Protein AF-A0A933CAM2-F1 (afdb_monomer)

Nearest PDB structures (foldseek):
  2p9j-assembly1_G  TM=7.505E-01  e=1.872E-01  Aquifex aeolicus VF5
  3nvu-assembly1_B  TM=5.743E-01  e=7.293E-01  Caldanaerobacter subterraneus subsp. tengcongensis
  7d9t-assembly1_B  TM=3.657E-01  e=1.398E+00  Homo sapiens
  3krm-assembly2_B  TM=2.314E-01  e=3.393E+00  Homo sapiens

Foldseek 3Di:
DYDDDDDDDDDDDDDDDDDDDDDDDDDPPPDPDDPDDDDDDDDDDDDDDDDDDDDDDDDDDDDPPPPPDDPPDPPDPPPVPVVVVVLVVVLPDDDDPPQDDQDADPVLVVQLVVQQVCVVVVHDGFRDAGPPVSLVSNLVSCLVPPFQEEEEEDDQWQHPCLVVFLAARDPLSLVLLVLCVVLNHAYEYQYLFDCDDPRTHCCRRYLVPHDQVSLAQHWYHYNQLQFIAGAHRRSHGDPGGPDGQFDDPVNLVVLVVLLQVLCVVVVADAFDDDPDDPTGQWDWDDPRFKIKIWGQQLPQCQVVSQVSSVVSCVVVVNPWDKDWDRQNVPPSRSNGTTMIMTGSDHVLNVLVVVQVVCVVVVHHRDLCSYEYIEAPQQDPRHSVSVLVSRLNYAYEHQHPGHDSNRPRYHDHNHHGSVSVVVSSSSSSPSPSPDPPDD

Radius of gyration: 27.5 Å; Cα contacts (8 Å, |Δi|>4): 667; chains: 1; bounding box: 58×116×78 Å

Solvent-accessible surface area (backbone atoms only — not comparable to full-atom values): 25645 Å² total; per-residue (Å²): 139,82,82,88,82,87,83,90,83,90,83,90,83,85,85,83,87,85,82,83,83,91,80,80,90,77,80,85,89,75,83,90,81,82,88,78,78,88,85,85,84,81,94,76,90,84,84,90,78,84,83,89,78,83,88,81,80,78,88,84,80,88,79,88,74,80,80,84,69,82,82,77,83,77,76,75,68,93,71,53,69,62,61,51,48,63,53,51,68,65,65,79,71,71,74,78,79,87,72,70,76,73,79,62,53,70,66,59,54,51,51,36,50,50,23,28,51,38,40,74,72,71,40,96,50,44,36,57,60,41,51,70,72,42,44,53,40,44,51,51,50,38,43,75,51,67,44,51,35,36,41,26,30,41,69,37,19,67,32,80,47,86,79,73,60,66,67,58,66,47,74,66,58,51,50,47,53,52,38,26,45,74,71,62,28,44,66,33,39,48,20,68,41,39,55,70,51,93,72,60,6,42,39,74,31,43,55,76,72,49,56,45,81,71,25,35,62,29,41,39,19,19,48,25,23,18,28,32,36,54,23,36,89,74,26,46,80,56,96,60,61,77,41,77,38,62,45,50,72,68,54,52,54,49,49,53,53,46,41,53,58,41,31,45,76,73,75,46,55,78,31,75,92,64,100,65,96,82,59,57,55,37,48,79,48,68,82,52,34,40,44,34,38,38,34,38,53,56,51,72,55,58,60,63,39,45,56,52,29,52,55,51,37,48,77,70,69,48,90,56,45,71,50,73,50,64,25,47,84,36,84,93,42,23,84,42,60,19,32,40,41,36,24,64,33,30,32,28,52,23,51,51,53,53,51,53,52,35,40,76,72,73,45,72,78,55,49,70,32,28,38,36,40,21,25,46,31,57,40,87,65,40,42,34,24,36,46,67,66,40,64,61,18,44,25,44,26,21,35,96,45,23,42,29,78,44,87,33,56,42,29,44,73,49,64,30,19,68,43,44,50,52,54,52,47,56,47,36,66,33,75,82,86,76,76,78,72,134

pLDDT: mean 75.04, std 26.39, range [20.61, 98.56]

Sequence (438 aa):
EPAAGLPEALSAAAPSFSLGTLRGSVAPLERLGRAEPEFASGLAAAPFDGLSREPAAPAFAGAAARVSGPALGLEPPEGGRESARASRESVAGRAPSLRGPPVFSLRYRLQRGAARLAAKLGLAASAPRLPASDYEALVRHYRGELPRLIILDYDDTFMDNRDGKGMQVSAEKVRLLERLHAVGIRVAFATNRPMHGKGFGINELLMDRLPAPLRRGFLLSAGGGSELYRFGPEGETPAAPARVHALSPTQVALLKRLFRREAARFGITRGQEGPGDEAWEFRENSNGYDYTVLFRPGDGRARAVFERFRAAARRAGLELNMAVKDFAADPSRSHLEPLIRVSSADKALAVRDILELLAAEGASPAQEDILLGGDDFARPGFDSAMARALPGATAFAVGLGADPSLKNVILLPREGPEQTFDLLGRLADAPAQHLETP

Structure (mmCIF, N/CA/C/O backbone):
data_AF-A0A933CAM2-F1
#
_entry.id   AF-A0A933CAM2-F1
#
loop_
_atom_site.group_PDB
_atom_site.id
_atom_site.type_symbol
_atom_site.label_atom_id
_atom_site.label_alt_id
_atom_site.label_comp_id
_atom_site.label_asym_id
_atom_site.label_entity_id
_atom_site.label_seq_id
_atom_site.pdbx_PDB_ins_code
_atom_site.Cartn_x
_atom_site.Cartn_y
_atom_site.Cartn_z
_atom_site.occupancy
_atom_site.B_iso_or_equiv
_atom_site.auth_seq_id
_atom_site.auth_comp_id
_atom_site.auth_asym_id
_atom_site.auth_atom_id
_atom_site.pdbx_PDB_model_num
ATOM 1 N N . GLU A 1 1 ? -3.592 75.648 6.602 1.00 28.97 1 GLU A N 1
ATOM 2 C CA . GLU A 1 1 ? -4.632 74.814 7.245 1.00 28.97 1 GLU A CA 1
ATOM 3 C C . GLU A 1 1 ? -5.603 74.320 6.170 1.00 28.97 1 GLU A C 1
ATOM 5 O O . GLU A 1 1 ? -5.791 75.067 5.218 1.00 28.97 1 GLU A O 1
ATOM 10 N N . PRO A 1 2 ? -6.232 73.138 6.284 1.00 52.97 2 PRO A N 1
ATOM 11 C CA . PRO A 1 2 ? -5.599 71.814 6.358 1.00 52.97 2 PRO A CA 1
ATOM 12 C C . PRO A 1 2 ? -6.275 70.767 5.424 1.00 52.97 2 PRO A C 1
ATOM 14 O O . PRO A 1 2 ? -7.232 71.079 4.728 1.00 52.97 2 PRO A O 1
ATOM 17 N N . ALA A 1 3 ? -5.794 69.515 5.529 1.00 32.31 3 ALA A N 1
ATOM 18 C CA . ALA A 1 3 ? -6.510 68.232 5.354 1.00 32.31 3 ALA A CA 1
ATOM 19 C C . ALA A 1 3 ? -6.868 67.776 3.915 1.00 32.31 3 ALA A C 1
ATOM 21 O O . ALA A 1 3 ? -7.411 68.531 3.126 1.00 32.31 3 ALA A O 1
ATOM 22 N N . ALA A 1 4 ? -6.479 66.583 3.440 1.00 41.22 4 ALA A N 1
ATOM 23 C CA . ALA A 1 4 ? -6.724 65.215 3.939 1.00 41.22 4 ALA A CA 1
ATOM 24 C C . ALA A 1 4 ? -8.207 64.797 3.890 1.00 41.22 4 ALA A C 1
ATOM 26 O O . ALA A 1 4 ? -9.054 65.481 4.453 1.00 41.22 4 ALA A O 1
ATOM 27 N N . GLY A 1 5 ? -8.497 63.631 3.294 1.00 28.98 5 GLY A N 1
ATOM 28 C CA . GLY A 1 5 ? -9.777 62.939 3.491 1.00 28.98 5 GLY A CA 1
ATOM 29 C C . GLY A 1 5 ? -10.192 61.984 2.369 1.00 28.98 5 GLY A C 1
ATOM 30 O O . GLY A 1 5 ? -10.753 62.412 1.368 1.00 28.98 5 GLY A O 1
ATOM 31 N N . LEU A 1 6 ? -9.968 60.683 2.581 1.00 36.66 6 LEU A N 1
ATOM 32 C CA . LEU A 1 6 ? -10.827 59.609 2.057 1.00 36.66 6 LEU A CA 1
ATOM 33 C C . LEU A 1 6 ? -12.227 59.700 2.697 1.00 36.66 6 LEU A C 1
ATOM 35 O O . LEU A 1 6 ? -12.361 60.280 3.779 1.00 36.66 6 LEU A O 1
ATOM 39 N N . PRO A 1 7 ? -13.241 59.047 2.101 1.00 41.56 7 PRO A N 1
ATOM 40 C CA . PRO A 1 7 ? -13.868 57.967 2.870 1.00 41.56 7 PRO A CA 1
ATOM 41 C C . PRO A 1 7 ? -14.257 56.723 2.049 1.00 41.56 7 PRO A C 1
ATOM 43 O O . PRO A 1 7 ? -14.642 56.797 0.883 1.00 41.56 7 PRO A O 1
ATOM 46 N N . GLU A 1 8 ? -14.197 55.572 2.722 1.00 36.72 8 GLU A N 1
ATOM 47 C CA . GLU A 1 8 ? -14.923 54.341 2.391 1.00 36.72 8 GLU A CA 1
ATOM 48 C C . GLU A 1 8 ? -16.431 54.500 2.653 1.00 36.72 8 GLU A C 1
ATOM 50 O O . GLU A 1 8 ? -16.808 55.140 3.633 1.00 36.72 8 GLU A O 1
ATOM 55 N N . ALA A 1 9 ? -17.278 53.837 1.851 1.00 30.11 9 ALA A N 1
ATOM 56 C CA . ALA A 1 9 ? -18.283 52.875 2.339 1.00 30.11 9 ALA A CA 1
ATOM 57 C C . ALA A 1 9 ? -19.175 52.313 1.204 1.00 30.11 9 ALA A C 1
ATOM 59 O O . ALA A 1 9 ? -19.899 53.048 0.544 1.00 30.11 9 ALA A O 1
ATOM 60 N N . LEU A 1 10 ? -19.133 50.980 1.071 1.00 28.06 10 LEU A N 1
ATOM 61 C CA . LEU A 1 10 ? -20.252 50.025 0.938 1.00 28.06 10 LEU A CA 1
ATOM 62 C C . LEU A 1 10 ? -21.383 50.265 -0.090 1.00 28.06 10 LEU A C 1
ATOM 64 O O . LEU A 1 10 ? -22.210 51.152 0.073 1.00 28.06 10 LEU A O 1
ATOM 68 N N . SER A 1 11 ? -21.577 49.277 -0.979 1.00 25.58 11 SER A N 1
ATOM 69 C CA . SER A 1 11 ? -22.759 48.378 -0.982 1.00 25.58 11 SER A CA 1
ATOM 70 C C . SER A 1 11 ? -23.274 48.009 -2.387 1.00 25.58 11 SER A C 1
ATOM 72 O O . SER A 1 11 ? -23.697 48.866 -3.152 1.00 25.58 11 SER A O 1
ATOM 74 N N . ALA A 1 12 ? -23.350 46.691 -2.605 1.00 24.08 12 ALA A N 1
ATOM 75 C CA . ALA A 1 12 ? -24.384 45.951 -3.339 1.00 24.08 12 ALA A CA 1
ATOM 76 C C . ALA A 1 12 ? -24.489 45.982 -4.882 1.00 24.08 12 ALA A C 1
ATOM 78 O O . ALA A 1 12 ? -24.280 46.978 -5.558 1.00 24.08 12 ALA A O 1
ATOM 79 N N . ALA A 1 13 ? -24.984 44.827 -5.355 1.00 25.86 13 ALA A N 1
ATOM 80 C CA . ALA A 1 13 ? -25.585 44.491 -6.649 1.00 25.86 13 ALA A CA 1
ATOM 81 C C . ALA A 1 13 ? -24.681 43.833 -7.717 1.00 25.86 13 ALA A C 1
ATOM 83 O O . ALA A 1 13 ? -23.976 44.468 -8.492 1.00 25.86 13 ALA A O 1
ATOM 84 N N . ALA A 1 14 ? -24.806 42.499 -7.739 1.00 25.39 14 ALA A N 1
ATOM 85 C CA . ALA A 1 14 ? -24.537 41.525 -8.804 1.00 25.39 14 ALA A CA 1
ATOM 86 C C . ALA A 1 14 ? -25.259 41.864 -10.141 1.00 25.39 14 ALA A C 1
ATOM 88 O O . ALA A 1 14 ? -25.929 42.894 -10.196 1.00 25.39 14 ALA A O 1
ATOM 89 N N . PRO A 1 15 ? -25.309 40.998 -11.183 1.00 27.12 15 PRO A N 1
ATOM 90 C CA . PRO A 1 15 ? -24.593 39.743 -11.462 1.00 27.12 15 PRO A CA 1
ATOM 91 C C . PRO A 1 15 ? -23.967 39.711 -12.881 1.00 27.12 15 PRO A C 1
ATOM 93 O O . PRO A 1 15 ? -24.422 40.394 -13.795 1.00 27.12 15 PRO A O 1
ATOM 96 N N . SER A 1 16 ? -23.013 38.815 -13.141 1.00 24.08 16 SER A N 1
ATOM 97 C CA . SER A 1 16 ? -22.892 38.242 -14.487 1.00 24.08 16 SER A CA 1
ATOM 98 C C . SER A 1 16 ? -23.035 36.730 -14.397 1.00 24.08 16 SER A C 1
ATOM 100 O O . SER A 1 16 ? -22.305 36.014 -13.715 1.00 24.08 16 SER A O 1
ATOM 102 N N . PHE A 1 17 ? -24.116 36.287 -15.021 1.00 22.09 17 PHE A N 1
ATOM 103 C CA . PHE A 1 17 ? -24.570 34.921 -15.118 1.00 22.09 17 PHE A CA 1
ATOM 104 C C . PHE A 1 17 ? -23.558 34.078 -15.902 1.00 22.09 17 PHE A C 1
ATOM 106 O O . PHE A 1 17 ? -23.214 34.413 -17.031 1.00 22.09 17 PHE A O 1
ATOM 113 N N . SER A 1 18 ? -23.168 32.937 -15.336 1.00 24.89 18 SER A N 1
ATOM 114 C CA . SER A 1 18 ? -22.710 31.777 -16.102 1.00 24.89 18 SER A CA 1
ATOM 115 C C . SER A 1 18 ? -23.646 30.611 -15.786 1.00 24.89 18 SER A C 1
ATOM 117 O O . SER A 1 18 ? -23.453 29.849 -14.842 1.00 24.89 18 SER A O 1
ATOM 119 N N . LEU A 1 19 ? -24.733 30.549 -16.553 1.00 21.88 19 LEU A N 1
ATOM 120 C CA . LEU A 1 19 ? -25.491 29.338 -16.864 1.00 21.88 19 LEU A CA 1
ATOM 121 C C . LEU A 1 19 ? -25.129 29.048 -18.327 1.00 21.88 19 LEU A C 1
ATOM 123 O O . LEU A 1 19 ? -25.281 29.928 -19.162 1.00 21.88 19 LEU A O 1
ATOM 127 N N . GLY A 1 20 ? -24.617 27.902 -18.747 1.00 21.72 20 GLY A N 1
ATOM 128 C CA . GLY A 1 20 ? -24.642 26.572 -18.173 1.00 21.72 20 GLY A CA 1
ATOM 129 C C . GLY A 1 20 ? -25.049 25.630 -19.302 1.00 21.72 20 GLY A C 1
ATOM 130 O O . GLY A 1 20 ? -26.090 25.834 -19.911 1.00 21.72 20 GLY A O 1
ATOM 131 N N . THR A 1 21 ? -24.267 24.585 -19.558 1.00 22.95 21 THR A N 1
ATOM 132 C CA . THR A 1 21 ? -24.776 23.365 -20.199 1.00 22.95 21 THR A CA 1
ATOM 133 C C . THR A 1 21 ? -24.091 22.154 -19.583 1.00 22.95 21 THR A C 1
ATOM 135 O O . THR A 1 21 ? -22.972 21.789 -19.927 1.00 22.95 21 THR A O 1
ATOM 138 N N . LEU A 1 22 ? -24.814 21.547 -18.645 1.00 26.44 22 LEU A N 1
ATOM 139 C CA . LEU A 1 22 ? -24.734 20.142 -18.265 1.00 26.44 22 LEU A CA 1
ATOM 140 C C . LEU A 1 22 ? -25.338 19.278 -19.386 1.00 26.44 22 LEU A C 1
ATOM 142 O O . LEU A 1 22 ? -26.477 19.516 -19.781 1.00 26.44 22 LEU A O 1
ATOM 146 N N . ARG A 1 23 ? -24.590 18.269 -19.846 1.00 23.48 23 ARG A N 1
ATOM 147 C CA . ARG A 1 23 ? -24.991 16.982 -20.476 1.00 23.48 23 ARG A CA 1
ATOM 148 C C . ARG A 1 23 ? -23.680 16.389 -21.008 1.00 23.48 23 ARG A C 1
ATOM 150 O O . ARG A 1 23 ? -23.031 17.025 -21.818 1.00 23.48 23 ARG A O 1
ATOM 157 N N . GLY A 1 24 ? -23.130 15.285 -20.516 1.00 20.61 24 GLY A N 1
ATOM 158 C CA . GLY A 1 24 ? -23.740 13.992 -20.237 1.00 20.61 24 GLY A CA 1
ATOM 159 C C . GLY A 1 24 ? -23.163 13.002 -21.255 1.00 20.61 24 GLY A C 1
ATOM 160 O O . GLY A 1 24 ? -23.420 13.182 -22.437 1.00 20.61 24 GLY A O 1
ATOM 161 N N . SER A 1 25 ? -22.437 11.973 -20.781 1.00 22.58 25 SER A N 1
ATOM 162 C CA . SER A 1 25 ? -21.958 10.770 -21.511 1.00 22.58 25 SER A CA 1
ATOM 163 C C . SER A 1 25 ? -21.004 11.026 -22.699 1.00 22.58 25 SER A C 1
ATOM 165 O O . SER A 1 25 ? -21.193 11.943 -23.475 1.00 22.58 25 SER A O 1
ATOM 167 N N . VAL A 1 26 ? -19.915 10.284 -22.906 1.00 23.20 26 VAL A N 1
ATOM 168 C CA . VAL A 1 26 ? -19.832 8.827 -23.076 1.00 23.20 26 VAL A CA 1
ATOM 169 C C . VAL A 1 26 ? -18.448 8.356 -22.606 1.00 23.20 26 VAL A C 1
ATOM 171 O O . VAL A 1 26 ? -17.425 8.873 -23.047 1.00 23.20 26 VAL A O 1
ATOM 174 N N . ALA A 1 27 ? -18.406 7.368 -21.711 1.00 25.34 27 ALA A N 1
ATOM 175 C CA . ALA A 1 27 ? -17.197 6.580 -21.493 1.00 25.34 27 ALA A CA 1
ATOM 176 C C . ALA A 1 27 ? -16.858 5.835 -22.795 1.00 25.34 27 ALA A C 1
ATOM 178 O O . ALA A 1 27 ? -17.782 5.251 -23.368 1.00 25.34 27 ALA A O 1
ATOM 179 N N . PRO A 1 28 ? -15.597 5.760 -23.258 1.00 26.31 28 PRO A N 1
ATOM 180 C CA . PRO A 1 28 ? -15.257 4.796 -24.286 1.00 26.31 28 PRO A CA 1
ATOM 181 C C . PRO A 1 28 ? -15.297 3.405 -23.650 1.00 26.31 28 PRO A C 1
ATOM 183 O O . PRO A 1 28 ? -14.322 2.889 -23.109 1.00 26.31 28 PRO A O 1
ATOM 186 N N . LEU A 1 29 ? -16.481 2.805 -23.720 1.00 27.34 29 LEU A N 1
ATOM 187 C CA . LEU A 1 29 ? -16.761 1.391 -23.523 1.00 27.34 29 LEU A CA 1
ATOM 188 C C . LEU A 1 29 ? -16.330 0.643 -24.799 1.00 27.34 29 LEU A C 1
ATOM 190 O O . LEU A 1 29 ? -17.101 -0.080 -25.405 1.00 27.34 29 LEU A O 1
ATOM 194 N N . GLU A 1 30 ? -15.089 0.863 -25.234 1.00 26.91 30 GLU A N 1
ATOM 195 C CA . GLU A 1 30 ? -14.470 0.208 -26.387 1.00 26.91 30 GLU A CA 1
ATOM 196 C C . GLU A 1 30 ? -12.985 -0.002 -26.087 1.00 26.91 30 GLU A C 1
ATOM 198 O O . GLU A 1 30 ? -12.142 0.821 -26.432 1.00 26.91 30 GLU A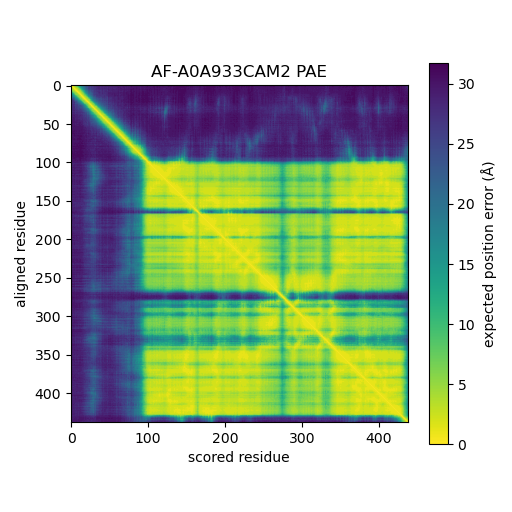 O 1
ATOM 203 N N . ARG A 1 31 ? -12.685 -1.096 -25.371 1.00 30.62 31 ARG A N 1
ATOM 204 C CA . ARG A 1 31 ? -11.445 -1.909 -25.478 1.00 30.62 31 ARG A CA 1
ATOM 205 C C . ARG A 1 31 ? -11.378 -3.080 -24.486 1.00 30.62 31 ARG A C 1
ATOM 207 O O . ARG A 1 31 ? -10.306 -3.611 -24.213 1.00 30.62 31 ARG A O 1
ATOM 214 N N . LEU A 1 32 ? -12.524 -3.562 -24.008 1.00 31.34 32 LEU A N 1
ATOM 215 C CA . LEU A 1 32 ? -12.660 -4.932 -23.512 1.00 31.34 32 LEU A CA 1
ATOM 216 C C . LEU A 1 32 ? -13.390 -5.735 -24.587 1.00 31.34 32 LEU A C 1
ATOM 218 O O . LEU A 1 32 ? -14.613 -5.798 -24.594 1.00 31.34 32 LEU A O 1
ATOM 222 N N . GLY A 1 33 ? -12.638 -6.287 -25.538 1.00 26.64 33 GLY A N 1
ATOM 223 C CA . GLY A 1 33 ? -13.217 -7.140 -26.573 1.00 26.64 33 GLY A CA 1
ATOM 224 C C . GLY A 1 33 ? -12.373 -7.253 -27.832 1.00 26.64 33 GLY A C 1
ATOM 225 O O . GLY A 1 33 ? -12.701 -6.628 -28.829 1.00 26.64 33 GLY A O 1
ATOM 226 N N . ARG A 1 34 ? -11.319 -8.073 -27.779 1.00 25.20 34 ARG A N 1
ATOM 227 C CA . ARG A 1 34 ? -10.986 -9.058 -28.825 1.00 25.20 34 ARG A CA 1
ATOM 228 C C . ARG A 1 34 ? -10.253 -10.218 -28.157 1.00 25.20 34 ARG A C 1
ATOM 230 O O . ARG A 1 34 ? -9.030 -10.244 -28.083 1.00 25.20 34 ARG A O 1
ATOM 237 N N . ALA A 1 35 ? -11.035 -11.143 -27.610 1.00 32.00 35 ALA A N 1
ATOM 238 C CA . ALA A 1 35 ? -10.653 -12.542 -27.659 1.00 32.00 35 ALA A CA 1
ATOM 239 C C . ALA A 1 35 ? -10.999 -12.999 -29.079 1.00 32.00 35 ALA A C 1
ATOM 241 O O . ALA A 1 35 ? -12.149 -12.882 -29.491 1.00 32.00 35 ALA A O 1
ATOM 242 N N . GLU A 1 36 ? -9.998 -13.432 -29.831 1.00 26.34 36 GLU A N 1
ATOM 243 C CA . GLU A 1 36 ? -10.172 -14.077 -31.130 1.00 26.34 36 GLU A CA 1
ATOM 244 C C . GLU A 1 36 ? -9.494 -15.453 -31.075 1.00 26.34 36 GLU A C 1
ATOM 246 O O . GLU A 1 36 ? -8.600 -15.665 -30.248 1.00 26.34 36 GLU A O 1
ATOM 251 N N . PRO A 1 37 ? -10.004 -16.409 -31.862 1.00 29.39 37 PRO A N 1
ATOM 252 C CA . PRO A 1 37 ? -10.299 -17.748 -31.387 1.00 29.39 37 PRO A CA 1
ATOM 253 C C . PRO A 1 37 ? -9.219 -18.772 -31.738 1.00 29.39 37 PRO A C 1
ATOM 255 O O . PRO A 1 37 ? -8.295 -18.531 -32.512 1.00 29.39 37 PRO A O 1
ATOM 258 N N . GLU A 1 38 ? -9.382 -19.943 -31.128 1.00 28.59 38 GLU A N 1
ATOM 259 C CA . GLU A 1 38 ? -8.694 -21.189 -31.435 1.00 28.59 38 GLU A CA 1
ATOM 260 C C . GLU A 1 38 ? -8.571 -21.429 -32.948 1.00 28.59 38 GLU A C 1
ATOM 262 O O . GLU A 1 38 ? -9.566 -21.489 -33.668 1.00 28.59 38 GLU A O 1
ATOM 267 N N . PHE A 1 39 ? -7.341 -21.651 -33.416 1.00 26.34 39 PHE A N 1
ATOM 268 C CA . PHE A 1 39 ? -7.100 -22.357 -34.669 1.00 26.34 39 PHE A CA 1
ATOM 269 C C . PHE A 1 39 ? -6.850 -23.830 -34.351 1.00 26.34 39 PHE A C 1
ATOM 271 O O . PHE A 1 39 ? -5.755 -24.230 -33.955 1.00 26.34 39 PHE A O 1
ATOM 278 N N . ALA A 1 40 ? -7.888 -24.636 -34.553 1.00 26.31 40 ALA A N 1
ATOM 279 C CA . ALA A 1 40 ? -7.771 -26.059 -34.809 1.00 26.31 40 ALA A CA 1
ATOM 280 C C . ALA A 1 40 ? -7.817 -26.279 -36.327 1.00 26.31 40 ALA A C 1
ATOM 282 O O . ALA A 1 40 ? -8.864 -26.082 -36.930 1.00 26.31 40 ALA A O 1
ATOM 283 N N . SER A 1 41 ? -6.694 -26.690 -36.925 1.00 27.14 41 SER A N 1
ATOM 284 C CA . SER A 1 41 ? -6.619 -27.616 -38.073 1.00 27.14 41 SER A CA 1
ATOM 285 C C . SER A 1 41 ? -5.195 -27.635 -38.631 1.00 27.14 41 SER A C 1
ATOM 287 O O . SER A 1 41 ? -4.684 -26.592 -39.034 1.00 27.14 41 SER A O 1
ATOM 289 N N . GLY A 1 42 ? -4.569 -28.812 -38.703 1.00 25.00 42 GLY A N 1
ATOM 290 C CA . GLY A 1 42 ? -3.303 -28.958 -39.424 1.00 25.00 42 GLY A CA 1
ATOM 291 C C . GLY A 1 42 ? -2.501 -30.212 -39.104 1.00 25.00 42 GLY A C 1
ATOM 292 O O . GLY A 1 42 ? -1.316 -30.117 -38.812 1.00 25.00 42 GLY A O 1
ATOM 293 N N . LEU A 1 43 ? -3.140 -31.384 -39.152 1.00 28.33 43 LEU A N 1
ATOM 294 C CA . LEU A 1 43 ? -2.450 -32.659 -39.349 1.00 28.33 43 LEU A CA 1
ATOM 295 C C . LEU A 1 43 ? -1.664 -32.593 -40.668 1.00 28.33 43 LEU A C 1
ATOM 297 O O . LEU A 1 43 ? -2.263 -32.560 -41.740 1.00 28.33 43 LEU A O 1
ATOM 301 N N . ALA A 1 44 ? -0.338 -32.606 -40.586 1.00 27.59 44 ALA A N 1
ATOM 302 C CA . ALA A 1 44 ? 0.533 -33.038 -41.671 1.00 27.59 44 ALA A CA 1
ATOM 303 C C . ALA A 1 44 ? 1.762 -33.715 -41.058 1.00 27.59 44 ALA A C 1
ATOM 305 O O . ALA A 1 44 ? 2.533 -33.116 -40.312 1.00 27.59 44 ALA A O 1
ATOM 306 N N . ALA A 1 45 ? 1.864 -35.009 -41.333 1.00 27.14 45 ALA A N 1
ATOM 307 C CA . ALA A 1 45 ? 2.942 -35.886 -40.930 1.00 27.14 45 ALA A CA 1
ATOM 308 C C . ALA A 1 45 ? 4.224 -35.630 -41.740 1.00 27.14 45 ALA A C 1
ATOM 310 O O . ALA A 1 45 ? 4.139 -35.307 -42.924 1.00 27.14 45 ALA A O 1
ATOM 311 N N . ALA A 1 46 ? 5.371 -35.869 -41.090 1.00 27.83 46 ALA A N 1
ATOM 312 C CA . ALA A 1 46 ? 6.578 -36.591 -41.550 1.00 27.83 46 ALA A CA 1
ATOM 313 C C . ALA A 1 46 ? 7.876 -35.936 -40.998 1.00 27.83 46 ALA A C 1
ATOM 315 O O . ALA A 1 46 ? 7.833 -34.810 -40.508 1.00 27.83 46 ALA A O 1
ATOM 316 N N . PRO A 1 47 ? 9.018 -36.647 -40.961 1.00 32.28 47 PRO A N 1
ATOM 317 C CA . PRO A 1 47 ? 9.441 -37.446 -39.816 1.00 32.28 47 PRO A CA 1
ATOM 318 C C . PRO A 1 47 ? 10.721 -36.891 -39.165 1.00 32.28 47 PRO A C 1
ATOM 320 O O . PRO A 1 47 ? 11.573 -36.306 -39.829 1.00 32.28 47 PRO A O 1
ATOM 323 N N . PHE A 1 48 ? 10.882 -37.120 -37.861 1.00 28.02 48 PHE A N 1
ATOM 324 C CA . PHE A 1 48 ? 12.170 -36.956 -37.186 1.00 28.02 48 PHE A CA 1
ATOM 325 C C . PHE A 1 48 ? 12.842 -38.321 -37.081 1.00 28.02 48 PHE A C 1
ATOM 327 O O . PHE A 1 48 ? 12.419 -39.171 -36.298 1.00 28.02 48 PHE A O 1
ATOM 334 N N . ASP A 1 49 ? 13.884 -38.496 -37.886 1.00 27.34 49 ASP A N 1
ATOM 335 C CA . ASP A 1 49 ? 14.867 -39.556 -37.732 1.00 27.34 49 ASP A CA 1
ATOM 336 C C . ASP A 1 49 ? 15.938 -39.129 -36.723 1.00 27.34 49 ASP A C 1
ATOM 338 O O . ASP A 1 49 ? 16.414 -37.995 -36.739 1.00 27.34 49 ASP A O 1
ATOM 342 N N . GLY A 1 50 ? 16.277 -40.085 -35.857 1.00 25.67 50 GLY A N 1
ATOM 343 C CA . GLY A 1 50 ? 17.553 -40.286 -35.174 1.00 25.67 50 GLY A CA 1
ATOM 344 C C . GLY A 1 50 ? 18.351 -39.072 -34.699 1.00 25.67 50 GLY A C 1
ATOM 345 O O . GLY A 1 50 ? 18.983 -38.383 -35.487 1.00 25.67 50 GLY A O 1
ATOM 346 N N . LEU A 1 51 ? 18.510 -38.961 -33.379 1.00 27.22 51 LEU A N 1
ATOM 347 C CA . LEU A 1 51 ? 19.828 -39.151 -32.759 1.00 27.22 51 LEU A CA 1
ATOM 348 C C . LEU A 1 51 ? 19.679 -39.288 -31.240 1.00 27.22 51 LEU A C 1
ATOM 350 O O . LEU A 1 51 ? 19.474 -38.332 -30.495 1.00 27.22 51 LEU A O 1
ATOM 354 N N . SER A 1 52 ? 19.807 -40.535 -30.808 1.00 26.36 52 SER A N 1
ATOM 355 C CA . SER A 1 52 ? 20.037 -40.969 -29.441 1.00 26.36 52 SER A CA 1
ATOM 356 C C . SER A 1 52 ? 21.328 -40.358 -28.891 1.00 26.36 52 SER A C 1
ATOM 358 O O . SER A 1 52 ? 22.369 -40.446 -29.540 1.00 26.36 52 SER A O 1
ATOM 360 N N . ARG A 1 53 ? 21.286 -39.828 -27.665 1.00 28.75 53 ARG A N 1
ATOM 361 C CA . ARG A 1 53 ? 22.390 -39.896 -26.695 1.00 28.75 53 ARG A CA 1
ATOM 362 C C . ARG A 1 53 ? 21.832 -39.738 -25.278 1.00 28.75 53 ARG A C 1
ATOM 364 O O . ARG A 1 53 ? 20.993 -38.884 -25.018 1.00 28.75 53 ARG A O 1
ATOM 371 N N . GLU A 1 54 ? 22.269 -40.659 -24.432 1.00 29.06 54 GLU A N 1
ATOM 372 C CA . GLU A 1 54 ? 21.838 -40.961 -23.066 1.00 29.06 54 GLU A CA 1
ATOM 373 C C . GLU A 1 54 ? 21.930 -39.800 -22.056 1.00 29.06 54 GLU A C 1
ATOM 375 O O . GLU A 1 54 ? 22.660 -38.830 -22.281 1.00 29.06 54 GLU A O 1
ATOM 380 N N . PRO A 1 55 ? 21.218 -39.907 -20.913 1.00 29.19 55 PRO A N 1
ATOM 381 C CA . PRO A 1 55 ? 21.163 -38.865 -19.900 1.00 29.19 55 PRO A CA 1
ATOM 382 C C . PRO A 1 55 ? 22.351 -38.949 -18.933 1.00 29.19 55 PRO A C 1
ATOM 384 O O . PRO A 1 55 ? 22.559 -39.9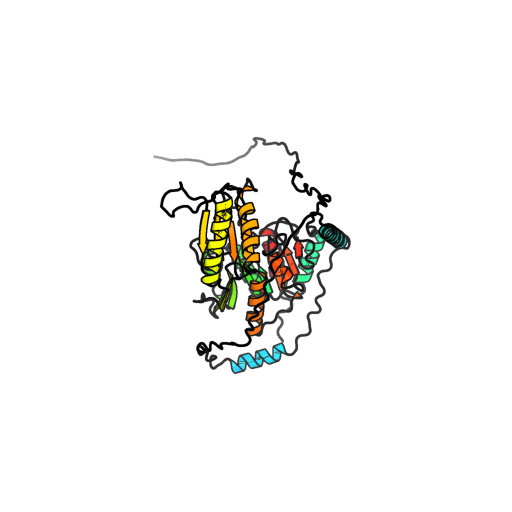55 -18.260 1.00 29.19 55 PRO A O 1
ATOM 387 N N . ALA A 1 56 ? 23.080 -37.844 -18.786 1.00 28.42 56 ALA A N 1
ATOM 388 C CA . ALA A 1 56 ? 23.978 -37.638 -17.657 1.00 28.42 56 ALA A CA 1
ATOM 389 C C . ALA A 1 56 ? 23.233 -36.865 -16.559 1.00 28.42 56 ALA A C 1
ATOM 391 O O . ALA A 1 56 ? 22.980 -35.665 -16.679 1.00 28.42 56 ALA A O 1
ATOM 392 N N . ALA A 1 57 ? 22.881 -37.566 -15.483 1.00 28.55 57 ALA A N 1
ATOM 393 C CA . ALA A 1 57 ? 22.598 -36.942 -14.198 1.00 28.55 57 ALA A CA 1
ATOM 394 C C . ALA A 1 57 ? 23.855 -36.219 -13.682 1.00 28.55 57 ALA A C 1
ATOM 396 O O . ALA A 1 57 ? 24.977 -36.668 -13.928 1.00 28.55 57 ALA A O 1
ATOM 397 N N . PRO A 1 58 ? 23.676 -35.176 -12.861 1.00 31.36 58 PRO A N 1
ATOM 398 C CA . PRO A 1 58 ? 24.413 -35.219 -11.612 1.00 31.36 58 PRO A CA 1
ATOM 399 C C . PRO A 1 58 ? 23.512 -34.974 -10.406 1.00 31.36 58 PRO A C 1
ATOM 401 O O . PRO A 1 58 ? 22.719 -34.036 -10.337 1.00 31.36 58 PRO A O 1
ATOM 404 N N . ALA A 1 59 ? 23.711 -35.851 -9.430 1.00 26.20 59 ALA A N 1
ATOM 405 C CA . ALA A 1 59 ? 23.376 -35.638 -8.042 1.00 26.20 59 ALA A CA 1
ATOM 406 C C . ALA A 1 59 ? 24.102 -34.397 -7.502 1.00 26.20 59 ALA A C 1
ATOM 408 O O . ALA A 1 59 ? 25.308 -34.260 -7.685 1.00 26.20 59 ALA A O 1
ATOM 409 N N . PHE A 1 60 ? 23.387 -33.553 -6.761 1.00 26.73 60 PHE A N 1
ATOM 410 C CA . PHE A 1 60 ? 23.985 -32.729 -5.715 1.00 26.73 60 PHE A CA 1
ATOM 411 C C . PHE A 1 60 ? 23.110 -32.808 -4.467 1.00 26.73 60 PHE A C 1
ATOM 413 O O . PHE A 1 60 ? 22.131 -32.086 -4.295 1.00 26.73 60 PHE A O 1
ATOM 420 N N . ALA A 1 61 ? 23.491 -33.745 -3.605 1.00 25.81 61 ALA A N 1
ATOM 421 C CA . ALA A 1 61 ? 23.220 -33.700 -2.184 1.00 25.81 61 ALA A CA 1
ATOM 422 C C . ALA A 1 61 ? 24.311 -32.850 -1.511 1.00 25.81 61 ALA A C 1
ATOM 424 O O . ALA A 1 61 ? 25.487 -32.991 -1.831 1.00 25.81 61 ALA A O 1
ATOM 425 N N . GLY A 1 62 ? 23.907 -32.021 -0.547 1.00 24.52 62 GLY A N 1
ATOM 426 C CA . GLY A 1 62 ? 24.757 -31.588 0.563 1.00 24.52 62 GLY A CA 1
ATOM 427 C C . GLY A 1 62 ? 25.703 -30.410 0.319 1.00 24.52 62 GLY A C 1
ATOM 428 O O . GLY A 1 62 ? 26.851 -30.601 -0.052 1.00 24.52 62 GLY A O 1
ATOM 429 N N . ALA A 1 63 ? 25.261 -29.206 0.695 1.00 25.81 63 ALA A N 1
ATOM 430 C CA . ALA A 1 63 ? 26.098 -28.234 1.408 1.00 25.81 63 ALA A CA 1
ATOM 431 C C . ALA A 1 63 ? 25.213 -27.150 2.046 1.00 25.81 63 ALA A C 1
ATOM 433 O O . ALA A 1 63 ? 25.048 -26.051 1.521 1.00 25.81 63 ALA A O 1
ATOM 434 N N . ALA A 1 64 ? 24.639 -27.460 3.210 1.00 28.45 64 ALA A N 1
ATOM 435 C CA . ALA A 1 64 ? 24.211 -26.435 4.153 1.00 28.45 64 ALA A CA 1
ATOM 436 C C . ALA A 1 64 ? 25.469 -25.768 4.730 1.00 28.45 64 ALA A C 1
ATOM 438 O O . ALA A 1 64 ? 26.012 -26.203 5.745 1.00 28.45 64 ALA A O 1
ATOM 439 N N . ALA A 1 65 ? 25.963 -24.728 4.061 1.00 27.47 65 ALA A N 1
ATOM 440 C CA . ALA A 1 65 ? 26.962 -23.845 4.638 1.00 27.47 65 ALA A CA 1
ATOM 441 C C . ALA A 1 65 ? 26.263 -22.938 5.661 1.00 27.47 65 ALA A C 1
ATOM 443 O O . ALA A 1 65 ? 25.616 -21.952 5.313 1.00 27.47 65 ALA A O 1
ATOM 444 N N . ARG A 1 66 ? 26.382 -23.302 6.943 1.00 28.39 66 ARG A N 1
ATOM 445 C CA . ARG A 1 66 ? 26.170 -22.384 8.064 1.00 28.39 66 ARG A CA 1
ATOM 446 C C . ARG A 1 66 ? 27.165 -21.234 7.919 1.00 28.39 66 ARG A C 1
ATOM 448 O O . ARG A 1 66 ? 28.344 -21.397 8.219 1.00 28.39 66 ARG A O 1
ATOM 455 N N . VAL A 1 67 ? 26.692 -20.076 7.475 1.00 27.31 67 VAL A N 1
ATOM 456 C CA . VAL A 1 67 ? 27.416 -18.818 7.662 1.00 27.31 67 VAL A CA 1
ATOM 457 C C . VAL A 1 67 ? 27.022 -18.287 9.033 1.00 27.31 67 VAL A C 1
ATOM 459 O O . VAL A 1 67 ? 26.016 -17.604 9.201 1.00 27.31 67 VAL A O 1
ATOM 462 N N . SER A 1 68 ? 27.805 -18.670 10.034 1.00 29.53 68 SER A N 1
ATOM 463 C CA . SER A 1 68 ? 27.825 -18.031 11.347 1.00 29.53 68 SER A CA 1
ATOM 464 C C . SER A 1 68 ? 28.512 -16.669 11.184 1.00 29.53 68 SER A C 1
ATOM 466 O O . SER A 1 68 ? 29.736 -16.582 11.210 1.00 29.53 68 SER A O 1
ATOM 468 N N . GLY A 1 69 ? 27.728 -15.618 10.937 1.00 27.36 69 GLY A N 1
ATOM 469 C CA . GLY A 1 69 ? 28.150 -14.229 11.148 1.00 27.36 69 GLY A CA 1
ATOM 470 C C . GLY A 1 69 ? 27.969 -13.849 12.624 1.00 27.36 69 GLY A C 1
ATOM 471 O O . GLY A 1 69 ? 27.122 -14.448 13.291 1.00 27.36 69 GLY A O 1
ATOM 472 N N . PRO A 1 70 ? 28.769 -12.917 13.168 1.00 28.95 70 PRO A N 1
ATOM 473 C CA . PRO A 1 70 ? 28.863 -12.707 14.606 1.00 28.95 70 PRO A CA 1
ATOM 474 C C . PRO A 1 70 ? 27.544 -12.168 15.159 1.00 28.95 70 PRO A C 1
ATOM 476 O O . PRO A 1 70 ? 26.968 -11.222 14.622 1.00 28.95 70 PRO A O 1
ATOM 479 N N . ALA A 1 71 ? 27.091 -12.769 16.259 1.00 29.48 71 ALA A N 1
ATOM 480 C CA . ALA A 1 71 ? 26.070 -12.192 17.112 1.00 29.48 71 ALA A CA 1
ATOM 481 C C . ALA A 1 71 ? 26.566 -10.815 17.576 1.00 29.48 71 ALA A C 1
ATOM 483 O O . ALA A 1 71 ? 27.470 -10.716 18.404 1.00 29.48 71 ALA A O 1
ATOM 484 N N . LEU A 1 72 ? 26.004 -9.750 17.005 1.00 32.44 72 LEU A N 1
ATOM 485 C CA . LEU A 1 72 ? 26.088 -8.426 17.600 1.00 32.44 72 LEU A CA 1
ATOM 486 C C . LEU A 1 72 ? 25.357 -8.517 18.937 1.00 32.44 72 LEU A C 1
ATOM 488 O O . LEU A 1 72 ? 24.149 -8.753 18.976 1.00 32.44 72 LEU A O 1
ATOM 492 N N . GLY A 1 73 ? 26.131 -8.418 20.016 1.00 29.50 73 GLY A N 1
ATOM 493 C CA . GLY A 1 73 ? 25.647 -8.431 21.385 1.00 29.50 73 GLY A CA 1
ATOM 494 C C . GLY A 1 73 ? 24.626 -7.323 21.598 1.00 29.50 73 GLY A C 1
ATOM 495 O O . GLY A 1 73 ? 24.980 -6.164 21.785 1.00 29.50 73 GLY A O 1
ATOM 496 N N . LEU A 1 74 ? 23.354 -7.701 21.572 1.00 33.66 74 LEU A N 1
ATOM 497 C CA . LEU A 1 74 ? 22.297 -6.978 22.253 1.00 33.66 74 LEU A CA 1
ATOM 498 C C . LEU A 1 74 ? 22.223 -7.574 23.656 1.00 33.66 74 LEU A C 1
ATOM 500 O O . LEU A 1 74 ? 21.468 -8.511 23.908 1.00 33.66 74 LEU A O 1
ATOM 504 N N . GLU A 1 75 ? 23.064 -7.061 24.552 1.00 32.19 75 GLU A N 1
ATOM 505 C CA . GLU A 1 75 ? 22.806 -7.182 25.985 1.00 32.19 75 GLU A CA 1
ATOM 506 C C . GLU A 1 75 ? 21.447 -6.506 26.247 1.00 32.19 75 GLU A C 1
ATOM 508 O O . GLU A 1 75 ? 21.263 -5.338 25.883 1.00 32.19 75 GLU A O 1
ATOM 513 N N . PRO A 1 76 ? 20.448 -7.218 26.796 1.00 34.28 76 PRO A N 1
ATOM 514 C CA . PRO A 1 76 ? 19.196 -6.585 27.175 1.00 34.28 76 PRO A CA 1
ATOM 515 C C . PRO A 1 76 ? 19.484 -5.578 28.300 1.00 34.28 76 PRO A C 1
ATOM 517 O O . PRO A 1 76 ? 20.248 -5.907 29.207 1.00 34.28 76 PRO A O 1
ATOM 520 N N . PRO A 1 77 ? 18.877 -4.378 28.297 1.00 42.62 77 PRO A N 1
ATOM 521 C CA . PRO A 1 77 ? 19.071 -3.430 29.386 1.00 42.62 77 PRO A CA 1
ATOM 522 C C . PRO A 1 77 ? 18.676 -4.078 30.721 1.00 42.62 77 PRO A C 1
ATOM 524 O O . PRO A 1 77 ? 17.570 -4.621 30.870 1.00 42.62 77 PRO A O 1
ATOM 527 N N . GLU A 1 78 ? 19.597 -4.034 31.684 1.00 37.53 78 GLU A N 1
ATOM 528 C CA . GLU A 1 78 ? 19.363 -4.425 33.072 1.00 37.53 78 GLU A CA 1
ATOM 529 C C . GLU A 1 78 ? 18.236 -3.547 33.639 1.00 37.53 78 GLU A C 1
ATOM 531 O O . GLU A 1 78 ? 18.412 -2.375 33.951 1.00 37.53 78 GLU A O 1
ATOM 536 N N . GLY A 1 79 ? 17.028 -4.111 33.657 1.00 37.19 79 GLY A N 1
ATOM 537 C CA . GLY A 1 79 ? 15.775 -3.423 33.991 1.00 37.19 79 GLY A CA 1
ATOM 538 C C . GLY A 1 79 ? 14.545 -4.056 33.324 1.00 37.19 79 GLY A C 1
ATOM 539 O O . GLY A 1 79 ? 13.429 -3.942 33.822 1.00 37.19 79 GLY A O 1
ATOM 540 N N . GLY A 1 80 ? 14.730 -4.821 32.239 1.00 34.53 80 GLY A N 1
ATOM 541 C CA . GLY A 1 80 ? 13.624 -5.418 31.476 1.00 34.53 80 GLY A CA 1
ATOM 542 C C . GLY A 1 80 ? 12.925 -6.632 32.108 1.00 34.53 80 GLY A C 1
ATOM 543 O O . GLY A 1 80 ? 11.884 -7.055 31.607 1.00 34.53 80 GLY A O 1
ATOM 544 N N . ARG A 1 81 ? 13.453 -7.227 33.189 1.00 38.19 81 ARG A N 1
ATOM 545 C CA . ARG A 1 81 ? 12.908 -8.488 33.736 1.00 38.19 81 ARG A CA 1
ATOM 546 C C . ARG A 1 81 ? 11.622 -8.306 34.548 1.00 38.19 81 ARG A C 1
ATOM 548 O O . ARG A 1 81 ? 10.773 -9.192 34.502 1.00 38.19 81 ARG A O 1
ATOM 555 N N . GLU A 1 82 ? 11.432 -7.169 35.215 1.00 35.31 82 GLU A N 1
ATOM 556 C CA . GLU A 1 82 ? 10.186 -6.888 35.950 1.00 35.31 82 GLU A CA 1
ATOM 557 C C . GLU A 1 82 ? 9.064 -6.406 35.022 1.00 35.31 82 GLU A C 1
ATOM 559 O O . GLU A 1 82 ? 7.945 -6.911 35.105 1.00 35.31 82 GLU A O 1
ATOM 564 N N . SER A 1 83 ? 9.376 -5.558 34.033 1.00 41.38 83 SER A N 1
ATOM 565 C CA . SER A 1 83 ? 8.404 -5.150 33.002 1.00 41.38 83 SER A CA 1
ATOM 566 C C . SER A 1 83 ? 7.982 -6.312 32.089 1.00 41.38 83 SER A C 1
ATOM 568 O O . SER A 1 83 ? 6.812 -6.412 31.714 1.00 41.38 83 SER A O 1
ATOM 570 N N . ALA A 1 84 ? 8.887 -7.250 31.778 1.00 38.88 84 ALA A N 1
ATOM 571 C CA . ALA A 1 84 ? 8.556 -8.450 31.005 1.00 38.88 84 ALA A CA 1
ATOM 572 C C . ALA A 1 84 ? 7.721 -9.472 31.795 1.00 38.88 84 ALA A C 1
ATOM 574 O O . ALA A 1 84 ? 6.992 -10.251 31.185 1.00 38.88 84 ALA A O 1
ATOM 575 N N . ARG A 1 85 ? 7.796 -9.486 33.134 1.00 33.22 85 ARG A N 1
ATOM 576 C CA . ARG A 1 85 ? 6.978 -10.377 33.972 1.00 33.22 85 ARG A CA 1
ATOM 577 C C . ARG A 1 85 ? 5.557 -9.835 34.146 1.00 33.22 85 ARG A C 1
ATOM 579 O O . ARG A 1 85 ? 4.616 -10.585 33.908 1.00 33.22 85 ARG A O 1
ATOM 586 N N . ALA A 1 86 ? 5.409 -8.530 34.394 1.00 36.75 86 ALA A N 1
ATOM 587 C CA . ALA A 1 86 ? 4.106 -7.855 34.402 1.00 36.75 86 ALA A CA 1
ATOM 588 C C . ALA A 1 86 ? 3.402 -7.913 33.027 1.00 36.75 86 ALA A C 1
ATOM 590 O O . ALA A 1 86 ? 2.186 -8.068 32.947 1.00 36.75 86 ALA A O 1
ATOM 591 N N . SER A 1 87 ? 4.170 -7.885 31.930 1.00 42.41 87 SER A N 1
ATOM 592 C CA . SER A 1 87 ? 3.630 -8.046 30.570 1.00 42.41 87 SER A CA 1
ATOM 593 C C . SER A 1 87 ? 3.314 -9.505 30.204 1.00 42.41 87 SER A C 1
ATOM 595 O O . SER A 1 87 ? 2.444 -9.752 29.379 1.00 42.41 87 SER A O 1
ATOM 597 N N . ARG A 1 88 ? 3.982 -10.499 30.809 1.00 35.81 88 ARG A N 1
ATOM 598 C CA . ARG A 1 88 ? 3.689 -11.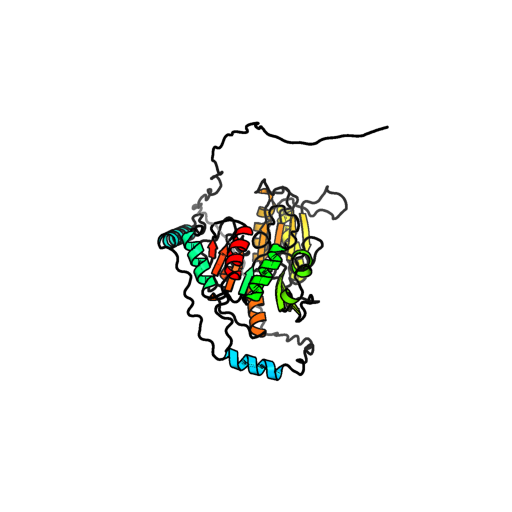928 30.570 1.00 35.81 88 ARG A CA 1
ATOM 599 C C . ARG A 1 88 ? 2.425 -12.400 31.284 1.00 35.81 88 ARG A C 1
ATOM 601 O O . ARG A 1 88 ? 1.724 -13.249 30.743 1.00 35.81 88 ARG A O 1
ATOM 608 N N . GLU A 1 89 ? 2.109 -11.833 32.445 1.00 32.91 89 GLU A N 1
ATOM 609 C CA . GLU A 1 89 ? 0.876 -12.157 33.174 1.00 32.91 89 GLU A CA 1
ATOM 610 C C . GLU A 1 89 ? -0.377 -11.512 32.545 1.00 32.91 89 GLU A C 1
ATOM 612 O O . GLU A 1 89 ? -1.463 -12.067 32.682 1.00 32.91 89 GLU A O 1
ATOM 617 N N . SER A 1 90 ? -0.249 -10.441 31.742 1.00 40.16 90 SER A N 1
ATOM 618 C CA . SER A 1 90 ? -1.387 -9.858 30.997 1.00 40.16 90 SER A CA 1
ATOM 619 C C . SER A 1 90 ? -1.673 -10.523 29.637 1.00 40.16 90 SER A C 1
ATOM 621 O O . SER A 1 90 ? -2.781 -10.407 29.108 1.00 40.16 90 SER A O 1
ATOM 623 N N . VAL A 1 91 ? -0.707 -11.258 29.072 1.00 40.09 91 VAL A N 1
ATOM 624 C CA . VAL A 1 91 ? -0.835 -11.919 27.756 1.00 40.09 91 VAL A CA 1
ATOM 625 C C . VAL A 1 91 ? -1.453 -13.321 27.861 1.00 40.09 91 VAL A C 1
ATOM 627 O O . VAL A 1 91 ? -2.041 -13.806 26.898 1.00 40.09 91 VAL A O 1
ATOM 630 N N . ALA A 1 92 ? -1.407 -13.960 29.034 1.00 33.88 92 ALA A N 1
ATOM 631 C CA . ALA A 1 92 ? -1.865 -15.343 29.218 1.00 33.88 92 ALA A CA 1
ATOM 632 C C . ALA A 1 92 ? -3.398 -15.522 29.344 1.00 33.88 92 ALA A C 1
ATOM 634 O O . ALA A 1 92 ? -3.856 -16.644 29.545 1.00 33.88 92 ALA A O 1
ATOM 635 N N . GLY A 1 93 ? -4.201 -14.455 29.228 1.00 32.62 93 GLY A N 1
ATOM 636 C CA . GLY A 1 93 ? -5.625 -14.500 29.595 1.00 32.62 93 GLY A CA 1
ATOM 637 C C . GLY A 1 93 ? -6.610 -13.735 28.711 1.00 32.62 93 GLY A C 1
ATOM 638 O O . GLY A 1 93 ? -7.733 -13.507 29.155 1.00 32.62 93 GLY A O 1
ATOM 639 N N . ARG A 1 94 ? -6.258 -13.310 27.489 1.00 46.22 94 ARG A N 1
ATOM 640 C CA . ARG A 1 94 ? -7.239 -12.628 26.623 1.00 46.22 94 ARG A CA 1
ATOM 641 C C . ARG A 1 94 ? -7.985 -13.615 25.730 1.00 46.22 94 ARG A C 1
ATOM 643 O O . ARG A 1 94 ? -7.389 -14.267 24.878 1.00 46.22 94 ARG A O 1
ATOM 650 N N . ALA A 1 95 ? -9.297 -13.697 25.951 1.00 41.19 95 ALA A N 1
ATOM 651 C CA . ALA A 1 95 ? -10.228 -14.443 25.118 1.00 41.19 95 ALA A CA 1
ATOM 652 C C . ALA A 1 95 ? -10.088 -14.032 23.636 1.00 41.19 95 ALA A C 1
ATOM 654 O O . ALA A 1 95 ? -9.801 -12.859 23.364 1.00 41.19 95 ALA A O 1
ATOM 655 N N . PRO A 1 96 ? -10.280 -14.966 22.684 1.00 43.31 96 PRO A N 1
ATOM 656 C CA . PRO A 1 96 ? -10.364 -14.628 21.266 1.00 43.31 96 PRO A CA 1
ATOM 657 C C . PRO A 1 96 ? -11.395 -13.516 21.067 1.00 43.31 96 PRO A C 1
ATOM 659 O O . PRO A 1 96 ? -12.415 -13.493 21.763 1.00 43.31 96 PRO A O 1
ATOM 662 N N . SER A 1 97 ? -11.124 -12.592 20.143 1.00 50.59 97 SER A N 1
ATOM 663 C CA . SER A 1 97 ? -12.093 -11.550 19.822 1.00 50.59 97 SER A CA 1
ATOM 664 C C . SER A 1 97 ? -13.417 -12.235 19.449 1.00 50.59 97 SER A C 1
ATOM 666 O O . SER A 1 97 ? -13.451 -13.192 18.671 1.00 50.59 97 SER A O 1
ATOM 668 N N . LEU A 1 98 ? -14.537 -11.785 20.018 1.00 49.16 98 LEU A N 1
ATOM 669 C CA . LEU A 1 98 ? -15.872 -12.258 19.616 1.00 49.16 98 LEU A CA 1
ATOM 670 C C . LEU A 1 98 ? -16.300 -11.611 18.285 1.00 49.16 98 LEU A C 1
ATOM 672 O O . LEU A 1 98 ? -17.485 -11.566 17.941 1.00 49.16 98 LEU A O 1
ATOM 676 N N . ARG A 1 99 ? -15.333 -11.067 17.541 1.00 66.31 99 ARG A N 1
ATOM 677 C CA . ARG A 1 99 ? -15.543 -10.164 16.431 1.00 66.31 99 ARG A CA 1
ATOM 678 C C . ARG A 1 99 ? -15.947 -10.955 15.196 1.00 66.31 99 ARG A C 1
ATOM 680 O O . ARG A 1 99 ? -15.135 -11.438 14.413 1.00 66.31 99 ARG A O 1
ATOM 687 N N . GLY A 1 100 ? -17.255 -11.078 15.008 1.00 66.12 100 GLY A N 1
ATOM 688 C CA . GLY A 1 100 ? -17.803 -11.422 13.702 1.00 66.12 100 GLY A CA 1
ATOM 689 C C . GLY A 1 100 ? -17.473 -10.326 12.675 1.00 66.12 100 GLY A C 1
ATOM 690 O O . GLY A 1 100 ? -17.297 -9.166 13.051 1.00 66.12 100 GLY A O 1
ATOM 691 N N . PRO A 1 101 ? -17.418 -10.648 11.371 1.00 75.25 101 PRO A N 1
ATOM 692 C CA . PRO A 1 101 ? -17.230 -9.636 10.336 1.00 75.25 101 PRO A CA 1
ATOM 693 C C . PRO A 1 101 ? -18.381 -8.611 10.351 1.00 75.25 101 PRO A C 1
ATOM 695 O O . PRO A 1 101 ? -19.499 -8.954 10.755 1.00 75.25 101 PRO A O 1
ATOM 698 N N . PRO A 1 102 ? -18.161 -7.378 9.855 1.00 82.81 102 PRO A N 1
ATOM 699 C CA . PRO A 1 102 ? -19.224 -6.385 9.746 1.00 82.81 102 PRO A CA 1
ATOM 700 C C . PRO A 1 102 ? -20.418 -6.945 8.960 1.00 82.81 102 PRO A C 1
ATOM 702 O O . PRO A 1 102 ? -20.274 -7.546 7.889 1.00 82.81 102 PRO A O 1
ATOM 705 N N . VAL A 1 103 ? -21.619 -6.751 9.508 1.00 87.69 103 VAL A N 1
ATOM 706 C CA . VAL A 1 103 ? -22.863 -7.241 8.908 1.00 87.69 103 VAL A CA 1
ATOM 707 C C . VAL A 1 10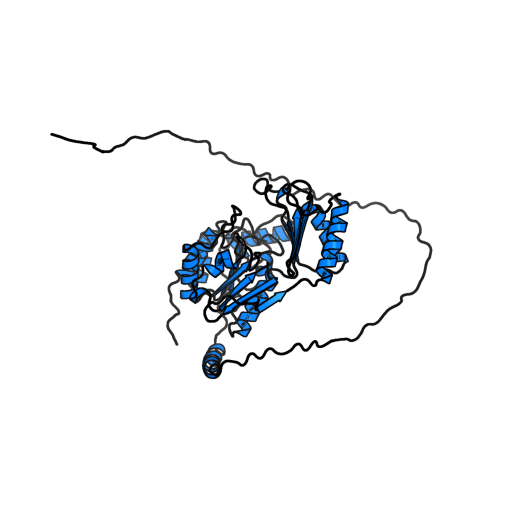3 ? -23.382 -6.203 7.922 1.00 87.69 103 VAL A C 1
ATOM 709 O O . VAL A 1 103 ? -23.830 -5.129 8.312 1.00 87.69 103 VAL A O 1
ATOM 712 N N . PHE A 1 104 ? -23.341 -6.547 6.638 1.00 94.25 104 PHE A N 1
ATOM 713 C CA . PHE A 1 104 ? -23.856 -5.699 5.565 1.00 94.25 104 PHE A CA 1
ATOM 714 C C . PHE A 1 104 ? -25.252 -6.108 5.111 1.00 94.25 104 PHE A C 1
ATOM 716 O O . PHE A 1 104 ? -25.658 -7.270 5.239 1.00 94.25 104 PHE A O 1
ATOM 723 N N . SER A 1 105 ? -25.947 -5.154 4.493 1.00 96.00 105 SER A N 1
ATOM 724 C CA . SER A 1 105 ? -27.252 -5.346 3.878 1.00 96.00 105 SER A CA 1
ATOM 725 C C . SER A 1 105 ? -27.275 -6.545 2.922 1.00 96.00 105 SER A C 1
ATOM 727 O O . SER A 1 105 ? -26.310 -6.839 2.204 1.00 96.00 105 SER A O 1
ATOM 729 N N . LEU A 1 106 ? -28.419 -7.239 2.870 1.00 96.69 106 LEU A N 1
ATOM 730 C CA . LEU A 1 106 ? -28.629 -8.352 1.938 1.00 96.69 106 LEU A CA 1
ATOM 731 C C . LEU A 1 106 ? -28.372 -7.913 0.489 1.00 96.69 106 LEU A C 1
ATOM 733 O O . LEU A 1 106 ? -27.730 -8.636 -0.270 1.00 96.69 106 LEU A O 1
ATOM 737 N N . ARG A 1 107 ? -28.804 -6.697 0.130 1.00 96.62 107 ARG A N 1
ATOM 738 C CA . ARG A 1 107 ? -28.588 -6.110 -1.197 1.00 96.62 107 ARG A CA 1
ATOM 739 C C . ARG A 1 107 ? -27.104 -6.027 -1.546 1.00 96.62 107 ARG A C 1
ATOM 741 O O . ARG A 1 107 ? -26.712 -6.514 -2.605 1.00 96.62 107 ARG A O 1
ATOM 748 N N . TYR A 1 108 ? -26.281 -5.452 -0.670 1.00 96.62 108 TYR A N 1
ATOM 749 C CA . TYR A 1 108 ? -24.844 -5.342 -0.916 1.00 96.62 108 TYR A CA 1
ATOM 750 C C . TYR A 1 108 ? -24.178 -6.720 -1.006 1.00 96.62 108 TYR A C 1
ATOM 752 O O . TYR A 1 108 ? -23.379 -6.976 -1.909 1.00 96.62 108 TYR A O 1
ATOM 760 N N . ARG A 1 109 ? -24.559 -7.657 -0.127 1.00 96.31 109 ARG A N 1
ATOM 761 C CA . ARG A 1 109 ? -24.058 -9.040 -0.168 1.00 96.31 109 ARG A CA 1
ATOM 762 C C . ARG A 1 109 ? -24.383 -9.738 -1.492 1.00 96.31 109 ARG A C 1
ATOM 764 O O . ARG A 1 109 ? -23.509 -10.411 -2.038 1.00 96.31 109 ARG A O 1
ATOM 771 N N . LEU A 1 110 ? -25.594 -9.553 -2.023 1.00 97.31 110 LEU A N 1
ATOM 772 C CA . LEU A 1 110 ? -26.005 -10.090 -3.324 1.00 97.31 110 LEU A CA 1
ATOM 773 C C . LEU A 1 110 ? -25.214 -9.460 -4.476 1.00 97.31 110 LEU A C 1
ATOM 775 O O . LEU A 1 110 ? -24.674 -10.191 -5.302 1.00 97.31 110 LEU A O 1
ATOM 779 N N . GLN A 1 111 ? -25.065 -8.131 -4.499 1.00 97.19 111 GLN A N 1
ATOM 780 C CA . GLN A 1 111 ? -24.252 -7.434 -5.509 1.00 97.19 111 GLN A CA 1
ATOM 781 C C . GLN A 1 111 ? -22.798 -7.916 -5.495 1.00 97.19 111 GLN A C 1
ATOM 783 O O . GLN A 1 111 ? -22.205 -8.175 -6.542 1.00 97.19 111 GLN A O 1
ATOM 788 N N . ARG A 1 112 ? -22.230 -8.106 -4.302 1.00 96.19 112 ARG A N 1
ATOM 789 C CA . ARG A 1 112 ? -20.868 -8.615 -4.137 1.00 96.19 112 ARG A CA 1
ATOM 790 C C . ARG A 1 112 ? -20.740 -10.074 -4.575 1.00 96.19 112 ARG A C 1
ATOM 792 O O . ARG A 1 112 ? -19.735 -10.444 -5.177 1.00 96.19 112 ARG A O 1
ATOM 799 N N . GLY A 1 113 ? -21.750 -10.899 -4.299 1.00 96.81 113 GLY A N 1
ATOM 800 C CA . GLY A 1 113 ? -21.844 -12.271 -4.801 1.00 96.81 113 GLY A CA 1
ATOM 801 C C . GLY A 1 113 ? -21.901 -12.331 -6.329 1.00 96.81 113 GLY A C 1
ATOM 802 O O . GLY A 1 113 ? -21.155 -13.098 -6.934 1.00 96.81 113 GLY A O 1
ATOM 803 N N . ALA A 1 114 ? -22.711 -11.471 -6.950 1.00 97.62 114 ALA A N 1
ATOM 804 C CA . ALA A 1 114 ? -22.824 -11.366 -8.402 1.00 97.62 114 ALA A CA 1
ATOM 805 C C . ALA A 1 114 ? -21.509 -10.911 -9.055 1.00 97.62 114 ALA A C 1
ATOM 807 O O . ALA A 1 114 ? -21.042 -11.557 -9.989 1.00 97.62 114 ALA A O 1
ATOM 808 N N . ALA A 1 115 ? -20.854 -9.873 -8.520 1.00 96.88 115 ALA A N 1
ATOM 809 C CA . ALA A 1 115 ? -19.559 -9.403 -9.023 1.00 96.88 115 ALA A CA 1
ATOM 810 C C . ALA A 1 115 ? -18.471 -10.489 -8.940 1.00 96.88 115 ALA A C 1
ATOM 812 O O . ALA A 1 115 ? -17.673 -10.654 -9.861 1.00 96.88 115 ALA A O 1
ATOM 813 N N . ARG A 1 116 ? -18.465 -11.282 -7.860 1.00 96.31 116 ARG A N 1
ATOM 814 C CA . ARG A 1 116 ? -17.569 -12.442 -7.716 1.00 96.31 116 ARG A CA 1
ATOM 815 C C . ARG A 1 116 ? -17.833 -13.517 -8.753 1.00 96.31 116 ARG A C 1
ATOM 817 O O . ARG A 1 116 ? -16.884 -14.081 -9.287 1.00 96.31 116 ARG A O 1
ATOM 824 N N . LEU A 1 117 ? -19.102 -13.839 -8.987 1.00 96.56 117 LEU A N 1
ATOM 825 C CA . LEU A 1 117 ? -19.476 -14.831 -9.985 1.00 96.56 117 LEU A CA 1
ATOM 826 C C . LEU A 1 117 ? -19.054 -14.366 -11.381 1.00 96.56 117 LEU A C 1
ATOM 828 O O . LEU A 1 117 ? -18.408 -15.125 -12.090 1.00 96.56 117 LEU A O 1
ATOM 832 N N . ALA A 1 118 ? -19.323 -13.105 -11.724 1.00 95.94 118 ALA A N 1
ATOM 833 C CA . ALA A 1 118 ? -18.895 -12.509 -12.985 1.00 95.94 118 ALA A CA 1
ATOM 834 C C . ALA A 1 118 ? -17.370 -12.605 -13.174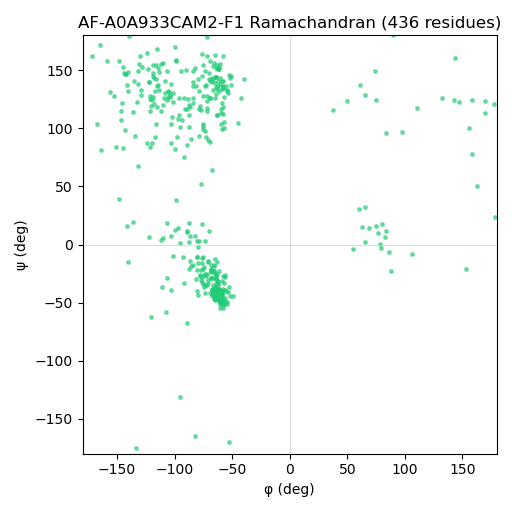 1.00 95.94 118 ALA A C 1
ATOM 836 O O . ALA A 1 118 ? -16.917 -13.119 -14.193 1.00 95.94 118 ALA A O 1
ATOM 837 N N . ALA A 1 119 ? -16.581 -12.225 -12.161 1.00 92.38 119 ALA A N 1
ATOM 838 C CA . ALA A 1 119 ? -15.123 -12.343 -12.217 1.00 92.38 119 ALA A CA 1
ATOM 839 C C . ALA A 1 119 ? -14.644 -13.795 -12.392 1.00 92.38 119 ALA A C 1
ATOM 841 O O . ALA A 1 119 ? -13.722 -14.054 -13.162 1.00 92.38 119 ALA A O 1
ATOM 842 N N . LYS A 1 120 ? -15.286 -14.764 -11.723 1.00 92.81 120 LYS A N 1
ATOM 843 C CA . LYS A 1 120 ? -14.982 -16.197 -11.900 1.00 92.81 120 LYS A CA 1
ATOM 844 C C . LYS A 1 120 ? -15.283 -16.706 -13.310 1.00 92.81 120 LYS A C 1
ATOM 846 O O . LYS A 1 120 ? -14.615 -17.628 -13.761 1.00 92.81 120 LYS A O 1
ATOM 851 N N . LEU A 1 121 ? -16.266 -16.116 -13.985 1.00 94.75 121 LEU A N 1
ATOM 852 C CA . LEU A 1 121 ? -16.614 -16.416 -15.375 1.00 94.75 121 LEU A CA 1
ATOM 853 C C . LEU A 1 121 ? -15.721 -15.673 -16.386 1.00 94.75 121 LEU A C 1
ATOM 855 O O . LEU A 1 121 ? -15.994 -15.711 -17.580 1.00 94.75 121 LEU A O 1
ATOM 859 N N . GLY A 1 122 ? -14.672 -14.981 -15.928 1.00 91.25 122 GLY A N 1
ATOM 860 C CA . GLY A 1 122 ? -13.768 -14.218 -16.789 1.00 91.25 122 GLY A CA 1
ATOM 861 C C . GLY A 1 122 ? -14.339 -12.880 -17.268 1.00 91.25 122 GLY A C 1
ATOM 862 O O . GLY A 1 122 ? -13.740 -12.239 -18.128 1.00 91.25 122 GLY A O 1
ATOM 863 N N . LEU A 1 123 ? -15.476 -12.436 -16.721 1.00 92.69 123 LEU A N 1
ATOM 864 C CA . LEU A 1 123 ? -16.050 -11.133 -17.043 1.00 92.69 123 LEU A CA 1
ATOM 865 C C . LEU A 1 123 ? -15.333 -10.030 -16.263 1.00 92.69 123 LEU A C 1
ATOM 867 O O . LEU A 1 123 ? -15.008 -10.187 -15.083 1.00 92.69 123 LEU A O 1
ATOM 871 N N . ALA A 1 124 ? -15.144 -8.881 -16.909 1.00 88.94 124 ALA A N 1
ATOM 872 C CA . ALA A 1 124 ? -14.640 -7.688 -16.245 1.00 88.94 124 ALA A CA 1
ATOM 873 C C . ALA A 1 124 ? -15.635 -7.240 -15.161 1.00 88.94 124 ALA A C 1
ATOM 875 O O . ALA A 1 124 ? -16.746 -6.803 -15.458 1.00 88.94 124 ALA A O 1
ATOM 876 N N . ALA A 1 125 ? -15.237 -7.368 -13.897 1.00 92.69 125 ALA A N 1
ATOM 877 C CA . ALA A 1 125 ? -16.056 -7.016 -12.746 1.00 92.69 125 ALA A CA 1
ATOM 878 C C . ALA A 1 125 ? -15.198 -6.377 -11.648 1.00 92.69 125 ALA A C 1
ATOM 880 O O . ALA A 1 125 ? -14.045 -6.752 -11.444 1.00 92.69 125 ALA A O 1
ATOM 881 N N . SER A 1 126 ? -15.793 -5.437 -10.915 1.00 94.75 126 SER A N 1
ATOM 882 C CA . SER A 1 126 ? -15.212 -4.799 -9.729 1.00 94.75 126 SER A CA 1
ATOM 883 C C . SER A 1 126 ? -16.098 -5.078 -8.519 1.00 94.75 126 SER A C 1
ATOM 885 O O . SER A 1 126 ? -17.304 -5.305 -8.663 1.00 94.75 126 SER A O 1
ATOM 887 N N . ALA A 1 127 ? -15.524 -5.052 -7.317 1.00 95.88 127 ALA A N 1
ATOM 888 C CA . ALA A 1 127 ? -16.319 -5.036 -6.099 1.00 95.88 127 ALA A CA 1
ATOM 889 C C . ALA A 1 127 ? -17.298 -3.841 -6.129 1.00 95.88 127 ALA A C 1
ATOM 891 O O . ALA A 1 127 ? -16.901 -2.739 -6.523 1.00 95.88 127 ALA A O 1
ATOM 892 N N . PRO A 1 128 ? -18.570 -4.026 -5.732 1.00 97.00 128 PRO A N 1
ATOM 893 C CA . PRO A 1 128 ? -19.500 -2.908 -5.634 1.00 97.00 128 PRO A CA 1
ATOM 894 C C . PRO A 1 128 ? -19.027 -1.927 -4.557 1.00 97.00 128 PRO A C 1
ATOM 896 O O . PRO A 1 128 ? -18.514 -2.348 -3.518 1.00 97.00 128 PRO A O 1
ATOM 899 N N . ARG A 1 129 ? -19.237 -0.624 -4.786 1.00 97.25 129 ARG A N 1
ATOM 900 C CA . ARG A 1 129 ? -19.041 0.391 -3.743 1.00 97.25 129 ARG A CA 1
ATOM 901 C C . ARG A 1 129 ? -20.004 0.138 -2.590 1.00 97.25 129 ARG A C 1
ATOM 903 O O . ARG A 1 129 ? -21.163 -0.223 -2.805 1.00 97.25 129 ARG A O 1
ATOM 910 N N . LEU A 1 130 ? -19.516 0.341 -1.376 1.00 97.31 130 LEU A N 1
ATOM 911 C CA . LEU A 1 130 ? -20.299 0.202 -0.163 1.00 97.31 130 LEU A CA 1
ATOM 912 C C . LEU A 1 130 ? -21.406 1.274 -0.138 1.00 97.31 130 LEU A C 1
ATOM 914 O O . LEU A 1 130 ? -21.102 2.460 -0.279 1.00 97.31 130 LEU A O 1
ATOM 918 N N . PRO A 1 131 ? -22.685 0.903 0.031 1.00 96.81 131 PRO A N 1
ATOM 919 C CA . PRO A 1 131 ? -23.752 1.875 0.244 1.00 96.81 131 PRO A CA 1
ATOM 920 C C . PRO A 1 131 ? -23.528 2.680 1.529 1.00 96.81 131 PRO A C 1
ATOM 922 O O . PRO A 1 131 ? -22.982 2.155 2.497 1.00 96.81 131 PRO A O 1
ATOM 925 N N . ALA A 1 132 ? -24.017 3.923 1.588 1.00 95.06 132 ALA A N 1
ATOM 926 C CA . ALA A 1 132 ? -23.852 4.788 2.763 1.00 95.06 132 ALA A CA 1
ATOM 927 C C . ALA A 1 132 ? -24.337 4.130 4.072 1.00 95.06 132 ALA A C 1
ATOM 929 O O . ALA A 1 132 ? -23.656 4.201 5.088 1.00 95.06 132 ALA A O 1
ATOM 930 N N . SER A 1 133 ? -25.465 3.411 4.042 1.00 94.62 133 SER A N 1
ATOM 931 C CA . SER A 1 133 ? -25.976 2.679 5.211 1.00 94.62 133 SER A CA 1
ATOM 932 C C . SER A 1 133 ? -25.027 1.579 5.699 1.00 94.62 133 SER A C 1
ATOM 934 O O . SER A 1 133 ? -24.875 1.377 6.901 1.00 94.62 133 SER A O 1
ATOM 936 N N . ASP A 1 134 ? -24.384 0.871 4.769 1.00 96.94 134 ASP A N 1
ATOM 937 C CA . ASP A 1 134 ? -23.433 -0.200 5.073 1.00 96.94 134 ASP A CA 1
ATOM 938 C C . ASP A 1 134 ? -22.068 0.368 5.496 1.00 96.94 134 ASP A C 1
ATOM 940 O O . ASP A 1 134 ? -21.360 -0.250 6.289 1.00 96.94 134 ASP A O 1
ATOM 944 N N . TYR A 1 135 ? -21.722 1.571 5.028 1.00 97.00 135 TYR A N 1
ATOM 945 C CA . TYR A 1 135 ? -20.582 2.336 5.526 1.00 97.00 135 TYR A CA 1
ATOM 946 C C . TYR A 1 135 ? -20.773 2.754 6.985 1.00 97.00 135 TYR A C 1
ATOM 948 O O . TYR A 1 135 ? -19.887 2.525 7.804 1.00 97.00 135 TYR A O 1
ATOM 956 N N . GLU A 1 136 ? -21.948 3.265 7.354 1.00 95.12 136 GLU A N 1
ATOM 957 C CA . GLU A 1 136 ? -22.249 3.562 8.759 1.00 95.12 136 GLU A CA 1
ATOM 958 C C . GLU A 1 136 ? -22.236 2.298 9.634 1.00 95.12 136 GLU A C 1
ATOM 960 O O . GLU A 1 136 ? -21.787 2.338 10.779 1.00 95.12 136 GLU A O 1
ATOM 965 N N . ALA A 1 137 ? -22.674 1.151 9.100 1.00 93.19 137 ALA A N 1
ATOM 966 C CA . ALA A 1 137 ? -22.568 -0.132 9.795 1.00 93.19 137 ALA A CA 1
ATOM 967 C C . ALA A 1 137 ? -21.103 -0.560 10.005 1.00 93.19 137 ALA A C 1
ATOM 969 O O . ALA A 1 137 ? -20.755 -1.015 11.095 1.00 93.19 137 ALA A O 1
ATOM 970 N N . LEU A 1 138 ? -20.241 -0.366 8.999 1.00 94.75 138 LEU A N 1
ATOM 971 C CA . LEU A 1 138 ? -18.799 -0.603 9.098 1.00 94.75 138 LEU A CA 1
ATOM 972 C C . LEU A 1 138 ? -18.160 0.287 10.172 1.00 94.75 138 LEU A C 1
ATOM 974 O O . LEU A 1 138 ? -17.458 -0.215 11.047 1.00 94.75 138 LEU A O 1
ATOM 978 N N . VAL A 1 139 ? -18.431 1.595 10.136 1.00 95.19 139 VAL A N 1
ATOM 979 C CA . VAL A 1 139 ? -17.912 2.551 11.124 1.00 95.19 139 VAL A CA 1
ATOM 980 C C . VAL A 1 139 ? -18.383 2.170 12.525 1.00 95.19 139 VAL A C 1
ATOM 982 O O . VAL A 1 139 ? -17.569 2.091 13.439 1.00 95.19 139 VAL A O 1
ATOM 985 N N . ARG A 1 140 ? -19.676 1.879 12.710 1.00 91.88 140 ARG A N 1
ATOM 986 C CA . ARG A 1 140 ? -20.223 1.461 14.010 1.00 91.88 140 ARG A CA 1
ATOM 987 C C . ARG A 1 140 ? -19.555 0.191 14.529 1.00 91.88 140 ARG A C 1
ATOM 989 O O . ARG A 1 140 ? -19.232 0.127 15.710 1.00 91.88 140 ARG A O 1
ATOM 996 N N . HIS A 1 141 ? -19.324 -0.788 13.656 1.00 90.81 141 HIS A N 1
ATOM 997 C CA . HIS A 1 141 ? -18.624 -2.020 14.008 1.00 90.81 141 HIS A CA 1
ATOM 998 C C . HIS A 1 141 ? -17.209 -1.743 14.544 1.00 90.81 141 HIS A C 1
ATOM 1000 O O . HIS A 1 141 ? -16.824 -2.304 15.565 1.00 90.81 141 HIS A O 1
ATOM 1006 N N . TYR A 1 142 ? -16.452 -0.850 13.899 1.00 91.62 142 TYR A N 1
ATOM 1007 C CA . TYR A 1 142 ? -15.096 -0.503 14.339 1.00 91.62 142 TYR A CA 1
ATOM 1008 C C . TYR A 1 142 ? -15.037 0.505 15.489 1.00 91.62 142 TYR A C 1
ATOM 1010 O O . TYR A 1 142 ? -14.049 0.525 16.210 1.00 91.62 142 TYR A O 1
ATOM 1018 N N . ARG A 1 143 ? -16.083 1.304 15.718 1.00 90.06 143 ARG A N 1
ATOM 1019 C CA . ARG A 1 143 ? -16.186 2.151 16.919 1.00 90.06 143 ARG A CA 1
ATOM 1020 C C . ARG A 1 143 ? -16.567 1.363 18.171 1.00 90.06 143 ARG A C 1
ATOM 1022 O O . ARG A 1 143 ? -16.212 1.794 19.259 1.00 90.06 143 ARG A O 1
ATOM 1029 N N . GLY A 1 144 ? -17.295 0.252 18.024 1.00 86.50 144 GLY A N 1
ATOM 1030 C CA . GLY A 1 144 ? -17.649 -0.624 19.147 1.00 86.50 144 GLY A CA 1
ATOM 1031 C C . GLY A 1 144 ? -16.458 -1.411 19.699 1.00 86.50 144 GLY A C 1
ATOM 1032 O O . GLY A 1 144 ? -16.408 -1.686 20.888 1.00 86.50 144 GLY A O 1
ATOM 1033 N N . GLU A 1 145 ? -15.484 -1.731 18.848 1.00 87.88 145 GLU A N 1
ATOM 1034 C CA . GLU A 1 145 ? -14.232 -2.380 19.235 1.00 87.88 145 GLU A CA 1
ATOM 1035 C C . GLU A 1 145 ? -13.124 -1.860 18.314 1.00 87.88 145 GLU A C 1
ATOM 1037 O O . GLU A 1 145 ? -13.102 -2.171 17.125 1.00 87.88 145 GLU A O 1
ATOM 1042 N N . LEU A 1 146 ? -12.227 -1.008 18.805 1.00 92.81 146 LEU A N 1
ATOM 1043 C CA . LEU A 1 146 ? -11.243 -0.367 17.927 1.00 92.81 146 LEU A CA 1
ATOM 1044 C C . LEU A 1 146 ? -10.274 -1.393 17.315 1.00 92.81 146 LEU A C 1
ATOM 1046 O O . LEU A 1 146 ? -9.928 -2.380 17.969 1.00 92.81 146 LEU A O 1
ATOM 1050 N N . PRO A 1 147 ? -9.833 -1.204 16.057 1.00 94.38 147 PRO A N 1
ATOM 1051 C CA . PRO A 1 147 ? -8.774 -2.037 15.498 1.00 94.38 147 PRO A CA 1
ATOM 1052 C C . PRO A 1 147 ? -7.478 -1.815 16.285 1.00 94.38 147 PRO A C 1
ATOM 1054 O O . PRO A 1 147 ? -7.175 -0.699 16.693 1.00 94.38 147 PRO A O 1
ATOM 1057 N N . ARG A 1 148 ? -6.666 -2.854 16.473 1.00 93.75 148 ARG A N 1
ATOM 1058 C CA . ARG A 1 148 ? -5.379 -2.718 17.181 1.00 93.75 148 ARG A CA 1
ATOM 1059 C C . ARG A 1 148 ? -4.276 -2.178 16.282 1.00 93.75 148 ARG A C 1
ATOM 1061 O O . ARG A 1 148 ? -3.343 -1.533 16.758 1.00 93.75 148 ARG A O 1
ATOM 1068 N N . LEU A 1 149 ? -4.373 -2.467 14.988 1.00 97.31 149 LEU A N 1
ATOM 1069 C CA . LEU A 1 149 ? -3.386 -2.087 13.991 1.00 97.31 149 LEU A CA 1
ATOM 1070 C C . LEU A 1 149 ? -4.079 -1.666 12.698 1.00 97.31 149 LEU A C 1
ATOM 1072 O O . LEU A 1 149 ? -4.988 -2.339 12.214 1.00 97.31 149 LEU A O 1
ATOM 1076 N N . ILE A 1 150 ? -3.594 -0.581 12.109 1.00 98.38 150 ILE A N 1
ATOM 1077 C CA . ILE A 1 150 ? -3.950 -0.160 10.759 1.00 98.38 150 ILE A CA 1
ATOM 1078 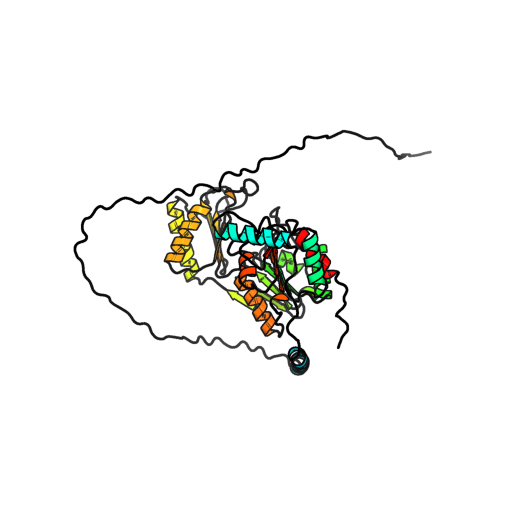C C . ILE A 1 150 ? -2.674 -0.126 9.921 1.00 98.38 150 ILE A C 1
ATOM 1080 O O . ILE A 1 150 ? -1.717 0.552 10.291 1.00 98.38 150 ILE A O 1
ATOM 1084 N N . ILE A 1 151 ? -2.656 -0.847 8.800 1.00 98.56 151 ILE A N 1
ATOM 1085 C CA . ILE A 1 151 ? -1.559 -0.821 7.823 1.00 98.56 151 ILE A CA 1
ATOM 1086 C C . ILE A 1 151 ? -2.058 -0.119 6.561 1.00 98.56 151 ILE A C 1
ATOM 1088 O O . ILE A 1 151 ? -3.024 -0.568 5.945 1.00 98.56 151 ILE A O 1
ATOM 1092 N N . LEU A 1 152 ? -1.417 0.981 6.177 1.00 98.25 152 LEU A N 1
ATOM 1093 C CA . LEU A 1 152 ? -1.858 1.827 5.067 1.00 98.25 152 LEU A CA 1
ATOM 1094 C C . LEU A 1 152 ? -0.822 1.877 3.945 1.00 98.25 152 LEU A C 1
ATOM 1096 O O . LEU A 1 152 ? 0.379 1.970 4.210 1.00 98.25 152 LEU A O 1
ATOM 1100 N N . ASP A 1 153 ? -1.276 1.923 2.692 1.00 97.00 153 ASP A N 1
ATOM 1101 C CA . ASP A 1 153 ? -0.483 2.596 1.665 1.00 97.00 153 ASP A CA 1
ATOM 1102 C C . ASP A 1 153 ? -0.400 4.104 1.944 1.00 97.00 153 ASP A C 1
ATOM 1104 O O . ASP A 1 153 ? -1.241 4.697 2.625 1.00 97.00 153 ASP A O 1
ATOM 1108 N N . TYR A 1 154 ? 0.642 4.730 1.409 1.00 95.06 154 TYR A N 1
ATOM 1109 C CA . TYR A 1 154 ? 0.847 6.160 1.497 1.00 95.06 154 TYR A CA 1
ATOM 1110 C C . TYR A 1 154 ? 0.183 6.903 0.338 1.00 95.06 154 TYR A C 1
ATOM 1112 O O . TYR A 1 154 ? -0.772 7.633 0.573 1.00 95.06 154 TYR A O 1
ATOM 1120 N N . ASP A 1 155 ? 0.656 6.739 -0.898 1.00 91.12 155 ASP A N 1
ATOM 1121 C CA . ASP A 1 155 ? 0.188 7.526 -2.049 1.00 91.12 155 ASP A CA 1
ATOM 1122 C C . ASP A 1 155 ? -1.248 7.164 -2.436 1.00 91.12 155 ASP A C 1
ATOM 1124 O O . ASP A 1 155 ? -1.619 6.004 -2.339 1.00 91.12 155 ASP A O 1
ATOM 1128 N N . ASP A 1 156 ? -2.058 8.162 -2.809 1.00 91.56 156 ASP A N 1
ATOM 1129 C CA . ASP A 1 156 ? -3.485 8.062 -3.195 1.00 91.56 156 ASP A CA 1
ATOM 1130 C C . ASP A 1 156 ? -4.432 7.393 -2.164 1.00 91.56 156 ASP A C 1
ATOM 1132 O O . ASP A 1 156 ? -5.657 7.412 -2.314 1.00 91.56 156 ASP A O 1
ATOM 1136 N N . THR A 1 157 ? -3.876 6.897 -1.056 1.00 95.06 157 THR A N 1
ATOM 1137 C CA . THR A 1 157 ? -4.569 6.255 0.061 1.00 95.06 157 THR A CA 1
ATOM 1138 C C . THR A 1 157 ? -4.603 7.146 1.294 1.00 95.06 157 THR A C 1
ATOM 1140 O O . THR A 1 157 ? -5.676 7.452 1.808 1.00 95.06 157 THR A O 1
ATOM 1143 N N . PHE A 1 158 ? -3.440 7.559 1.796 1.00 95.62 158 PHE A N 1
ATOM 1144 C CA . PHE A 1 158 ? -3.316 8.513 2.902 1.00 95.62 158 PHE A CA 1
ATOM 1145 C C . PHE A 1 158 ? -2.917 9.896 2.374 1.00 95.62 158 PHE A C 1
ATOM 1147 O O . PHE A 1 158 ? -3.424 10.909 2.836 1.00 95.62 158 PHE A O 1
ATOM 1154 N N . MET A 1 159 ? -2.037 9.894 1.377 1.00 92.50 159 MET A N 1
ATOM 1155 C CA . MET A 1 159 ? -1.598 10.885 0.391 1.00 92.50 159 MET A CA 1
ATOM 1156 C C . MET A 1 159 ? -2.605 11.277 -0.712 1.00 92.50 159 MET A C 1
ATOM 1158 O O . MET A 1 159 ? -3.223 10.354 -1.208 1.00 92.50 159 MET A O 1
ATOM 1162 N N . ASP A 1 160 ? -2.739 12.523 -1.199 1.00 85.69 160 ASP A N 1
ATOM 1163 C CA . ASP A 1 160 ? -3.399 12.818 -2.510 1.00 85.69 160 ASP A CA 1
ATOM 1164 C C . ASP A 1 160 ? -2.412 13.044 -3.678 1.00 85.69 160 ASP A C 1
ATOM 1166 O O . ASP A 1 160 ? -2.071 14.173 -4.024 1.00 85.69 160 ASP A O 1
ATOM 1170 N N . ASN A 1 161 ? -1.903 11.987 -4.306 1.00 79.56 161 ASN A N 1
ATOM 1171 C CA . ASN A 1 161 ? -0.763 12.092 -5.221 1.00 79.56 161 ASN A CA 1
ATOM 1172 C C . ASN A 1 161 ? -1.166 12.407 -6.666 1.00 79.56 161 ASN A C 1
ATOM 1174 O O . ASN A 1 161 ? -0.364 12.224 -7.586 1.00 79.56 161 ASN A O 1
ATOM 1178 N N . ARG A 1 162 ? -2.383 12.924 -6.876 1.00 67.88 162 ARG A N 1
ATOM 1179 C CA . ARG A 1 162 ? -2.930 13.218 -8.206 1.00 67.88 162 ARG A CA 1
ATOM 1180 C C . ARG A 1 162 ? -2.092 14.213 -9.011 1.00 67.88 162 ARG A C 1
ATOM 1182 O O . ARG A 1 162 ? -1.983 14.039 -10.222 1.00 67.88 162 ARG A O 1
ATOM 1189 N N . ASP A 1 163 ? -1.425 15.157 -8.349 1.00 56.16 163 ASP A N 1
ATOM 1190 C CA . ASP A 1 163 ? -0.608 16.186 -9.011 1.00 56.16 163 ASP A CA 1
ATOM 1191 C C . ASP A 1 163 ? 0.889 15.830 -9.108 1.00 56.16 163 ASP A C 1
ATOM 1193 O O . ASP A 1 163 ? 1.696 16.640 -9.569 1.00 56.16 163 ASP A O 1
ATOM 1197 N N . GLY A 1 164 ? 1.301 14.647 -8.630 1.00 55.94 164 GLY A N 1
ATOM 1198 C CA . GLY A 1 164 ? 2.681 14.146 -8.730 1.00 55.94 164 GLY A CA 1
ATOM 1199 C C . GLY A 1 164 ? 3.745 14.936 -7.950 1.00 55.94 164 GLY A C 1
ATOM 1200 O O . GLY A 1 164 ? 4.929 14.597 -8.003 1.00 55.94 164 GLY A O 1
ATOM 1201 N N . LYS A 1 165 ? 3.358 15.978 -7.206 1.00 52.12 165 LYS A N 1
ATOM 1202 C CA . LYS A 1 165 ? 4.253 16.739 -6.326 1.00 52.12 165 LYS A CA 1
ATOM 1203 C C . LYS A 1 165 ? 4.361 16.013 -4.994 1.00 52.12 165 LYS A C 1
ATOM 1205 O O . LYS A 1 165 ? 3.347 15.800 -4.344 1.00 52.12 165 LYS A O 1
ATOM 1210 N N . GLY A 1 166 ? 5.582 15.644 -4.597 1.00 56.88 166 GLY A N 1
ATOM 1211 C CA . GLY A 1 166 ? 5.877 14.955 -3.338 1.00 56.88 166 GLY A CA 1
ATOM 1212 C C . GLY A 1 166 ? 5.131 15.583 -2.166 1.00 56.88 166 GLY A C 1
ATOM 1213 O O . GLY A 1 166 ? 5.472 16.678 -1.717 1.00 56.88 166 GLY A O 1
ATOM 1214 N N . MET A 1 167 ? 4.074 14.915 -1.706 1.00 75.56 167 MET A N 1
ATOM 1215 C CA . MET A 1 167 ? 3.223 15.512 -0.694 1.00 75.56 167 MET A CA 1
ATOM 1216 C C . MET A 1 167 ? 3.732 15.172 0.675 1.00 75.56 167 MET A C 1
ATOM 1218 O O . MET A 1 167 ? 3.742 14.031 1.130 1.00 75.56 167 MET A O 1
ATOM 1222 N N . GLN A 1 168 ? 4.099 16.239 1.334 1.00 88.56 168 GLN A N 1
ATOM 1223 C CA . GLN A 1 168 ? 4.340 16.272 2.745 1.00 88.56 168 GLN A CA 1
ATOM 1224 C C . GLN A 1 168 ? 3.031 15.978 3.481 1.00 88.56 168 GLN A C 1
ATOM 1226 O O . GLN A 1 168 ? 1.990 16.539 3.132 1.00 88.56 168 GLN A O 1
ATOM 1231 N N . VAL A 1 169 ? 3.076 15.122 4.505 1.00 91.69 169 VAL A N 1
ATOM 1232 C CA . VAL A 1 169 ? 1.923 14.903 5.385 1.00 91.69 169 VAL A CA 1
ATOM 1233 C C . VAL A 1 169 ? 1.437 16.243 5.949 1.00 91.69 169 VAL A C 1
ATOM 1235 O O . VAL A 1 169 ? 2.234 17.052 6.428 1.00 91.69 169 VAL A O 1
ATOM 1238 N N . SER A 1 170 ? 0.131 16.505 5.856 1.00 90.94 170 SER A N 1
ATOM 1239 C CA . SER A 1 170 ? -0.451 17.753 6.356 1.00 90.94 170 SER A CA 1
ATOM 1240 C C . SER A 1 170 ? -0.539 17.741 7.883 1.00 90.94 170 SER A C 1
ATOM 1242 O O . SER A 1 170 ? -0.674 16.684 8.499 1.00 90.94 170 SER A O 1
ATOM 1244 N N . ALA A 1 171 ? -0.544 18.922 8.508 1.00 92.75 171 ALA A N 1
ATOM 1245 C CA . ALA A 1 171 ? -0.724 19.039 9.958 1.00 92.75 171 ALA A CA 1
ATOM 1246 C C . ALA A 1 171 ? -2.035 18.392 10.443 1.00 92.75 171 ALA A C 1
ATOM 1248 O O . ALA A 1 171 ? -2.099 17.840 11.536 1.00 92.75 171 ALA A O 1
ATOM 1249 N N . GLU A 1 172 ? -3.086 18.429 9.623 1.00 93.88 172 GLU A N 1
ATOM 1250 C CA . GLU A 1 172 ? -4.355 17.772 9.927 1.00 93.88 172 GLU A CA 1
ATOM 1251 C C . GLU A 1 172 ? -4.235 16.242 9.947 1.00 93.88 172 GLU A C 1
ATOM 1253 O O . GLU A 1 172 ? -4.769 15.592 10.846 1.00 93.88 172 GLU A O 1
ATOM 1258 N N . LYS A 1 173 ? -3.478 15.664 9.011 1.00 94.62 173 LYS A N 1
ATOM 1259 C CA . LYS A 1 173 ? -3.213 14.222 8.977 1.00 94.62 173 LYS A CA 1
ATOM 1260 C C . LYS A 1 173 ? -2.278 13.782 10.099 1.00 94.62 173 LYS A C 1
ATOM 1262 O O . LYS A 1 173 ? -2.489 12.708 10.651 1.00 94.62 173 LYS A O 1
ATOM 1267 N N . VAL A 1 174 ? -1.322 14.621 10.506 1.00 96.31 174 VAL A N 1
ATOM 1268 C CA . VAL A 1 174 ? -0.541 14.387 11.734 1.00 96.31 174 VAL A CA 1
ATOM 1269 C C . VAL A 1 174 ? -1.467 14.352 12.952 1.00 96.31 174 VAL A C 1
ATOM 1271 O O . VAL A 1 174 ? -1.440 13.370 13.687 1.00 96.31 174 VAL A O 1
ATOM 1274 N N . ARG A 1 175 ? -2.368 15.334 13.109 1.00 96.31 175 ARG A N 1
ATOM 1275 C CA . ARG A 1 175 ? -3.361 15.335 14.202 1.00 96.31 175 ARG A CA 1
ATOM 1276 C C . ARG A 1 175 ? -4.257 14.102 14.196 1.00 96.31 175 ARG A C 1
ATOM 1278 O O . ARG A 1 175 ? -4.584 13.578 15.254 1.00 96.31 175 ARG A O 1
ATOM 1285 N N . LEU A 1 176 ? -4.661 13.611 13.025 1.00 96.94 176 LEU A N 1
ATOM 1286 C CA . LEU A 1 176 ? -5.407 12.356 12.937 1.00 96.94 176 LEU A CA 1
ATOM 1287 C C . LEU A 1 176 ? -4.595 11.175 13.493 1.00 96.94 176 LEU A C 1
ATOM 1289 O O . LEU A 1 176 ? -5.137 10.391 14.267 1.00 96.94 176 LEU A O 1
ATOM 1293 N N . LEU A 1 177 ? -3.312 11.057 13.134 1.00 97.31 177 LEU A N 1
ATOM 1294 C CA . LEU A 1 177 ? -2.437 10.012 13.677 1.00 97.31 177 LEU A CA 1
ATOM 1295 C C . LEU A 1 177 ? -2.279 10.144 15.199 1.00 97.31 177 LEU A C 1
ATOM 1297 O O . LEU A 1 177 ? -2.304 9.130 15.891 1.00 97.31 177 LEU A O 1
ATOM 1301 N N . GLU A 1 178 ? -2.191 11.370 15.729 1.00 96.12 178 GLU A N 1
ATOM 1302 C CA . GLU A 1 178 ? -2.165 11.632 17.178 1.00 96.12 178 GLU A CA 1
ATOM 1303 C C . GLU A 1 178 ? -3.441 11.132 17.857 1.00 96.12 178 GLU A C 1
ATOM 1305 O O . GLU A 1 178 ? -3.363 10.428 18.862 1.00 96.12 178 GLU A O 1
ATOM 1310 N N . ARG A 1 179 ? -4.617 11.433 17.289 1.00 96.31 179 ARG A N 1
ATOM 1311 C CA . ARG A 1 179 ? -5.895 10.970 17.847 1.00 96.31 179 ARG A CA 1
ATOM 1312 C C . ARG A 1 179 ? -6.043 9.450 17.778 1.00 96.31 179 ARG A C 1
ATOM 1314 O O . ARG A 1 179 ? -6.472 8.855 18.758 1.00 96.31 179 ARG A O 1
ATOM 1321 N N . LEU A 1 180 ? -5.658 8.817 16.666 1.00 96.25 180 LEU A N 1
ATOM 1322 C CA . LEU A 1 180 ? -5.653 7.351 16.540 1.00 96.25 180 LEU A CA 1
ATOM 1323 C C . LEU A 1 180 ? -4.747 6.709 17.599 1.00 96.25 180 LEU A C 1
ATOM 1325 O O . LEU A 1 180 ? -5.160 5.770 18.277 1.00 96.25 180 LEU A O 1
ATOM 1329 N N . HIS A 1 181 ? -3.543 7.254 17.780 1.00 94.06 181 HIS A N 1
ATOM 1330 C CA . HIS A 1 181 ? -2.614 6.795 18.806 1.00 94.06 181 HIS A CA 1
ATOM 1331 C C . HIS A 1 181 ? -3.193 6.960 20.219 1.00 94.06 181 HIS A C 1
ATOM 1333 O O . HIS A 1 181 ? -3.106 6.034 21.023 1.00 94.06 181 HIS A O 1
ATOM 1339 N N . ALA A 1 182 ? -3.840 8.094 20.507 1.00 93.56 182 ALA A N 1
ATOM 1340 C CA . ALA A 1 182 ? -4.452 8.373 21.806 1.00 93.56 182 ALA A CA 1
ATOM 1341 C C . ALA A 1 182 ? -5.579 7.390 22.173 1.00 93.56 182 ALA A C 1
ATOM 1343 O O . ALA A 1 182 ? -5.755 7.079 23.348 1.00 93.56 182 ALA A O 1
ATOM 1344 N N . VAL A 1 183 ? -6.308 6.861 21.183 1.00 92.94 183 VAL A N 1
ATOM 1345 C CA . VAL A 1 183 ? -7.326 5.814 21.396 1.00 92.94 183 VAL A CA 1
ATOM 1346 C C . VAL A 1 183 ? -6.762 4.387 21.307 1.00 92.94 183 VAL A C 1
ATOM 1348 O O . VAL A 1 183 ? -7.518 3.419 21.276 1.00 92.94 183 VAL A O 1
ATOM 1351 N N . GLY A 1 184 ? -5.434 4.236 21.280 1.00 91.94 184 GLY A N 1
ATOM 1352 C CA . GLY A 1 184 ? -4.751 2.941 21.323 1.00 91.94 184 GLY A CA 1
ATOM 1353 C C . GLY A 1 184 ? -4.625 2.224 19.977 1.00 91.94 184 GLY A C 1
ATOM 1354 O O . GLY A 1 184 ? -4.246 1.053 19.947 1.00 91.94 184 GLY A O 1
ATOM 1355 N N . ILE A 1 185 ? -4.910 2.897 18.859 1.00 94.56 185 ILE A N 1
ATOM 1356 C CA . ILE A 1 185 ? -4.749 2.332 17.516 1.00 94.56 185 ILE A CA 1
ATOM 1357 C C . ILE A 1 185 ? -3.310 2.566 17.045 1.00 94.56 185 ILE A C 1
ATOM 1359 O O . ILE A 1 185 ? -2.878 3.707 16.861 1.00 94.56 185 ILE A O 1
ATOM 1363 N N . ARG A 1 186 ? -2.559 1.489 16.781 1.00 95.06 186 ARG A N 1
ATOM 1364 C CA . ARG A 1 186 ? -1.234 1.590 16.147 1.00 95.06 186 ARG A CA 1
ATOM 1365 C C . ARG A 1 186 ? -1.396 1.739 14.635 1.00 95.06 186 ARG A C 1
ATOM 1367 O O . ARG A 1 186 ? -2.175 1.018 14.017 1.00 95.06 186 ARG A O 1
ATOM 1374 N N . VAL A 1 187 ? -0.630 2.641 14.027 1.00 97.31 187 VAL A N 1
ATOM 1375 C CA . VAL A 1 187 ? -0.596 2.827 12.569 1.00 97.31 187 VAL A CA 1
ATOM 1376 C C . VAL A 1 187 ? 0.780 2.435 12.040 1.00 97.31 187 VAL A C 1
ATOM 1378 O O . VAL A 1 187 ? 1.799 2.771 12.640 1.00 97.31 187 VAL A O 1
ATOM 1381 N N . ALA A 1 188 ? 0.798 1.723 10.920 1.00 98.06 188 ALA A N 1
ATOM 1382 C CA . ALA A 1 188 ? 1.987 1.401 10.146 1.00 98.06 188 ALA A CA 1
ATOM 1383 C C . ALA A 1 188 ? 1.750 1.733 8.668 1.00 98.06 188 ALA A C 1
ATOM 1385 O O . ALA A 1 188 ? 0.612 1.735 8.194 1.00 98.06 188 ALA A O 1
ATOM 1386 N N . PHE A 1 189 ? 2.828 1.979 7.925 1.00 98.12 189 PHE A N 1
ATOM 1387 C CA . PHE A 1 189 ? 2.752 2.209 6.480 1.00 98.12 189 PHE A CA 1
ATOM 1388 C C . PHE A 1 189 ? 3.490 1.129 5.694 1.00 98.12 189 PHE A C 1
ATOM 1390 O O . PHE A 1 189 ? 4.562 0.684 6.099 1.00 98.12 189 PHE A O 1
ATOM 1397 N N . ALA A 1 190 ? 2.928 0.751 4.548 1.00 97.00 190 ALA A N 1
ATOM 1398 C CA . ALA A 1 190 ? 3.539 -0.112 3.544 1.00 97.00 190 ALA A CA 1
ATOM 1399 C C . ALA A 1 190 ? 3.547 0.612 2.192 1.00 97.00 190 ALA A C 1
ATOM 1401 O O . ALA A 1 190 ? 2.623 0.485 1.384 1.00 97.00 190 ALA A O 1
ATOM 1402 N N . THR A 1 191 ? 4.598 1.399 1.955 1.00 93.00 191 THR A N 1
ATOM 1403 C CA . THR A 1 191 ? 4.705 2.281 0.788 1.00 93.00 191 THR A CA 1
ATOM 1404 C C . THR A 1 191 ? 5.700 1.763 -0.245 1.00 93.00 191 THR A C 1
ATOM 1406 O O . THR A 1 191 ? 6.712 1.141 0.074 1.00 93.00 191 THR A O 1
ATOM 1409 N N . ASN A 1 192 ? 5.435 2.073 -1.514 1.00 87.88 192 ASN A N 1
ATOM 1410 C CA . ASN A 1 192 ? 6.388 1.878 -2.607 1.00 87.88 192 ASN A CA 1
ATOM 1411 C C . ASN A 1 192 ? 7.503 2.934 -2.636 1.00 87.88 192 ASN A C 1
ATOM 1413 O O . ASN A 1 192 ? 8.470 2.769 -3.379 1.00 87.88 192 ASN A O 1
ATOM 1417 N N . ARG A 1 193 ? 7.380 4.014 -1.857 1.00 87.19 193 ARG A N 1
ATOM 1418 C CA . ARG A 1 193 ? 8.415 5.046 -1.764 1.00 87.19 193 ARG A CA 1
ATOM 1419 C C . ARG A 1 193 ? 9.670 4.492 -1.083 1.00 87.19 193 ARG A C 1
ATOM 1421 O O . ARG A 1 193 ? 9.548 3.700 -0.149 1.00 87.19 193 ARG A O 1
ATOM 1428 N N . PRO A 1 194 ? 10.873 4.905 -1.511 1.00 87.44 194 PRO A N 1
ATOM 1429 C CA . PRO A 1 194 ? 12.095 4.593 -0.781 1.00 87.44 194 PRO A CA 1
ATOM 1430 C C . PRO A 1 194 ? 12.130 5.358 0.545 1.00 87.44 194 PRO A C 1
ATOM 1432 O O . PRO A 1 194 ? 11.488 6.403 0.676 1.00 87.44 194 PRO A O 1
ATOM 1435 N N . MET A 1 195 ? 12.914 4.876 1.511 1.00 90.06 195 MET A N 1
ATOM 1436 C CA . MET A 1 195 ? 13.094 5.566 2.793 1.00 90.06 195 MET A CA 1
ATOM 1437 C C . MET A 1 195 ? 13.671 6.975 2.606 1.00 90.06 195 MET A C 1
ATOM 1439 O O . MET A 1 195 ? 13.140 7.955 3.130 1.00 90.06 195 MET A O 1
ATOM 1443 N N . HIS A 1 196 ? 14.719 7.082 1.789 1.00 87.44 196 HIS A N 1
ATOM 1444 C CA . HIS A 1 196 ? 15.444 8.322 1.525 1.00 87.44 196 HIS A CA 1
ATOM 1445 C C . HIS A 1 196 ? 15.327 8.750 0.056 1.00 87.44 196 HIS A C 1
ATOM 1447 O O . HIS A 1 196 ? 15.129 7.925 -0.836 1.00 87.44 196 HIS A O 1
ATOM 1453 N N . GLY A 1 197 ? 15.470 10.053 -0.194 1.00 79.88 197 GLY A N 1
ATOM 1454 C CA . GLY A 1 197 ? 15.415 10.648 -1.530 1.00 79.88 197 GLY A CA 1
ATOM 1455 C C . GLY A 1 197 ? 14.819 12.051 -1.489 1.00 79.88 197 GLY A C 1
ATOM 1456 O O . GLY A 1 197 ? 13.700 12.226 -1.012 1.00 79.88 197 GLY A O 1
ATOM 1457 N N . LYS A 1 198 ? 15.559 13.057 -1.965 1.00 74.88 198 LYS A N 1
ATOM 1458 C CA . LYS A 1 198 ? 15.158 14.468 -1.856 1.00 74.88 198 LYS A CA 1
ATOM 1459 C C . LYS A 1 198 ? 13.822 14.715 -2.565 1.00 74.88 198 LYS A C 1
ATOM 1461 O O . LYS A 1 198 ? 13.741 14.559 -3.780 1.00 74.88 198 LYS A O 1
ATOM 1466 N N . GLY A 1 199 ? 12.793 15.103 -1.815 1.00 73.75 199 GLY A N 1
ATOM 1467 C CA . GLY A 1 199 ? 11.452 15.409 -2.323 1.00 73.75 199 GLY A CA 1
ATOM 1468 C C . GLY A 1 199 ? 10.562 14.201 -2.648 1.00 73.75 199 GLY A C 1
ATOM 1469 O O . GLY A 1 199 ? 9.428 14.394 -3.083 1.00 73.75 199 GLY A O 1
ATOM 1470 N N . PHE A 1 200 ? 11.028 12.961 -2.448 1.00 79.81 200 PHE A N 1
ATOM 1471 C CA . PHE A 1 200 ? 10.232 11.753 -2.735 1.00 79.81 200 PHE A CA 1
ATOM 1472 C C . PHE A 1 200 ? 10.376 10.615 -1.716 1.00 79.81 200 PHE A C 1
ATOM 1474 O O . PHE A 1 200 ? 9.543 9.703 -1.726 1.00 79.81 200 PHE A O 1
ATOM 1481 N N . GLY A 1 201 ? 11.398 10.656 -0.858 1.00 87.25 201 GLY A N 1
ATOM 1482 C CA . GLY A 1 201 ? 11.640 9.677 0.195 1.00 87.25 201 GLY A CA 1
ATOM 1483 C C . GLY A 1 201 ? 10.646 9.824 1.342 1.00 87.25 201 GLY A C 1
ATOM 1484 O O . GLY A 1 201 ? 10.341 10.935 1.779 1.00 87.25 201 GLY A O 1
ATOM 1485 N N . ILE A 1 202 ? 10.139 8.701 1.847 1.00 92.31 202 ILE A N 1
ATOM 1486 C CA . ILE A 1 202 ? 9.081 8.713 2.861 1.00 92.31 202 ILE A CA 1
ATOM 1487 C C . ILE A 1 202 ? 9.550 9.293 4.206 1.00 92.31 202 ILE A C 1
ATOM 1489 O O . ILE A 1 202 ? 8.727 9.828 4.949 1.00 92.31 202 ILE A O 1
ATOM 1493 N N . ASN A 1 203 ? 10.859 9.280 4.500 1.00 92.44 203 ASN A N 1
ATOM 1494 C CA . ASN A 1 203 ? 11.390 9.950 5.686 1.00 92.44 203 ASN A CA 1
ATOM 1495 C C . ASN A 1 203 ? 11.098 11.453 5.651 1.00 92.44 203 ASN A C 1
ATOM 1497 O O . ASN A 1 203 ? 10.500 11.982 6.583 1.00 92.44 203 ASN A O 1
ATOM 1501 N N . GLU A 1 204 ? 11.435 12.105 4.532 1.00 91.12 204 GLU A N 1
ATOM 1502 C CA . GLU A 1 204 ? 11.178 13.531 4.361 1.00 91.12 204 GLU A CA 1
ATOM 1503 C C . GLU A 1 204 ? 9.679 13.793 4.326 1.00 91.12 204 GLU A C 1
ATOM 1505 O O . GLU A 1 204 ? 9.263 14.762 4.934 1.00 91.12 204 GLU A O 1
ATOM 1510 N N . LEU A 1 205 ? 8.869 12.972 3.640 1.00 91.94 205 LEU A N 1
ATOM 1511 C CA . LEU A 1 205 ? 7.435 13.221 3.409 1.00 91.94 205 LEU A CA 1
ATOM 1512 C C . LEU A 1 205 ? 6.542 12.977 4.636 1.00 91.94 205 LEU A C 1
ATOM 1514 O O . LEU A 1 205 ? 5.567 13.709 4.832 1.00 91.94 205 LEU A O 1
ATOM 1518 N N . LEU A 1 206 ? 6.878 11.995 5.471 1.00 94.62 206 LEU A N 1
ATOM 1519 C CA . LEU A 1 206 ? 6.090 11.593 6.635 1.00 94.62 206 LEU A CA 1
ATOM 1520 C C . LEU A 1 206 ? 6.888 11.735 7.930 1.00 94.62 206 LEU A C 1
ATOM 1522 O O . LEU A 1 206 ? 6.499 12.507 8.802 1.00 94.62 206 LEU A O 1
ATOM 1526 N N . MET A 1 207 ? 7.986 10.989 8.059 1.00 94.94 207 MET A N 1
ATOM 1527 C CA . MET A 1 207 ? 8.600 10.730 9.364 1.00 94.94 207 MET A CA 1
ATOM 1528 C C . MET A 1 207 ? 9.191 11.982 10.004 1.00 94.94 207 MET A C 1
ATOM 1530 O O . MET A 1 207 ? 8.928 12.226 11.175 1.00 94.94 207 MET A O 1
ATOM 1534 N N . ASP A 1 208 ? 9.887 12.830 9.249 1.00 92.88 208 ASP A N 1
ATOM 1535 C CA . ASP A 1 208 ? 10.484 14.069 9.770 1.00 92.88 208 ASP A CA 1
ATOM 1536 C C . ASP A 1 208 ? 9.436 15.094 10.247 1.00 92.88 208 ASP A C 1
ATOM 1538 O O . ASP A 1 208 ? 9.773 16.059 10.931 1.00 92.88 208 ASP A O 1
ATOM 1542 N N . ARG A 1 209 ? 8.156 14.888 9.909 1.00 92.94 209 ARG A N 1
ATOM 1543 C CA . ARG A 1 209 ? 7.032 15.735 10.341 1.00 92.94 209 ARG A CA 1
ATOM 1544 C C . ARG A 1 209 ? 6.228 15.148 11.489 1.00 92.94 209 ARG A C 1
ATOM 1546 O O . ARG A 1 209 ? 5.372 15.843 12.033 1.00 92.94 209 ARG A O 1
ATOM 1553 N N . LEU A 1 210 ? 6.464 13.888 11.847 1.00 95.25 210 LEU A N 1
ATOM 1554 C CA . LEU A 1 210 ? 5.802 13.286 12.992 1.00 95.25 210 LEU A CA 1
ATOM 1555 C C . LEU A 1 210 ? 6.487 13.752 14.285 1.00 95.25 210 LEU A C 1
ATOM 1557 O O . LEU A 1 210 ? 7.716 13.680 14.397 1.00 95.25 210 LEU A O 1
ATOM 1561 N N . PRO A 1 211 ? 5.719 14.191 15.297 1.00 93.94 211 PRO A N 1
ATOM 1562 C CA . PRO A 1 211 ? 6.282 14.494 16.603 1.00 93.94 211 PRO A CA 1
ATOM 1563 C C . PRO A 1 211 ? 6.894 13.226 17.214 1.00 93.94 211 PRO A C 1
ATOM 1565 O O . PRO A 1 211 ? 6.451 12.108 16.941 1.00 93.94 211 PRO A O 1
ATOM 1568 N N . ALA A 1 212 ? 7.919 13.391 18.056 1.00 92.50 212 ALA A N 1
ATOM 1569 C CA . ALA A 1 212 ? 8.655 12.269 18.644 1.00 92.50 212 ALA A CA 1
ATOM 1570 C C . ALA A 1 212 ? 7.748 11.190 19.276 1.00 92.50 212 ALA A C 1
ATOM 1572 O O . ALA A 1 212 ? 7.957 10.026 18.941 1.00 92.50 212 ALA A O 1
ATOM 1573 N N . PRO A 1 213 ? 6.691 11.521 20.057 1.00 91.88 213 PRO A N 1
ATOM 1574 C CA . PRO A 1 213 ? 5.785 10.517 20.621 1.00 91.88 213 PRO A CA 1
ATOM 1575 C C . PRO A 1 213 ? 5.131 9.602 19.580 1.00 91.88 213 PRO A C 1
ATOM 1577 O O . PRO A 1 213 ? 5.044 8.402 19.808 1.00 91.88 213 PRO A O 1
ATOM 1580 N N . LEU A 1 214 ? 4.739 10.139 18.418 1.00 94.06 214 LEU A N 1
ATOM 1581 C CA . LEU A 1 214 ? 4.169 9.339 17.331 1.00 94.06 214 LEU A CA 1
ATOM 1582 C C . LEU A 1 214 ? 5.203 8.479 16.612 1.00 94.06 214 LEU A C 1
ATOM 1584 O O . LEU A 1 214 ? 4.854 7.447 16.046 1.00 94.06 214 LEU A O 1
ATOM 1588 N N . ARG A 1 215 ? 6.470 8.897 16.611 1.00 95.38 215 ARG A N 1
ATOM 1589 C CA . AR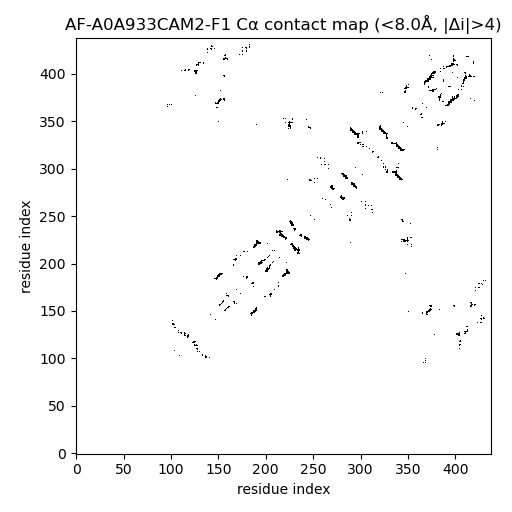G A 1 215 ? 7.551 8.119 16.004 1.00 95.38 215 ARG A CA 1
ATOM 1590 C C . ARG A 1 215 ? 7.982 6.942 16.870 1.00 95.38 215 ARG A C 1
ATOM 1592 O O . ARG A 1 215 ? 8.556 6.006 16.331 1.00 95.38 215 ARG A O 1
ATOM 1599 N N . ARG A 1 216 ? 7.728 6.950 18.180 1.00 93.69 216 ARG A N 1
ATOM 1600 C CA . ARG A 1 216 ? 8.196 5.888 19.087 1.00 93.69 216 ARG A CA 1
ATOM 1601 C C . ARG A 1 216 ? 7.677 4.521 18.656 1.00 93.69 216 ARG A C 1
ATOM 1603 O O . ARG A 1 216 ? 6.471 4.291 18.614 1.00 93.69 216 ARG A O 1
ATOM 1610 N N . GLY A 1 217 ? 8.587 3.606 18.320 1.00 89.44 217 GLY A N 1
ATOM 1611 C CA . GLY A 1 217 ? 8.216 2.270 17.846 1.00 89.44 217 GLY A CA 1
ATOM 1612 C C . GLY A 1 217 ? 7.419 2.261 16.536 1.00 89.44 217 GLY A C 1
ATOM 1613 O O . GLY A 1 217 ? 6.808 1.241 16.207 1.00 89.44 217 GLY A O 1
ATOM 1614 N N . PHE A 1 218 ? 7.383 3.365 15.786 1.00 96.56 218 PHE A N 1
ATOM 1615 C CA . PHE A 1 218 ? 6.654 3.436 14.525 1.00 96.56 218 PHE A CA 1
ATOM 1616 C C . PHE A 1 218 ? 7.215 2.415 13.533 1.00 96.56 218 PHE A C 1
ATOM 1618 O O . PHE A 1 218 ? 8.433 2.231 13.444 1.00 96.56 218 PHE A O 1
ATOM 1625 N N . LEU A 1 219 ? 6.325 1.744 12.802 1.00 97.50 219 LEU A N 1
ATOM 1626 C CA . LEU A 1 219 ? 6.696 0.748 11.802 1.00 97.50 219 LEU A CA 1
ATOM 1627 C C . LEU A 1 219 ? 6.419 1.288 10.407 1.00 97.50 219 LEU A C 1
ATOM 1629 O O . LEU A 1 219 ? 5.304 1.703 10.087 1.00 97.50 219 LEU A O 1
ATOM 1633 N N . LEU A 1 220 ? 7.449 1.257 9.572 1.00 97.88 220 LEU A N 1
ATOM 1634 C CA . LEU A 1 220 ? 7.395 1.768 8.214 1.00 97.88 220 LEU A CA 1
ATOM 1635 C C . LEU A 1 220 ? 8.070 0.777 7.278 1.00 97.88 220 LEU A C 1
ATOM 1637 O O . LEU A 1 220 ? 9.282 0.584 7.341 1.00 97.88 220 LEU A O 1
ATOM 1641 N N . SER A 1 221 ? 7.289 0.175 6.390 1.00 96.69 221 SER A N 1
ATOM 1642 C CA . SER A 1 221 ? 7.827 -0.555 5.256 1.00 96.69 221 SER A CA 1
ATOM 1643 C C . SER A 1 221 ? 7.955 0.368 4.047 1.00 96.69 221 SER A C 1
ATOM 1645 O O . SER A 1 221 ? 6.989 1.018 3.636 1.00 96.69 221 SER A O 1
ATOM 1647 N N . ALA A 1 222 ? 9.164 0.418 3.494 1.00 92.88 222 ALA A N 1
ATOM 1648 C CA . ALA A 1 222 ? 9.536 1.215 2.334 1.00 92.88 222 ALA A CA 1
ATOM 1649 C C . ALA A 1 222 ? 9.937 0.309 1.161 1.00 92.88 222 ALA A C 1
ATOM 1651 O O . ALA A 1 222 ? 10.092 -0.909 1.304 1.00 92.88 222 ALA A O 1
ATOM 1652 N N . GLY A 1 223 ? 10.070 0.899 -0.028 1.00 87.81 223 GLY A N 1
ATOM 1653 C CA . GLY A 1 223 ? 10.481 0.172 -1.228 1.00 87.81 223 GLY A CA 1
ATOM 1654 C C . GLY A 1 223 ? 9.518 -0.960 -1.585 1.00 87.81 223 GLY A C 1
ATOM 1655 O O . GLY A 1 223 ? 9.927 -1.985 -2.113 1.00 87.81 223 GLY A O 1
ATOM 1656 N N . GLY A 1 224 ? 8.227 -0.817 -1.278 1.00 86.06 224 GLY A N 1
ATOM 1657 C CA . GLY A 1 224 ? 7.196 -1.805 -1.597 1.00 86.06 224 GLY A CA 1
ATOM 1658 C C . GLY A 1 224 ? 7.366 -3.135 -0.867 1.00 86.06 224 GLY A C 1
ATOM 1659 O O . GLY A 1 224 ? 7.025 -4.163 -1.440 1.00 86.06 224 GLY A O 1
ATOM 1660 N N . GLY A 1 225 ? 7.907 -3.114 0.354 1.00 90.94 225 GLY A N 1
ATOM 1661 C CA . GLY A 1 225 ? 8.160 -4.313 1.157 1.00 90.94 225 GLY A CA 1
ATOM 1662 C C . GLY A 1 225 ? 9.624 -4.716 1.253 1.00 90.94 225 GLY A C 1
ATOM 1663 O O . GLY A 1 225 ? 9.946 -5.616 2.022 1.00 90.94 225 GLY A O 1
ATOM 1664 N N . SER A 1 226 ? 10.515 -4.073 0.497 1.00 90.88 226 SER A N 1
ATOM 1665 C CA . SER A 1 226 ? 11.927 -4.455 0.478 1.00 90.88 226 SER A CA 1
ATOM 1666 C C . SER A 1 226 ? 12.681 -4.059 1.742 1.00 90.88 226 SER A C 1
ATOM 1668 O O . SER A 1 226 ? 13.680 -4.689 2.077 1.00 90.88 226 SER A O 1
ATOM 1670 N N . GLU A 1 227 ? 12.213 -3.035 2.450 1.00 93.62 227 GLU A N 1
ATOM 1671 C CA . GLU A 1 227 ? 12.815 -2.566 3.694 1.00 93.62 227 GLU A CA 1
ATOM 1672 C C . GLU A 1 227 ? 11.721 -2.401 4.755 1.00 93.62 227 GLU A C 1
ATOM 1674 O O . GLU A 1 227 ? 10.635 -1.890 4.462 1.00 93.62 227 GLU A O 1
ATOM 1679 N N . LEU A 1 228 ? 12.004 -2.815 5.992 1.00 96.94 228 LEU A N 1
ATOM 1680 C CA . LEU A 1 228 ? 11.172 -2.522 7.161 1.00 96.94 228 LEU A CA 1
ATOM 1681 C C . LEU A 1 228 ? 11.997 -1.765 8.193 1.00 96.94 228 LEU A C 1
ATOM 1683 O O . LEU A 1 228 ? 13.027 -2.251 8.654 1.00 96.94 228 LEU A O 1
ATOM 1687 N N . TYR A 1 229 ? 11.502 -0.605 8.601 1.00 97.38 229 TYR A N 1
ATOM 1688 C CA . TYR A 1 229 ? 12.099 0.243 9.619 1.00 97.38 229 TYR A CA 1
ATOM 1689 C C . TYR A 1 229 ? 11.271 0.215 10.896 1.00 97.38 229 TYR A C 1
ATOM 1691 O O . TYR A 1 229 ? 10.038 0.251 10.863 1.00 97.38 229 TYR A O 1
ATOM 1699 N N . ARG A 1 230 ? 11.987 0.204 12.020 1.00 96.50 230 ARG A N 1
ATOM 1700 C CA . ARG A 1 230 ? 11.441 0.407 13.355 1.00 96.50 230 ARG A CA 1
ATOM 1701 C C . ARG A 1 230 ? 12.113 1.616 13.968 1.00 96.50 230 ARG A C 1
ATOM 1703 O O . ARG A 1 230 ? 13.328 1.624 14.139 1.00 96.50 230 ARG A O 1
ATOM 1710 N N . PHE A 1 231 ? 11.313 2.613 14.292 1.00 95.81 231 PHE A N 1
ATOM 1711 C CA . PHE A 1 231 ? 11.788 3.801 14.981 1.00 95.81 231 PHE A CA 1
ATOM 1712 C C . PHE A 1 231 ? 12.019 3.490 16.456 1.00 95.81 231 PHE A C 1
ATOM 1714 O O . PHE A 1 231 ? 11.320 2.655 17.044 1.00 95.81 231 PHE A O 1
ATOM 1721 N N . GLY A 1 232 ? 13.045 4.110 17.030 1.00 93.94 232 GLY A N 1
ATOM 1722 C CA . GLY A 1 232 ? 13.497 3.769 18.372 1.00 93.94 232 GLY A CA 1
ATOM 1723 C C . GLY A 1 232 ? 12.547 4.232 19.485 1.00 93.94 232 GLY A C 1
ATOM 1724 O O . GLY A 1 232 ? 11.486 4.811 19.211 1.00 93.94 232 GLY A O 1
ATOM 1725 N N . PRO A 1 233 ? 12.878 3.928 20.752 1.00 91.94 233 PRO A N 1
ATOM 1726 C CA . PRO A 1 233 ? 12.043 4.249 21.909 1.00 91.94 233 PRO A CA 1
ATOM 1727 C C . PRO A 1 233 ? 11.800 5.749 22.101 1.00 91.94 233 PRO A C 1
ATOM 1729 O O . PRO A 1 233 ? 10.780 6.107 22.680 1.00 91.94 233 PRO A O 1
ATOM 1732 N N . GLU A 1 234 ? 12.664 6.619 21.574 1.00 92.19 234 GLU A N 1
ATOM 1733 C CA . GLU A 1 234 ? 12.501 8.075 21.630 1.00 92.19 234 GLU A CA 1
ATOM 1734 C C . GLU A 1 234 ? 12.026 8.674 20.298 1.00 92.19 234 GLU A C 1
ATOM 1736 O O . GLU A 1 234 ? 11.896 9.891 20.152 1.00 92.19 234 GLU A O 1
ATOM 1741 N N . GLY A 1 235 ? 11.687 7.817 19.330 1.00 92.44 235 GLY A N 1
ATOM 1742 C CA . GLY A 1 235 ? 11.236 8.222 18.004 1.00 92.44 235 GLY A CA 1
ATOM 1743 C C . GLY A 1 235 ? 12.379 8.609 17.067 1.00 92.44 235 GLY A C 1
ATOM 1744 O O . GLY A 1 235 ? 12.150 9.272 16.054 1.00 92.44 235 GLY A O 1
ATOM 1745 N N . GLU A 1 236 ? 13.607 8.215 17.395 1.00 93.62 236 GLU A N 1
ATOM 1746 C CA . GLU A 1 236 ? 14.776 8.401 16.554 1.00 93.62 236 GLU A CA 1
ATOM 1747 C C . GLU A 1 236 ? 14.695 7.560 15.275 1.00 93.62 236 GLU A C 1
ATOM 1749 O O . GLU A 1 236 ? 14.208 6.422 15.265 1.00 93.62 236 GLU A O 1
ATOM 1754 N N . THR A 1 237 ? 15.179 8.142 14.177 1.00 91.75 237 THR A N 1
ATOM 1755 C CA . THR A 1 237 ? 15.267 7.458 12.889 1.00 91.75 237 THR A CA 1
ATOM 1756 C C . THR A 1 237 ? 16.339 6.371 12.973 1.00 91.75 237 THR A C 1
ATOM 1758 O O . THR A 1 237 ? 17.480 6.673 13.332 1.00 91.75 237 THR A O 1
ATOM 1761 N N . PRO A 1 238 ? 16.014 5.114 12.640 1.00 92.44 238 PRO A N 1
ATOM 1762 C CA . PRO A 1 238 ? 16.986 4.033 12.696 1.00 92.44 238 PRO A CA 1
ATOM 1763 C C . PRO A 1 238 ? 18.080 4.225 11.636 1.00 92.44 238 PRO A C 1
ATOM 1765 O O . PRO A 1 238 ? 17.801 4.594 10.497 1.00 92.44 238 PRO A O 1
ATOM 1768 N N . ALA A 1 239 ? 19.331 3.926 11.999 1.00 89.69 239 ALA A N 1
ATOM 1769 C CA . ALA A 1 239 ? 20.475 4.016 11.084 1.00 89.69 239 ALA A CA 1
ATOM 1770 C C . ALA A 1 239 ? 20.436 2.963 9.960 1.00 89.69 239 ALA A C 1
ATOM 1772 O O . ALA A 1 239 ? 21.061 3.143 8.916 1.00 89.69 239 ALA A O 1
ATOM 1773 N N . ALA A 1 240 ? 19.713 1.863 10.181 1.00 92.44 240 ALA A N 1
ATOM 1774 C CA . ALA A 1 240 ? 19.524 0.786 9.224 1.00 92.44 240 ALA A CA 1
ATOM 1775 C C . ALA A 1 240 ? 18.112 0.188 9.356 1.00 92.44 240 ALA A C 1
ATOM 1777 O O . ALA A 1 240 ? 17.519 0.233 10.438 1.00 92.44 240 ALA A O 1
ATOM 1778 N N . PRO A 1 241 ? 17.562 -0.388 8.279 1.00 94.19 241 PRO A N 1
ATOM 1779 C CA . PRO A 1 241 ? 16.322 -1.155 8.344 1.00 94.19 241 PRO A CA 1
ATOM 1780 C C . PRO A 1 241 ? 16.449 -2.366 9.282 1.00 94.19 241 PRO A C 1
ATOM 1782 O O . PRO A 1 241 ? 17.474 -3.042 9.327 1.00 94.19 241 PRO A O 1
ATOM 1785 N N . ALA A 1 242 ? 15.368 -2.670 10.001 1.00 95.25 242 ALA A N 1
ATOM 1786 C CA . ALA A 1 242 ? 15.244 -3.861 10.838 1.00 95.25 242 ALA A CA 1
ATOM 1787 C C . ALA A 1 242 ? 15.184 -5.152 10.003 1.00 95.25 242 ALA A C 1
ATOM 1789 O O . ALA A 1 242 ? 15.595 -6.212 10.473 1.00 95.25 242 ALA A O 1
ATOM 1790 N N . ARG A 1 243 ? 14.668 -5.072 8.769 1.00 95.19 243 ARG A N 1
ATOM 1791 C CA . ARG A 1 243 ? 14.666 -6.168 7.789 1.00 95.19 243 ARG A CA 1
ATOM 1792 C C . ARG A 1 243 ? 14.877 -5.642 6.380 1.00 95.19 243 ARG A C 1
ATOM 1794 O O . ARG A 1 243 ? 14.405 -4.556 6.050 1.00 95.19 243 ARG A O 1
ATOM 1801 N N . VAL A 1 244 ? 15.554 -6.444 5.563 1.00 93.06 244 VAL A N 1
ATOM 1802 C CA . VAL A 1 244 ? 15.920 -6.106 4.188 1.00 93.06 244 VAL A CA 1
ATOM 1803 C C . VAL A 1 244 ? 15.760 -7.313 3.281 1.00 93.06 244 VAL A C 1
ATOM 1805 O O . VAL A 1 244 ? 16.302 -8.381 3.564 1.00 93.06 244 VAL A O 1
ATOM 1808 N N . HIS A 1 245 ? 15.106 -7.103 2.145 1.00 91.56 245 HIS A N 1
ATOM 1809 C CA . HIS A 1 245 ? 14.985 -8.067 1.058 1.00 91.56 245 HIS A CA 1
ATOM 1810 C C . HIS A 1 245 ? 15.657 -7.485 -0.179 1.00 91.56 245 HIS A C 1
ATOM 1812 O O . HIS A 1 245 ? 15.041 -6.751 -0.943 1.00 91.56 245 HIS A O 1
ATOM 1818 N N . ALA A 1 246 ? 16.937 -7.785 -0.381 1.00 88.25 246 ALA A N 1
ATOM 1819 C CA . ALA A 1 246 ? 17.707 -7.273 -1.513 1.00 88.25 246 ALA A CA 1
ATOM 1820 C C . ALA A 1 246 ? 17.722 -8.225 -2.708 1.00 88.25 246 ALA A C 1
ATOM 1822 O O . ALA A 1 246 ? 17.725 -9.448 -2.557 1.00 88.25 246 ALA A O 1
ATOM 1823 N N . LEU A 1 247 ? 17.807 -7.650 -3.908 1.00 87.81 247 LEU A N 1
ATOM 1824 C CA . LEU A 1 247 ? 18.218 -8.389 -5.092 1.00 87.81 247 LEU A CA 1
ATOM 1825 C C . LEU A 1 247 ? 19.730 -8.604 -5.016 1.00 87.81 247 LEU A C 1
ATOM 1827 O O . LEU A 1 247 ? 20.506 -7.660 -4.866 1.00 87.81 247 LEU A O 1
ATOM 1831 N N . SER A 1 248 ? 20.174 -9.849 -5.165 1.00 89.19 248 SER A N 1
ATOM 1832 C CA . SER A 1 248 ? 21.607 -10.135 -5.244 1.00 89.19 248 SER A CA 1
ATOM 1833 C C . SER A 1 248 ? 22.235 -9.452 -6.471 1.00 89.19 248 SER A C 1
ATOM 1835 O O . SER A 1 248 ? 21.577 -9.318 -7.512 1.00 89.19 248 SER A O 1
ATOM 1837 N N . PRO A 1 249 ? 23.532 -9.091 -6.427 1.00 89.94 249 PRO A N 1
ATOM 1838 C CA . PRO A 1 249 ? 24.234 -8.533 -7.586 1.00 89.94 249 PRO A CA 1
ATOM 1839 C C . PRO A 1 249 ? 24.104 -9.404 -8.844 1.00 89.94 249 PRO A C 1
ATOM 1841 O O . PRO A 1 249 ? 23.930 -8.889 -9.949 1.00 89.94 249 PRO A O 1
ATOM 1844 N N . THR A 1 250 ? 24.108 -10.729 -8.671 1.00 91.38 250 THR A N 1
ATOM 1845 C CA . THR A 1 250 ? 23.907 -11.705 -9.750 1.00 91.38 250 THR A CA 1
ATOM 1846 C C . THR A 1 250 ? 22.510 -11.608 -10.359 1.00 91.38 250 THR A C 1
ATOM 1848 O O . THR A 1 250 ? 22.379 -11.602 -11.584 1.00 91.38 250 THR A O 1
ATOM 1851 N N . GLN A 1 251 ? 21.463 -11.483 -9.535 1.00 91.56 251 GLN A N 1
ATOM 1852 C CA . GLN A 1 251 ? 20.096 -11.275 -10.022 1.00 91.56 251 GLN A CA 1
ATOM 1853 C C . GLN A 1 251 ? 19.980 -9.953 -10.782 1.00 91.56 251 GLN A C 1
ATOM 1855 O O . GLN A 1 251 ? 19.445 -9.944 -11.887 1.00 91.56 251 GLN A O 1
ATOM 1860 N N . VAL A 1 252 ? 20.533 -8.856 -10.254 1.00 90.62 252 VAL A N 1
ATOM 1861 C CA . VAL A 1 252 ? 20.511 -7.549 -10.933 1.00 90.62 252 VAL A CA 1
ATOM 1862 C C . VAL A 1 252 ? 21.235 -7.612 -12.282 1.00 90.62 252 VAL A C 1
ATOM 1864 O O . VAL A 1 252 ? 20.714 -7.131 -13.289 1.00 90.62 252 VAL A O 1
ATOM 1867 N N . ALA A 1 253 ? 22.412 -8.241 -12.341 1.00 91.31 253 ALA A N 1
ATOM 1868 C CA . ALA A 1 253 ? 23.155 -8.418 -13.588 1.00 91.31 253 ALA A CA 1
ATOM 1869 C C . ALA A 1 253 ? 22.367 -9.252 -14.615 1.00 91.31 253 ALA A C 1
ATOM 1871 O O . ALA A 1 253 ? 22.313 -8.901 -15.799 1.00 91.31 253 ALA A O 1
ATOM 1872 N N . LEU A 1 254 ? 21.711 -10.327 -14.164 1.00 92.94 254 LEU A N 1
ATOM 1873 C CA . LEU A 1 254 ? 20.851 -11.154 -15.005 1.00 92.94 254 LEU A CA 1
ATOM 1874 C C . LEU A 1 254 ? 19.635 -10.371 -15.519 1.00 92.94 254 LEU A C 1
ATOM 1876 O O . LEU A 1 254 ? 19.355 -10.429 -16.716 1.00 92.94 254 LEU A O 1
ATOM 1880 N N . LEU A 1 255 ? 18.956 -9.612 -14.655 1.00 92.81 255 LEU A N 1
ATOM 1881 C CA . LEU A 1 255 ? 17.806 -8.779 -15.015 1.00 92.81 255 LEU A CA 1
ATOM 1882 C C . LEU A 1 255 ? 18.178 -7.741 -16.072 1.00 92.81 255 LEU A C 1
ATOM 1884 O O . LEU A 1 255 ? 17.519 -7.688 -17.106 1.00 92.81 255 LEU A O 1
ATOM 1888 N N . LYS A 1 256 ? 19.281 -7.005 -15.880 1.00 91.81 256 LYS A N 1
ATOM 1889 C CA . LYS A 1 256 ? 19.801 -6.048 -16.872 1.00 91.81 256 LYS A CA 1
ATOM 1890 C C . LYS A 1 256 ? 20.067 -6.717 -18.218 1.00 91.81 256 LYS A C 1
ATOM 1892 O O . LYS A 1 256 ? 19.659 -6.214 -19.263 1.00 91.81 256 LYS A O 1
ATOM 1897 N N . ARG A 1 257 ? 20.723 -7.882 -18.215 1.00 93.31 257 ARG A N 1
ATOM 1898 C CA . ARG A 1 257 ? 21.012 -8.634 -19.446 1.00 93.31 257 ARG A CA 1
ATOM 1899 C C . ARG A 1 257 ? 19.733 -9.078 -20.157 1.00 93.31 257 ARG A C 1
ATOM 1901 O O . ARG A 1 257 ? 19.635 -8.938 -21.374 1.00 93.31 257 ARG A O 1
ATOM 1908 N N . LEU A 1 258 ? 18.771 -9.627 -19.415 1.00 94.50 258 LEU A N 1
ATOM 1909 C CA . LEU A 1 258 ? 17.496 -10.084 -19.965 1.00 94.50 258 LEU A CA 1
ATOM 1910 C C . LEU A 1 258 ? 16.678 -8.913 -20.508 1.00 94.50 258 LEU A C 1
ATOM 1912 O O . LEU A 1 258 ? 16.212 -8.992 -21.641 1.00 94.50 258 LEU A O 1
ATOM 1916 N N . PHE A 1 259 ? 16.554 -7.832 -19.740 1.00 93.38 259 PHE A N 1
ATOM 1917 C CA . PHE A 1 259 ? 15.823 -6.641 -20.147 1.00 93.38 259 PHE A CA 1
ATOM 1918 C C . PHE A 1 259 ? 16.396 -6.063 -21.440 1.00 93.38 259 PHE A C 1
ATOM 1920 O O . PHE A 1 259 ? 15.675 -5.972 -22.427 1.00 93.38 259 PHE A O 1
ATOM 1927 N N . ARG A 1 260 ? 17.704 -5.772 -21.485 1.00 92.12 260 ARG A N 1
ATOM 1928 C CA . ARG A 1 260 ? 18.364 -5.211 -22.678 1.00 92.12 260 ARG A CA 1
ATOM 1929 C C . ARG A 1 260 ? 18.196 -6.102 -23.907 1.00 92.12 260 ARG A C 1
ATOM 1931 O O . ARG A 1 260 ? 17.945 -5.597 -24.995 1.00 92.12 260 ARG A O 1
ATOM 1938 N N . ARG A 1 261 ? 18.287 -7.427 -23.739 1.00 93.38 261 ARG A N 1
ATOM 1939 C CA . ARG A 1 261 ? 18.057 -8.386 -24.830 1.00 93.38 261 ARG A CA 1
ATOM 1940 C C . ARG A 1 261 ? 16.625 -8.320 -25.358 1.00 93.38 261 ARG A C 1
ATOM 1942 O O . ARG A 1 261 ? 16.429 -8.387 -26.568 1.00 93.38 261 ARG A O 1
ATOM 1949 N N . GLU A 1 262 ? 15.629 -8.247 -24.478 1.00 94.19 262 GLU A N 1
ATOM 1950 C CA . GLU A 1 262 ? 14.231 -8.166 -24.907 1.00 94.19 262 GLU A CA 1
ATOM 1951 C C . GLU A 1 262 ? 13.875 -6.776 -25.455 1.00 94.19 262 GLU A C 1
ATOM 1953 O O . GLU A 1 262 ? 13.165 -6.708 -26.451 1.00 94.19 262 GLU A O 1
ATOM 1958 N N . ALA A 1 263 ? 14.418 -5.692 -24.896 1.00 89.38 263 ALA A N 1
ATOM 1959 C CA . ALA A 1 263 ? 14.248 -4.326 -25.393 1.00 89.38 263 ALA A CA 1
ATOM 1960 C C . ALA A 1 263 ? 14.833 -4.148 -26.807 1.00 89.38 263 ALA A C 1
ATOM 1962 O O . ALA A 1 263 ? 14.154 -3.619 -27.687 1.00 89.38 263 ALA A O 1
ATOM 1963 N N . ALA A 1 264 ? 16.025 -4.696 -27.075 1.00 89.69 264 ALA A N 1
ATOM 1964 C CA . ALA A 1 264 ? 16.661 -4.635 -28.395 1.00 89.69 264 ALA A CA 1
ATOM 1965 C C . ALA A 1 264 ? 15.795 -5.241 -29.517 1.00 89.69 264 ALA A C 1
ATOM 1967 O O . ALA A 1 264 ? 15.877 -4.816 -30.667 1.00 89.69 264 ALA A O 1
ATOM 1968 N N . ARG A 1 265 ? 14.909 -6.196 -29.198 1.00 90.75 265 ARG A N 1
ATOM 1969 C CA . ARG A 1 265 ? 13.962 -6.783 -30.168 1.00 90.75 265 ARG A CA 1
ATOM 1970 C C . ARG A 1 265 ? 12.881 -5.810 -30.632 1.00 90.75 265 ARG A C 1
ATOM 1972 O O . ARG A 1 265 ? 12.251 -6.063 -31.651 1.00 90.75 265 ARG A O 1
ATOM 1979 N N . PHE A 1 266 ? 12.669 -4.724 -29.897 1.00 86.38 266 PHE A N 1
ATOM 1980 C CA . PHE A 1 266 ? 11.767 -3.632 -30.261 1.00 86.38 266 PHE A CA 1
ATOM 1981 C C . PHE A 1 266 ? 12.517 -2.438 -30.866 1.00 86.38 266 PHE A C 1
ATOM 1983 O O . PHE A 1 266 ? 11.952 -1.349 -30.965 1.00 86.38 266 PHE A O 1
ATOM 1990 N N . GLY A 1 267 ? 13.793 -2.623 -31.226 1.00 83.12 267 GLY A N 1
ATOM 1991 C CA . GLY A 1 267 ? 14.669 -1.542 -31.673 1.00 83.12 267 GLY A CA 1
ATOM 1992 C C . GLY A 1 267 ? 15.028 -0.558 -30.560 1.00 83.12 267 GLY A C 1
ATOM 1993 O O . GLY A 1 267 ? 15.522 0.518 -30.865 1.00 83.12 267 GLY A O 1
ATOM 1994 N N . ILE A 1 268 ? 14.771 -0.916 -29.295 1.00 81.69 268 ILE A N 1
ATOM 1995 C CA . ILE A 1 268 ? 15.000 -0.036 -28.153 1.00 81.69 268 ILE A CA 1
ATOM 1996 C C . ILE A 1 268 ? 16.441 -0.203 -27.675 1.00 81.69 268 ILE A C 1
ATOM 1998 O O . ILE A 1 268 ? 16.854 -1.294 -27.267 1.00 81.69 268 ILE A O 1
ATOM 2002 N N . THR A 1 269 ? 17.201 0.883 -27.691 1.00 74.06 269 THR A N 1
ATOM 2003 C CA . THR A 1 269 ? 18.599 0.935 -27.263 1.00 74.06 269 THR A CA 1
ATOM 2004 C C . THR A 1 269 ? 18.758 1.793 -26.011 1.00 74.06 269 THR A C 1
ATOM 2006 O O . THR A 1 269 ? 17.990 2.718 -25.747 1.00 74.06 269 THR A O 1
ATOM 2009 N N . ARG A 1 270 ? 19.737 1.443 -25.167 1.00 71.38 270 ARG A N 1
ATOM 2010 C CA . ARG A 1 270 ? 20.022 2.222 -23.955 1.00 71.38 270 ARG A CA 1
ATOM 2011 C C . ARG A 1 270 ? 20.616 3.563 -24.383 1.00 71.38 270 ARG A C 1
ATOM 2013 O O . ARG A 1 270 ? 21.630 3.566 -25.077 1.00 71.38 270 ARG A O 1
ATOM 2020 N N . GLY A 1 271 ? 20.033 4.668 -23.926 1.00 63.59 271 GLY A N 1
ATOM 2021 C CA . GLY A 1 271 ? 20.642 5.986 -24.109 1.00 63.59 271 GLY A CA 1
ATOM 2022 C C . GLY A 1 271 ? 21.940 6.141 -23.320 1.00 63.59 271 GLY A C 1
ATOM 2023 O O . GLY A 1 271 ? 22.126 5.484 -22.290 1.00 63.59 271 GLY A O 1
ATOM 2024 N N . GLN A 1 272 ? 22.839 7.012 -23.779 1.00 51.94 272 GLN A N 1
ATOM 2025 C CA . GLN A 1 272 ? 23.968 7.447 -22.953 1.00 51.94 272 GLN A CA 1
ATOM 2026 C C . GLN A 1 272 ? 23.474 8.415 -21.868 1.00 51.94 272 GLN A C 1
ATOM 2028 O O . GLN A 1 272 ? 22.670 9.303 -22.137 1.00 51.94 272 GLN A O 1
ATOM 2033 N N . GLU A 1 273 ? 23.949 8.238 -20.634 1.00 48.03 273 GLU A N 1
ATOM 2034 C CA . GLU A 1 273 ? 23.751 9.218 -19.563 1.00 48.03 273 GLU A CA 1
ATOM 2035 C C . GLU A 1 273 ? 24.635 10.441 -19.851 1.00 48.03 273 GLU A C 1
ATOM 2037 O O . GLU A 1 273 ? 25.860 10.335 -19.856 1.00 48.03 273 GLU A O 1
ATOM 2042 N N . GLY A 1 274 ? 24.021 11.596 -20.116 1.00 48.00 274 GLY A N 1
ATOM 2043 C CA . GLY A 1 274 ? 24.705 12.869 -20.340 1.00 48.00 274 GLY A CA 1
ATOM 2044 C C . GLY A 1 274 ? 23.763 14.058 -20.104 1.00 48.00 274 GLY A C 1
ATOM 2045 O O . GLY A 1 274 ? 22.544 13.881 -20.145 1.00 48.00 274 GLY A O 1
ATOM 2046 N N . PRO A 1 275 ? 24.288 15.262 -19.814 1.00 37.53 275 PRO A N 1
ATOM 2047 C CA . PRO A 1 275 ? 23.468 16.457 -19.656 1.00 37.53 275 PRO A CA 1
ATOM 2048 C C . PRO A 1 275 ? 22.978 16.918 -21.038 1.00 37.53 275 PRO A C 1
ATOM 2050 O O . PRO A 1 275 ? 23.711 17.559 -21.784 1.00 37.53 275 PRO A O 1
ATOM 2053 N N . GLY A 1 276 ? 21.749 16.544 -21.394 1.00 49.81 276 GLY A N 1
ATOM 2054 C CA . GLY A 1 276 ? 21.097 16.903 -22.655 1.00 49.81 276 GLY A CA 1
ATOM 2055 C C . GLY A 1 276 ? 19.976 15.919 -22.992 1.00 49.81 276 GLY A C 1
ATOM 2056 O O . GLY A 1 276 ? 20.201 14.714 -23.054 1.00 49.81 276 GLY A O 1
ATOM 2057 N N . ASP A 1 277 ? 18.762 16.424 -23.194 1.00 51.56 277 ASP A N 1
ATOM 2058 C CA . ASP A 1 277 ? 17.506 15.660 -23.281 1.00 51.56 277 ASP A CA 1
ATOM 2059 C C . ASP A 1 277 ? 17.313 14.781 -24.541 1.00 51.56 277 ASP A C 1
ATOM 2061 O O . ASP A 1 277 ? 16.214 14.280 -24.777 1.00 51.56 277 ASP A O 1
ATOM 2065 N N . GLU A 1 278 ? 18.328 14.544 -25.376 1.00 54.88 278 GLU A N 1
ATOM 2066 C CA . GLU A 1 278 ? 18.053 14.164 -26.776 1.00 54.88 278 GLU A CA 1
ATOM 2067 C C . GLU A 1 278 ? 18.396 12.734 -27.227 1.00 54.88 278 GLU A C 1
ATOM 2069 O O . GLU A 1 278 ? 18.147 12.410 -28.385 1.00 54.88 278 GLU A O 1
ATOM 2074 N N . ALA A 1 279 ? 18.856 11.813 -26.371 1.00 57.53 279 ALA A N 1
ATOM 2075 C CA . ALA A 1 279 ? 19.190 10.461 -26.858 1.00 57.53 279 ALA A CA 1
ATOM 2076 C C . ALA A 1 279 ? 18.972 9.301 -25.872 1.00 57.53 279 ALA A C 1
ATOM 2078 O O . ALA A 1 279 ? 19.771 8.363 -25.840 1.00 57.53 279 ALA A O 1
ATOM 2079 N N . TRP A 1 280 ? 17.899 9.312 -25.075 1.00 63.22 280 TRP A N 1
ATOM 2080 C CA . TRP A 1 280 ? 17.530 8.138 -24.276 1.00 63.22 280 TRP A CA 1
ATOM 2081 C C . TRP A 1 280 ? 16.124 7.623 -24.593 1.00 63.22 280 TRP A C 1
ATOM 2083 O O . TRP A 1 280 ? 15.145 8.363 -24.566 1.00 63.22 280 TRP A O 1
ATOM 2093 N N . GLU A 1 281 ? 16.027 6.324 -24.892 1.00 70.50 281 GLU A N 1
ATOM 2094 C CA . GLU A 1 281 ? 14.741 5.619 -24.991 1.00 70.50 281 GLU A CA 1
ATOM 2095 C C . GLU A 1 281 ? 14.350 4.984 -23.650 1.00 70.50 281 GLU A C 1
ATOM 2097 O O . GLU A 1 281 ? 13.172 4.956 -23.296 1.00 70.50 281 GLU A O 1
ATOM 2102 N N . PHE A 1 282 ? 15.341 4.528 -22.870 1.00 78.44 282 PHE A N 1
ATOM 2103 C CA . PHE A 1 282 ? 15.146 4.107 -21.484 1.00 78.44 282 PHE A CA 1
ATOM 2104 C C . PHE A 1 282 ? 16.362 4.359 -20.582 1.00 78.44 282 PHE A C 1
ATOM 2106 O O . PHE A 1 282 ? 17.504 4.421 -21.049 1.00 78.44 282 PHE A O 1
ATOM 2113 N N . ARG A 1 283 ? 16.108 4.434 -19.269 1.00 77.94 283 ARG A N 1
ATOM 2114 C CA . ARG A 1 283 ? 17.102 4.511 -18.186 1.00 77.94 283 ARG A CA 1
ATOM 2115 C C . ARG A 1 283 ? 16.910 3.360 -17.206 1.00 77.94 283 ARG A C 1
ATOM 2117 O O . ARG A 1 283 ? 15.785 3.000 -16.880 1.00 77.94 283 ARG A O 1
ATOM 2124 N N . GLU A 1 284 ? 18.011 2.787 -16.730 1.00 80.62 284 GLU A N 1
ATOM 2125 C CA . GLU A 1 284 ? 18.003 1.732 -15.713 1.00 80.62 284 GLU A CA 1
ATOM 2126 C C . GLU A 1 284 ? 18.456 2.313 -14.378 1.00 80.62 284 GLU A C 1
ATOM 2128 O O . GLU A 1 284 ? 19.548 2.867 -14.288 1.00 80.62 284 GLU A O 1
ATOM 2133 N N . ASN A 1 285 ? 17.663 2.119 -13.332 1.00 74.88 285 ASN A N 1
ATOM 2134 C CA . ASN A 1 285 ? 18.044 2.424 -11.963 1.00 74.88 285 ASN A CA 1
ATOM 2135 C C . ASN A 1 285 ? 18.022 1.138 -11.127 1.00 74.88 285 ASN A C 1
ATOM 2137 O O . ASN A 1 285 ? 17.213 0.239 -11.353 1.00 74.88 285 ASN A O 1
ATOM 2141 N N . SER A 1 286 ? 18.943 1.028 -10.179 1.00 72.44 286 SER A N 1
ATOM 2142 C CA . SER A 1 286 ? 18.981 -0.064 -9.215 1.00 72.44 286 SER A CA 1
ATOM 2143 C C . SER A 1 286 ? 19.493 0.478 -7.896 1.00 72.44 286 SER A C 1
ATOM 2145 O O . SER A 1 286 ? 20.622 0.958 -7.834 1.00 72.44 286 SER A O 1
ATOM 2147 N N . ASN A 1 287 ? 18.701 0.340 -6.840 1.00 66.50 287 ASN A N 1
ATOM 2148 C CA . ASN A 1 287 ? 19.065 0.753 -5.482 1.00 66.50 287 ASN A CA 1
ATOM 2149 C C . ASN A 1 287 ? 19.369 -0.447 -4.564 1.00 66.50 287 ASN A C 1
ATOM 2151 O O . ASN A 1 287 ? 19.329 -0.311 -3.350 1.00 66.50 287 ASN A O 1
ATOM 2155 N N . GLY A 1 288 ? 19.648 -1.625 -5.139 1.00 66.31 288 GLY A N 1
ATOM 2156 C CA . GLY A 1 288 ? 19.937 -2.868 -4.406 1.00 66.31 288 GLY A CA 1
ATOM 2157 C C . GLY A 1 288 ? 18.691 -3.687 -4.052 1.00 66.31 288 GLY A C 1
ATOM 2158 O O . GLY A 1 288 ? 18.776 -4.906 -3.919 1.00 66.31 288 GLY A O 1
ATOM 2159 N N . TYR A 1 289 ? 17.526 -3.048 -3.990 1.00 73.56 289 TYR A N 1
ATOM 2160 C CA . TYR A 1 289 ? 16.254 -3.680 -3.626 1.00 73.56 289 TYR A CA 1
ATOM 2161 C C . TYR A 1 289 ? 15.294 -3.778 -4.809 1.00 73.56 289 TYR A C 1
ATOM 2163 O O . TYR A 1 289 ? 14.616 -4.787 -4.992 1.00 73.56 289 TYR A O 1
ATOM 2171 N N . ASP A 1 290 ? 15.316 -2.751 -5.655 1.00 80.56 290 ASP A N 1
ATOM 2172 C CA . ASP A 1 290 ? 14.554 -2.683 -6.886 1.00 80.56 290 ASP A CA 1
ATOM 2173 C C . ASP A 1 290 ? 15.488 -2.569 -8.089 1.00 80.56 290 ASP A C 1
ATOM 2175 O O . ASP A 1 290 ? 16.540 -1.925 -8.042 1.00 80.56 290 ASP A O 1
ATOM 2179 N N . TYR A 1 291 ? 15.055 -3.149 -9.202 1.00 85.19 291 TYR A N 1
ATOM 2180 C CA . TYR A 1 291 ? 15.535 -2.836 -10.537 1.00 85.19 291 TYR A CA 1
ATOM 2181 C C . TYR A 1 291 ? 14.406 -2.150 -11.303 1.00 85.19 291 TYR A C 1
ATOM 2183 O O . TYR A 1 291 ? 13.366 -2.752 -11.577 1.00 85.19 291 TYR A O 1
ATOM 2191 N N . THR A 1 292 ? 14.618 -0.884 -11.647 1.00 84.56 292 THR A N 1
ATOM 2192 C CA . THR A 1 292 ? 13.638 -0.048 -12.337 1.00 84.56 292 THR A CA 1
ATOM 2193 C C . THR A 1 292 ? 14.152 0.323 -13.716 1.00 84.56 292 THR A C 1
ATOM 2195 O O . THR A 1 292 ? 15.309 0.707 -13.881 1.00 84.56 292 THR A O 1
ATOM 2198 N N . VAL A 1 293 ? 13.275 0.250 -14.707 1.00 85.06 293 VAL A N 1
ATOM 2199 C CA . VAL A 1 293 ? 13.508 0.753 -16.056 1.00 85.06 293 VAL A CA 1
ATOM 2200 C C . VAL A 1 293 ? 12.482 1.839 -16.335 1.00 85.06 293 VAL A C 1
ATOM 2202 O O . VAL A 1 293 ? 11.286 1.571 -16.279 1.00 85.06 293 VAL A O 1
ATOM 2205 N N . LEU A 1 294 ? 12.949 3.045 -16.634 1.00 83.56 294 LEU A N 1
ATOM 2206 C CA . LEU A 1 294 ? 12.132 4.193 -17.019 1.00 83.56 294 LEU A CA 1
ATOM 2207 C C . LEU A 1 294 ? 12.203 4.364 -18.530 1.00 83.56 294 LEU A C 1
ATOM 2209 O O . LEU A 1 294 ? 13.301 4.384 -19.078 1.00 83.56 294 LEU A O 1
ATOM 2213 N N . PHE A 1 295 ? 11.060 4.495 -19.188 1.00 83.56 295 PHE A N 1
ATOM 2214 C CA . PHE A 1 295 ? 10.950 4.801 -20.610 1.00 83.56 295 PHE A CA 1
ATOM 2215 C C . PHE A 1 295 ? 10.687 6.290 -20.803 1.00 83.56 295 PHE A C 1
ATOM 2217 O O . PHE A 1 295 ? 10.198 6.974 -19.900 1.00 83.56 295 PHE A O 1
ATOM 2224 N N . ARG A 1 296 ? 10.996 6.794 -21.997 1.00 81.88 296 ARG A N 1
ATOM 2225 C CA . ARG A 1 296 ? 10.651 8.166 -22.367 1.00 81.88 296 ARG A CA 1
ATOM 2226 C C . ARG A 1 296 ? 9.128 8.381 -22.261 1.00 81.88 296 ARG A C 1
ATOM 2228 O O . ARG A 1 296 ? 8.369 7.485 -22.648 1.00 81.88 296 ARG A O 1
ATOM 2235 N N . PRO A 1 297 ? 8.658 9.548 -21.776 1.00 79.69 297 PRO A N 1
ATOM 2236 C CA . PRO A 1 297 ? 7.236 9.883 -21.801 1.00 79.69 297 PRO A CA 1
ATOM 2237 C C . PRO A 1 297 ? 6.630 9.691 -23.197 1.00 79.69 297 PRO A C 1
ATOM 2239 O O . PRO A 1 297 ? 7.252 10.029 -24.205 1.00 79.69 297 PRO A O 1
ATOM 2242 N N . GLY A 1 298 ? 5.427 9.117 -23.252 1.00 73.81 298 GLY A N 1
ATOM 2243 C CA . GLY A 1 298 ? 4.734 8.788 -24.502 1.00 73.81 298 GLY A CA 1
ATOM 2244 C C . GLY A 1 298 ? 5.199 7.511 -25.221 1.00 73.81 298 GLY A C 1
ATOM 2245 O O . GLY A 1 298 ? 4.580 7.140 -26.218 1.00 73.81 298 GLY A O 1
ATOM 2246 N N . ASP A 1 299 ? 6.229 6.800 -24.743 1.00 76.88 299 ASP A N 1
ATOM 2247 C CA . ASP A 1 299 ? 6.633 5.525 -25.351 1.00 76.88 299 ASP A CA 1
ATOM 2248 C C . ASP A 1 299 ? 5.655 4.390 -24.988 1.00 76.88 299 ASP A C 1
ATOM 2250 O O . ASP A 1 299 ? 5.699 3.807 -23.903 1.00 76.88 299 ASP A O 1
ATOM 2254 N N . GLY A 1 300 ? 4.779 4.041 -25.935 1.00 78.81 300 GLY A N 1
ATOM 2255 C CA . GLY A 1 300 ? 3.796 2.961 -25.790 1.00 78.81 300 GLY A CA 1
ATOM 2256 C C . GLY A 1 300 ? 4.370 1.538 -25.857 1.00 78.81 300 GLY A C 1
ATOM 2257 O O . GLY A 1 300 ? 3.611 0.569 -25.833 1.00 78.81 300 GLY A O 1
ATOM 2258 N N . ARG A 1 301 ? 5.696 1.362 -25.973 1.00 86.94 301 ARG A N 1
ATOM 2259 C CA . ARG A 1 301 ? 6.332 0.034 -26.075 1.00 86.94 301 ARG A CA 1
ATOM 2260 C C . ARG A 1 301 ? 6.628 -0.592 -24.712 1.00 86.94 301 ARG A C 1
ATOM 2262 O O . ARG A 1 301 ? 6.859 -1.802 -24.656 1.00 86.94 301 ARG A O 1
ATOM 2269 N N . ALA A 1 302 ? 6.582 0.174 -23.617 1.00 85.50 302 ALA A N 1
ATOM 2270 C CA . ALA A 1 302 ? 6.932 -0.294 -22.272 1.00 85.50 302 ALA A CA 1
ATOM 2271 C C . ALA A 1 302 ? 6.185 -1.580 -21.875 1.00 85.50 302 ALA A C 1
ATOM 2273 O O . ALA A 1 302 ? 6.798 -2.536 -21.390 1.00 85.50 302 ALA A O 1
ATOM 2274 N N . ARG A 1 303 ? 4.875 -1.659 -22.154 1.00 88.19 303 ARG A N 1
ATOM 2275 C CA . ARG A 1 303 ? 4.070 -2.854 -21.865 1.00 88.19 303 ARG A CA 1
ATOM 2276 C C . ARG A 1 303 ? 4.490 -4.071 -22.687 1.00 88.19 303 ARG A C 1
ATOM 2278 O O . ARG A 1 303 ? 4.600 -5.167 -22.140 1.00 88.19 303 ARG A O 1
ATOM 2285 N N . ALA A 1 304 ? 4.749 -3.897 -23.980 1.00 89.56 304 ALA A N 1
ATOM 2286 C CA . ALA A 1 304 ? 5.159 -4.996 -24.852 1.00 89.56 304 ALA A CA 1
ATOM 2287 C C . ALA A 1 304 ? 6.541 -5.548 -24.457 1.00 89.56 304 ALA A C 1
ATOM 2289 O O . ALA A 1 304 ? 6.737 -6.767 -24.400 1.00 89.56 304 ALA A O 1
ATOM 2290 N N . VAL A 1 305 ? 7.481 -4.658 -24.116 1.00 90.81 305 VAL A N 1
ATOM 2291 C CA . VAL A 1 305 ? 8.799 -5.033 -23.582 1.00 90.81 305 VAL A CA 1
ATOM 2292 C C . VAL A 1 305 ? 8.646 -5.765 -22.252 1.00 90.81 305 VAL A C 1
ATOM 2294 O O . VAL A 1 305 ? 9.254 -6.819 -22.068 1.00 90.81 305 VAL A O 1
ATOM 2297 N N . PHE A 1 306 ? 7.803 -5.250 -21.351 1.00 91.88 306 PHE A N 1
ATOM 2298 C CA . PHE A 1 306 ? 7.530 -5.854 -20.050 1.00 91.88 306 PHE A CA 1
ATOM 2299 C C . PHE A 1 306 ? 7.069 -7.307 -20.159 1.00 91.88 306 PHE A C 1
ATOM 2301 O O . PHE A 1 306 ? 7.634 -8.161 -19.481 1.00 91.88 306 PHE A O 1
ATOM 2308 N N . GLU A 1 307 ? 6.090 -7.619 -21.012 1.00 92.56 307 GLU A N 1
ATOM 2309 C CA . GLU A 1 307 ? 5.566 -8.990 -21.107 1.00 92.56 307 GLU A CA 1
ATOM 2310 C C . GLU A 1 307 ? 6.639 -9.979 -21.595 1.00 92.56 307 GLU A C 1
ATOM 2312 O O . GLU A 1 307 ? 6.789 -11.073 -21.039 1.00 92.56 307 GLU A O 1
ATOM 2317 N N . ARG A 1 308 ? 7.465 -9.583 -22.576 1.00 94.31 308 ARG A N 1
ATOM 2318 C CA . ARG A 1 308 ? 8.590 -10.416 -23.038 1.00 94.31 308 ARG A CA 1
ATOM 2319 C C . ARG A 1 308 ? 9.671 -10.561 -21.977 1.00 94.31 308 ARG A C 1
ATOM 2321 O O . ARG A 1 308 ? 10.170 -11.667 -21.758 1.00 94.31 308 ARG A O 1
ATOM 2328 N N . PHE A 1 309 ? 10.024 -9.462 -21.316 1.00 94.25 309 PHE A N 1
ATOM 2329 C CA . PHE A 1 309 ? 10.999 -9.445 -20.235 1.00 94.25 309 PHE A CA 1
ATOM 2330 C C . PHE A 1 309 ? 10.554 -10.338 -19.074 1.00 94.25 309 PHE A C 1
ATOM 2332 O O . PHE A 1 309 ? 11.323 -11.189 -18.634 1.00 94.25 309 PHE A O 1
ATOM 2339 N N . ARG A 1 310 ? 9.291 -10.240 -18.654 1.00 93.75 310 ARG A N 1
ATOM 2340 C CA . ARG A 1 310 ? 8.682 -11.087 -17.624 1.00 93.75 310 ARG A CA 1
ATOM 2341 C C . ARG A 1 310 ? 8.719 -12.565 -18.006 1.00 93.75 310 ARG A C 1
ATOM 2343 O O . ARG A 1 310 ? 9.114 -13.400 -17.195 1.00 93.75 310 ARG A O 1
ATOM 2350 N N . ALA A 1 311 ? 8.365 -12.907 -19.245 1.00 93.44 311 ALA A N 1
ATOM 2351 C CA . ALA A 1 311 ? 8.451 -14.283 -19.735 1.00 93.44 311 ALA A CA 1
ATOM 2352 C C . ALA A 1 311 ? 9.904 -14.797 -19.794 1.00 93.44 311 ALA A C 1
ATOM 2354 O O . ALA A 1 311 ? 10.170 -15.969 -19.525 1.00 93.44 311 ALA A O 1
ATOM 2355 N N . ALA A 1 312 ? 10.864 -13.937 -20.141 1.00 94.38 312 ALA A N 1
ATOM 2356 C CA . ALA A 1 312 ? 12.284 -14.274 -20.138 1.00 94.38 312 ALA A CA 1
ATOM 2357 C C . ALA A 1 312 ? 12.839 -14.468 -18.717 1.00 94.38 312 ALA A C 1
ATOM 2359 O O . ALA A 1 312 ? 13.579 -15.424 -18.499 1.00 94.38 312 ALA A O 1
ATOM 2360 N N . ALA A 1 313 ? 12.454 -13.614 -17.766 1.00 93.00 313 ALA A N 1
ATOM 2361 C CA . ALA A 1 313 ? 12.814 -13.729 -16.355 1.00 93.00 313 ALA A CA 1
ATOM 2362 C C . ALA A 1 313 ? 12.284 -15.039 -15.751 1.00 93.00 313 ALA A C 1
ATOM 2364 O O . ALA A 1 313 ? 13.060 -15.800 -15.178 1.00 93.00 313 ALA A O 1
ATOM 2365 N N . ARG A 1 314 ? 11.010 -15.374 -16.000 1.00 93.06 314 ARG A N 1
ATOM 2366 C CA . ARG A 1 314 ? 10.411 -16.652 -15.573 1.00 93.06 314 ARG A CA 1
ATOM 2367 C C . ARG A 1 314 ? 11.141 -17.870 -16.132 1.00 93.06 314 ARG A C 1
ATOM 2369 O O . ARG A 1 314 ? 11.453 -18.788 -15.386 1.00 93.06 314 ARG A O 1
ATOM 2376 N N . ARG A 1 315 ? 11.475 -17.872 -17.430 1.00 94.44 315 ARG A N 1
ATOM 2377 C CA . ARG A 1 315 ? 12.265 -18.961 -18.045 1.00 94.44 315 ARG A CA 1
ATOM 2378 C C . ARG A 1 315 ? 13.675 -19.085 -17.469 1.00 94.44 315 ARG A C 1
ATOM 2380 O O . ARG A 1 315 ? 14.258 -20.158 -17.539 1.00 94.44 315 ARG A O 1
ATOM 2387 N N . ALA A 1 316 ? 14.218 -18.002 -16.923 1.00 92.56 316 ALA A N 1
ATOM 2388 C CA . ALA A 1 316 ? 15.497 -17.996 -16.226 1.00 92.56 316 ALA A CA 1
ATOM 2389 C C . ALA A 1 316 ? 15.375 -18.358 -14.731 1.00 92.56 316 ALA A C 1
ATOM 2391 O O . ALA A 1 316 ? 16.359 -18.227 -14.008 1.00 92.56 316 ALA A O 1
ATOM 2392 N N . GLY A 1 317 ? 14.193 -18.780 -14.263 1.00 91.38 317 GLY A N 1
ATOM 2393 C CA . GLY A 1 317 ? 13.948 -19.151 -12.867 1.00 91.38 317 GLY A CA 1
ATOM 2394 C C . GLY A 1 317 ? 13.836 -17.965 -11.905 1.00 91.38 317 GLY A C 1
ATOM 2395 O O . GLY A 1 317 ? 13.950 -18.149 -10.699 1.00 91.38 317 GLY A O 1
ATOM 2396 N N . LEU A 1 318 ? 13.641 -16.741 -12.411 1.00 88.31 318 LEU A N 1
ATOM 2397 C CA . LEU A 1 318 ? 13.430 -15.564 -11.570 1.00 88.31 318 LEU A CA 1
ATOM 2398 C C . LEU A 1 318 ? 11.940 -15.410 -11.248 1.00 88.31 318 LEU A C 1
ATOM 2400 O O . LEU A 1 318 ? 11.163 -14.906 -12.063 1.00 88.31 318 LEU A O 1
ATOM 2404 N N . GLU A 1 319 ? 11.555 -15.814 -10.042 1.00 83.62 319 GLU A N 1
ATOM 2405 C CA . GLU A 1 319 ? 10.236 -15.547 -9.463 1.00 83.62 319 GLU A CA 1
ATOM 2406 C C . GLU A 1 319 ? 10.281 -14.254 -8.643 1.00 83.62 319 GLU A C 1
ATOM 2408 O O . GLU A 1 319 ? 10.367 -14.265 -7.421 1.00 83.62 319 GLU A O 1
ATOM 2413 N N . LEU A 1 320 ? 10.297 -13.120 -9.343 1.00 83.56 320 LEU A N 1
ATOM 2414 C CA . LEU A 1 320 ? 10.348 -11.787 -8.739 1.00 83.56 320 LEU A CA 1
ATOM 2415 C C . LEU A 1 320 ? 9.021 -11.056 -8.927 1.00 83.56 320 LEU A C 1
ATOM 2417 O O . LEU A 1 320 ? 8.275 -11.322 -9.878 1.00 83.56 320 LEU A O 1
ATOM 2421 N N . ASN A 1 321 ? 8.748 -10.096 -8.046 1.00 84.00 321 ASN A N 1
ATOM 2422 C CA . ASN A 1 321 ? 7.624 -9.198 -8.230 1.00 84.00 321 ASN A CA 1
ATOM 2423 C C . ASN A 1 321 ? 7.955 -8.235 -9.374 1.00 84.00 321 ASN A C 1
ATOM 2425 O O . ASN A 1 321 ? 8.992 -7.576 -9.372 1.00 84.00 321 ASN A O 1
ATOM 2429 N N . MET A 1 322 ? 7.101 -8.196 -10.391 1.00 87.25 322 MET A N 1
ATOM 2430 C CA . MET A 1 322 ? 7.321 -7.408 -11.598 1.00 87.25 322 MET A CA 1
ATOM 2431 C C . MET A 1 322 ? 6.048 -6.642 -11.928 1.00 87.25 322 MET A C 1
ATOM 2433 O O . MET A 1 322 ? 4.999 -7.246 -12.158 1.00 87.25 322 MET A O 1
ATOM 2437 N N . ALA A 1 323 ? 6.159 -5.323 -12.007 1.00 84.12 323 ALA A N 1
ATOM 2438 C CA . ALA A 1 323 ? 5.062 -4.430 -12.338 1.00 84.12 323 ALA A CA 1
ATOM 2439 C C . ALA A 1 323 ? 5.456 -3.491 -13.477 1.00 84.12 323 ALA A C 1
ATOM 2441 O O . ALA A 1 323 ? 6.625 -3.155 -13.658 1.00 84.12 323 ALA A O 1
ATOM 2442 N N . VAL A 1 324 ? 4.454 -3.045 -14.225 1.00 85.50 324 VAL A N 1
ATOM 2443 C CA . VAL A 1 324 ? 4.602 -2.016 -15.250 1.00 85.50 324 VAL A CA 1
ATOM 2444 C C . VAL A 1 324 ? 3.552 -0.940 -15.022 1.00 85.50 324 VAL A C 1
ATOM 2446 O O . VAL A 1 324 ? 2.366 -1.250 -14.884 1.00 85.50 324 VAL A O 1
ATOM 2449 N N . LYS A 1 325 ? 3.991 0.316 -14.966 1.00 80.62 325 LYS A N 1
ATOM 2450 C CA . LYS A 1 325 ? 3.119 1.487 -15.041 1.00 80.62 325 LYS A CA 1
ATOM 2451 C C . LYS A 1 325 ? 3.249 2.052 -16.446 1.00 80.62 325 LYS A C 1
ATOM 2453 O O . LYS A 1 325 ? 4.267 2.645 -16.782 1.00 80.62 325 LYS A O 1
ATOM 2458 N N . ASP A 1 326 ? 2.241 1.794 -17.267 1.00 78.81 326 ASP A N 1
ATOM 2459 C CA . ASP A 1 326 ? 2.179 2.293 -18.636 1.00 78.81 326 ASP A CA 1
ATOM 2460 C C . ASP A 1 326 ? 1.307 3.549 -18.674 1.00 78.81 326 ASP A C 1
ATOM 2462 O O . ASP A 1 326 ? 0.081 3.471 -18.751 1.00 78.81 326 ASP A O 1
ATOM 2466 N N . PHE A 1 327 ? 1.949 4.710 -18.546 1.00 73.19 327 PHE A N 1
ATOM 2467 C CA . PHE A 1 327 ? 1.256 5.995 -18.568 1.00 73.19 327 PHE A CA 1
ATOM 2468 C C . PHE A 1 327 ? 0.938 6.479 -19.986 1.00 73.19 327 PHE A C 1
ATOM 2470 O O . PHE A 1 327 ? 0.143 7.400 -20.139 1.00 73.19 327 PHE A O 1
ATOM 2477 N N . ALA A 1 328 ? 1.490 5.848 -21.031 1.00 68.44 328 ALA A N 1
ATOM 2478 C CA . ALA A 1 328 ? 1.186 6.223 -22.412 1.00 68.44 328 ALA A CA 1
ATOM 2479 C C . ALA A 1 328 ? -0.283 5.937 -22.779 1.00 68.44 328 ALA A C 1
ATOM 2481 O O . ALA A 1 328 ? -0.835 6.567 -23.679 1.00 68.44 328 ALA A O 1
ATOM 2482 N N . ALA A 1 329 ? -0.933 5.015 -22.062 1.00 65.19 329 ALA A N 1
ATOM 2483 C CA . ALA A 1 329 ? -2.343 4.684 -22.239 1.00 65.19 329 ALA A CA 1
ATOM 2484 C C . ALA A 1 329 ? -3.317 5.670 -21.555 1.00 65.19 329 ALA A C 1
ATOM 2486 O O . ALA A 1 329 ? -4.518 5.594 -21.815 1.00 65.19 329 ALA A O 1
ATOM 2487 N N . ASP A 1 330 ? -2.831 6.576 -20.699 1.00 67.62 330 ASP A N 1
ATOM 2488 C CA . ASP A 1 330 ? -3.639 7.566 -19.979 1.00 67.62 330 ASP A CA 1
ATOM 2489 C C . ASP A 1 330 ? -3.239 8.987 -20.421 1.00 67.62 330 ASP A C 1
ATOM 2491 O O . ASP A 1 330 ? -2.209 9.498 -19.975 1.00 67.62 330 ASP A O 1
ATOM 2495 N N . PRO A 1 331 ? -4.039 9.662 -21.271 1.00 67.94 331 PRO A N 1
ATOM 2496 C CA . PRO A 1 331 ? -3.728 11.006 -21.761 1.00 67.94 331 PRO A CA 1
ATOM 2497 C C . PRO A 1 331 ? -3.516 12.046 -20.654 1.00 67.94 331 PRO A C 1
ATOM 2499 O O . PRO A 1 331 ? -2.795 13.016 -20.863 1.00 67.94 331 PRO A O 1
ATOM 2502 N N . SER A 1 332 ? -4.113 11.857 -19.471 1.00 64.06 332 SER A N 1
ATOM 2503 C CA . SER A 1 332 ? -3.924 12.773 -18.338 1.00 64.06 332 SER A CA 1
ATOM 2504 C C . SER A 1 332 ? -2.556 12.611 -17.666 1.00 64.06 332 SER A C 1
ATOM 2506 O O . SER A 1 332 ? -2.078 13.520 -16.989 1.00 64.06 332 SER A O 1
ATOM 2508 N N . ARG A 1 333 ? -1.896 11.468 -17.886 1.00 66.00 333 ARG A N 1
ATOM 2509 C CA . ARG A 1 333 ? -0.622 11.076 -17.269 1.00 66.00 333 ARG A CA 1
ATOM 2510 C C . ARG A 1 333 ? 0.473 10.777 -18.292 1.00 66.00 333 ARG A C 1
ATOM 2512 O O . ARG A 1 333 ? 1.566 10.397 -17.895 1.00 66.00 333 ARG A O 1
ATOM 2519 N N . SER A 1 334 ? 0.238 11.006 -19.585 1.00 65.62 334 SER A N 1
ATOM 2520 C CA . SER A 1 334 ? 1.182 10.693 -20.673 1.00 65.62 334 SER A CA 1
ATOM 2521 C C . SER A 1 334 ? 2.506 11.466 -20.610 1.00 65.62 334 SER A C 1
ATOM 2523 O O . SER A 1 334 ? 3.472 11.093 -21.273 1.00 65.62 334 SER A O 1
ATOM 2525 N N . HIS A 1 335 ? 2.551 12.534 -19.809 1.00 66.25 335 HIS A N 1
ATOM 2526 C CA . HIS A 1 335 ? 3.753 13.302 -19.485 1.00 66.25 335 HIS A CA 1
ATOM 2527 C C . HIS A 1 335 ? 4.668 12.599 -18.463 1.00 66.25 335 HIS A C 1
ATOM 2529 O O . HIS A 1 335 ? 5.825 12.989 -18.318 1.00 66.25 335 HIS A O 1
ATOM 2535 N N . LEU A 1 336 ? 4.171 11.580 -17.754 1.00 70.81 336 LEU A N 1
ATOM 2536 C CA . LEU A 1 336 ? 4.943 10.778 -16.809 1.00 70.81 336 LEU A CA 1
ATOM 2537 C C . LEU A 1 336 ? 5.706 9.661 -17.531 1.00 70.81 336 LEU A C 1
ATOM 2539 O O . LEU A 1 336 ? 5.254 9.117 -18.538 1.00 70.81 336 LEU A O 1
ATOM 2543 N N . GLU A 1 337 ? 6.860 9.290 -16.983 1.00 73.44 337 GLU A N 1
ATOM 2544 C CA . GLU A 1 337 ? 7.723 8.233 -17.518 1.00 73.44 337 GLU A CA 1
ATOM 2545 C C . GLU A 1 337 ? 7.098 6.850 -17.286 1.00 73.44 337 GLU A C 1
ATOM 2547 O O . GLU A 1 337 ? 6.923 6.452 -16.125 1.00 73.44 337 GLU A O 1
ATOM 2552 N N . PRO A 1 338 ? 6.763 6.079 -18.343 1.00 77.19 338 PRO A N 1
ATOM 2553 C CA . PRO A 1 338 ? 6.367 4.691 -18.166 1.00 77.19 338 PRO A CA 1
ATOM 2554 C C . PRO A 1 338 ? 7.495 3.923 -17.480 1.00 77.19 338 PRO A C 1
ATOM 2556 O O . PRO A 1 338 ? 8.670 4.138 -17.779 1.00 77.19 338 PRO A O 1
ATOM 2559 N N . LEU A 1 339 ? 7.160 3.013 -16.566 1.00 83.38 339 LEU A N 1
ATOM 2560 C CA . LEU A 1 339 ? 8.174 2.314 -15.780 1.00 83.38 339 LEU A CA 1
ATOM 2561 C C . LEU A 1 339 ? 7.909 0.818 -15.675 1.00 83.38 339 LEU A C 1
ATOM 2563 O O . LEU A 1 339 ? 6.776 0.392 -15.460 1.00 83.38 339 LEU A O 1
ATOM 2567 N N . ILE A 1 340 ? 8.973 0.025 -15.755 1.00 86.00 340 ILE A N 1
ATOM 2568 C CA . ILE A 1 340 ? 9.000 -1.370 -15.315 1.00 86.00 340 ILE A CA 1
ATOM 2569 C C . ILE A 1 340 ? 9.749 -1.419 -13.993 1.00 86.00 340 ILE A C 1
ATOM 2571 O O . ILE A 1 340 ? 10.879 -0.951 -13.909 1.00 86.00 340 ILE A O 1
ATOM 2575 N N . ARG A 1 341 ? 9.136 -2.008 -12.972 1.00 86.19 341 ARG A N 1
ATOM 2576 C CA . ARG A 1 341 ? 9.753 -2.230 -11.667 1.00 86.19 341 ARG A CA 1
ATOM 2577 C C . ARG A 1 341 ? 9.844 -3.718 -11.410 1.00 86.19 341 ARG A C 1
ATOM 2579 O O . ARG A 1 341 ? 8.861 -4.436 -11.581 1.00 86.19 341 ARG A O 1
ATOM 2586 N N . VAL A 1 342 ? 11.019 -4.157 -10.992 1.00 87.81 342 VAL A N 1
ATOM 2587 C CA . VAL A 1 342 ? 11.280 -5.503 -10.502 1.00 87.81 342 VAL A CA 1
ATOM 2588 C C . VAL A 1 342 ? 11.759 -5.391 -9.069 1.00 87.81 342 VAL A C 1
ATOM 2590 O O . VAL A 1 342 ? 12.720 -4.673 -8.812 1.00 87.81 342 VAL A O 1
ATOM 2593 N N . SER A 1 343 ? 11.119 -6.109 -8.160 1.00 85.44 343 SER A N 1
ATOM 2594 C CA . SER A 1 343 ? 11.478 -6.136 -6.748 1.00 85.44 343 SER A CA 1
ATOM 2595 C C . SER A 1 343 ? 11.554 -7.575 -6.236 1.00 85.44 343 SER A C 1
ATOM 2597 O O . SER A 1 343 ? 10.872 -8.483 -6.719 1.00 85.44 343 SER A O 1
ATOM 2599 N N . SER A 1 344 ? 12.424 -7.786 -5.255 1.00 84.19 344 SER A N 1
ATOM 2600 C CA . SER A 1 344 ? 12.503 -8.999 -4.422 1.00 84.19 344 SER A CA 1
ATOM 2601 C C 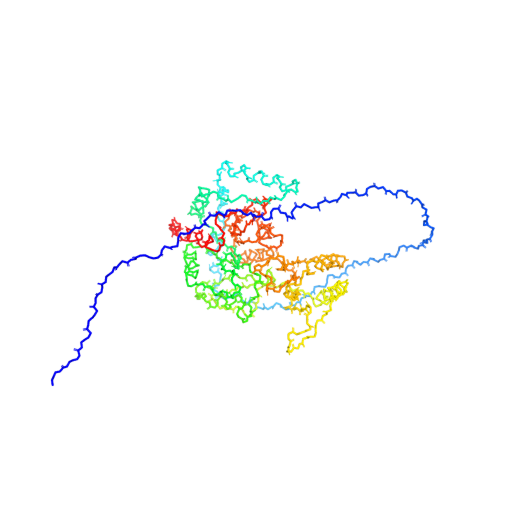. SER A 1 344 ? 11.293 -9.150 -3.495 1.00 84.19 344 SER A C 1
ATOM 2603 O O . SER A 1 344 ? 10.999 -10.258 -3.053 1.00 84.19 344 SER A O 1
ATOM 2605 N N . ALA A 1 345 ? 10.607 -8.043 -3.205 1.00 88.94 345 ALA A N 1
ATOM 2606 C CA . ALA A 1 345 ? 9.525 -7.952 -2.239 1.00 88.94 345 ALA A CA 1
ATOM 2607 C C . ALA A 1 345 ? 8.222 -7.413 -2.843 1.00 88.94 345 ALA A C 1
ATOM 2609 O O . ALA A 1 345 ? 8.192 -6.823 -3.929 1.00 88.94 345 ALA A O 1
ATOM 2610 N N . ASP A 1 346 ? 7.137 -7.600 -2.104 1.00 90.12 346 ASP A N 1
ATOM 2611 C CA . ASP A 1 346 ? 5.837 -6.994 -2.356 1.00 90.12 346 ASP A CA 1
ATOM 2612 C C . ASP A 1 346 ? 5.185 -6.548 -1.034 1.00 90.12 346 ASP A C 1
ATOM 2614 O O . ASP A 1 346 ? 5.721 -6.736 0.064 1.00 90.12 346 ASP A O 1
ATOM 2618 N N . LYS A 1 347 ? 3.986 -5.963 -1.115 1.00 92.81 347 LYS A N 1
ATOM 2619 C CA . LYS A 1 347 ? 3.276 -5.530 0.092 1.00 92.81 347 LYS A CA 1
ATOM 2620 C C . LYS A 1 347 ? 2.743 -6.689 0.946 1.00 92.81 347 LYS A C 1
ATOM 2622 O O . LYS A 1 347 ? 2.418 -6.463 2.109 1.00 92.81 347 LYS A O 1
ATOM 2627 N N . ALA A 1 348 ? 2.670 -7.919 0.426 1.00 94.88 348 ALA A N 1
ATOM 2628 C CA . ALA A 1 348 ? 2.375 -9.082 1.265 1.00 94.88 348 ALA A CA 1
ATOM 2629 C C . ALA A 1 348 ? 3.537 -9.343 2.231 1.00 94.88 348 ALA A C 1
ATOM 2631 O O . ALA A 1 348 ? 3.317 -9.560 3.425 1.00 94.88 348 ALA A O 1
ATOM 2632 N N . LEU A 1 349 ? 4.770 -9.245 1.727 1.00 94.06 349 LEU A N 1
ATOM 2633 C CA . LEU A 1 349 ? 5.980 -9.340 2.533 1.00 94.06 349 LEU A CA 1
ATOM 2634 C C . LEU A 1 349 ? 6.070 -8.216 3.574 1.00 94.06 349 LEU A C 1
ATOM 2636 O O . LEU A 1 349 ? 6.371 -8.496 4.732 1.00 94.06 349 LEU A O 1
ATOM 2640 N N . ALA A 1 350 ? 5.709 -6.982 3.199 1.00 95.56 350 ALA A N 1
ATOM 2641 C CA . ALA A 1 350 ? 5.616 -5.857 4.135 1.00 95.56 350 ALA A CA 1
ATOM 2642 C C . ALA A 1 350 ? 4.693 -6.164 5.328 1.00 95.56 350 ALA A C 1
ATOM 2644 O O . ALA A 1 350 ? 5.089 -6.001 6.480 1.00 95.56 350 ALA A O 1
ATOM 2645 N N . VAL A 1 351 ? 3.469 -6.641 5.057 1.00 97.44 351 VAL A N 1
ATOM 2646 C CA . VAL A 1 351 ? 2.494 -7.002 6.101 1.00 97.44 351 VAL A CA 1
ATOM 2647 C C . VAL A 1 351 ? 3.042 -8.110 6.996 1.00 97.44 351 VAL A C 1
ATOM 2649 O O . VAL A 1 351 ? 2.975 -7.991 8.218 1.00 97.44 351 VAL A O 1
ATOM 2652 N N . ARG A 1 352 ? 3.616 -9.166 6.408 1.00 97.00 352 ARG A N 1
ATOM 2653 C CA . ARG A 1 352 ? 4.203 -10.273 7.171 1.00 97.00 352 ARG A CA 1
ATOM 2654 C C . ARG A 1 352 ? 5.298 -9.782 8.115 1.00 97.00 352 ARG A C 1
ATOM 2656 O O . ARG A 1 352 ? 5.262 -10.086 9.302 1.00 97.00 352 ARG A O 1
ATOM 2663 N N . ASP A 1 353 ? 6.240 -9.004 7.599 1.00 97.31 353 ASP A N 1
ATOM 2664 C CA . ASP A 1 353 ? 7.379 -8.518 8.369 1.00 97.31 353 ASP A CA 1
ATOM 2665 C C . ASP A 1 353 ? 6.959 -7.565 9.495 1.00 97.31 353 ASP A C 1
ATOM 2667 O O . ASP A 1 353 ? 7.502 -7.654 10.597 1.00 97.31 353 ASP A O 1
ATOM 2671 N N . ILE A 1 354 ? 5.962 -6.702 9.250 1.00 97.81 354 ILE A N 1
ATOM 2672 C CA . ILE A 1 354 ? 5.350 -5.858 10.286 1.00 97.81 354 ILE A CA 1
ATOM 2673 C C . ILE A 1 354 ? 4.798 -6.736 11.414 1.00 97.81 354 ILE A C 1
ATOM 2675 O O . ILE A 1 354 ? 5.118 -6.508 12.578 1.00 97.81 354 ILE A O 1
ATOM 2679 N N . LEU A 1 355 ? 3.997 -7.755 11.089 1.00 97.62 355 LEU A N 1
ATOM 2680 C CA . LEU A 1 355 ? 3.365 -8.613 12.094 1.00 97.62 355 LEU A CA 1
ATOM 2681 C C . LEU A 1 355 ? 4.367 -9.480 12.856 1.00 97.62 355 LEU A C 1
ATOM 2683 O O . LEU A 1 355 ? 4.230 -9.643 14.065 1.00 97.62 355 LEU A O 1
ATOM 2687 N N . GLU A 1 356 ? 5.387 -10.013 12.186 1.00 96.69 356 GLU A N 1
ATOM 2688 C CA . GLU A 1 356 ? 6.437 -10.785 12.852 1.00 96.69 356 GLU A CA 1
ATOM 2689 C C . GLU A 1 356 ? 7.270 -9.918 13.802 1.00 96.69 356 GLU A C 1
ATOM 2691 O O . GLU A 1 356 ? 7.626 -10.365 14.893 1.00 96.69 356 GLU A O 1
ATOM 2696 N N . LEU A 1 357 ? 7.567 -8.673 13.417 1.00 95.88 357 LEU A N 1
ATOM 2697 C CA . LEU A 1 357 ? 8.282 -7.739 14.280 1.00 95.88 357 LEU A CA 1
ATOM 2698 C C . LEU A 1 357 ? 7.440 -7.346 15.503 1.00 95.88 357 LEU A C 1
ATOM 2700 O O . LEU A 1 357 ? 7.956 -7.348 16.619 1.00 95.88 357 LEU A O 1
ATOM 2704 N N . LEU A 1 358 ? 6.141 -7.096 15.315 1.00 94.94 358 LEU A N 1
ATOM 2705 C CA . LEU A 1 358 ? 5.199 -6.879 16.417 1.00 94.94 358 LEU A CA 1
ATOM 2706 C C . LEU A 1 358 ? 5.127 -8.095 17.347 1.00 94.94 358 LEU A C 1
ATOM 2708 O O . LEU A 1 358 ? 5.191 -7.944 18.566 1.00 94.94 358 LEU A O 1
ATOM 2712 N N . ALA A 1 359 ? 5.049 -9.306 16.794 1.00 94.50 359 ALA A N 1
ATOM 2713 C CA . ALA A 1 359 ? 4.993 -10.527 17.589 1.00 94.50 359 ALA A CA 1
ATOM 2714 C C . ALA A 1 359 ? 6.265 -10.705 18.433 1.00 94.50 359 ALA A C 1
ATOM 2716 O O . ALA A 1 359 ? 6.179 -11.079 19.603 1.00 94.50 359 ALA A O 1
ATOM 2717 N N . ALA A 1 360 ? 7.435 -10.366 17.880 1.00 92.75 360 ALA A N 1
ATOM 2718 C CA . ALA A 1 360 ? 8.697 -10.347 18.620 1.00 92.75 360 ALA A CA 1
ATOM 2719 C C . ALA A 1 360 ? 8.725 -9.290 19.745 1.00 92.75 360 ALA A C 1
ATOM 2721 O O . ALA A 1 360 ? 9.425 -9.472 20.739 1.00 92.75 360 ALA A O 1
ATOM 2722 N N . GLU A 1 361 ? 7.935 -8.218 19.627 1.00 89.88 361 GLU A N 1
ATOM 2723 C CA . GLU A 1 361 ? 7.693 -7.216 20.681 1.00 89.88 361 GLU A CA 1
ATOM 2724 C C . GLU A 1 361 ? 6.668 -7.675 21.734 1.00 89.88 361 GLU A C 1
ATOM 2726 O O . GLU A 1 361 ? 6.389 -6.940 22.679 1.00 89.88 361 GLU A O 1
ATOM 2731 N N . GLY A 1 362 ? 6.087 -8.870 21.586 1.00 91.31 362 GLY A N 1
ATOM 2732 C CA . GLY A 1 362 ? 5.003 -9.362 22.439 1.00 91.31 362 GLY A CA 1
ATOM 2733 C C . GLY A 1 362 ? 3.611 -8.864 22.035 1.00 91.31 362 GLY A C 1
ATOM 2734 O O . GLY A 1 362 ? 2.639 -9.144 22.733 1.00 91.31 362 GLY A O 1
ATOM 2735 N N . ALA A 1 363 ? 3.485 -8.161 20.905 1.00 90.31 363 ALA A N 1
ATOM 2736 C CA . ALA A 1 363 ? 2.212 -7.715 20.352 1.00 90.31 363 ALA A CA 1
ATOM 2737 C C . ALA A 1 363 ? 1.784 -8.621 19.188 1.00 90.31 363 ALA A C 1
ATOM 2739 O O . ALA A 1 363 ? 2.351 -8.574 18.104 1.00 90.31 363 ALA A O 1
ATOM 2740 N N . SER A 1 364 ? 0.739 -9.425 19.374 1.00 90.81 364 SER A N 1
ATOM 2741 C CA . SER A 1 364 ? 0.184 -10.261 18.303 1.00 90.81 364 SER A CA 1
ATOM 2742 C C . SER A 1 364 ? -1.286 -9.900 18.081 1.00 90.81 364 SER A C 1
ATOM 2744 O O . SER A 1 364 ? -2.164 -10.487 18.716 1.00 90.81 364 SER A O 1
ATOM 2746 N N . PRO A 1 365 ? -1.584 -8.857 17.278 1.00 90.31 365 PRO A N 1
ATOM 2747 C CA . PRO A 1 365 ? -2.965 -8.540 16.939 1.00 90.31 365 PRO A CA 1
ATOM 2748 C C . PRO A 1 365 ? -3.579 -9.702 16.150 1.00 90.31 365 PRO A C 1
ATOM 2750 O O . PRO A 1 365 ? -2.959 -10.224 15.220 1.00 90.31 365 PRO A O 1
ATOM 2753 N N . ALA A 1 366 ? -4.796 -10.100 16.520 1.00 91.06 366 ALA A N 1
ATOM 2754 C CA . ALA A 1 366 ? -5.565 -11.056 15.737 1.00 91.06 366 ALA A CA 1
ATOM 2755 C C . ALA A 1 366 ? -5.881 -10.449 14.360 1.00 91.06 366 ALA A C 1
ATOM 2757 O O . ALA A 1 366 ? -5.954 -9.226 14.229 1.00 91.06 366 ALA A O 1
ATOM 2758 N N . GLN A 1 367 ? -6.042 -11.273 13.320 1.00 94.06 367 GLN A N 1
ATOM 2759 C CA . GLN A 1 367 ? -6.204 -10.734 11.963 1.00 94.06 367 GLN A CA 1
ATOM 2760 C C . GLN A 1 367 ? -7.431 -9.828 11.857 1.00 94.06 367 GLN A C 1
ATOM 2762 O O . GLN A 1 367 ? -7.360 -8.773 11.238 1.00 94.06 367 GLN A O 1
ATOM 2767 N N . GLU A 1 368 ? -8.526 -10.205 12.503 1.00 91.94 368 GLU A N 1
ATOM 2768 C CA . GLU A 1 368 ? -9.785 -9.467 12.533 1.00 91.94 368 GLU A CA 1
ATOM 2769 C C . GLU A 1 368 ? -9.705 -8.101 13.243 1.00 91.94 368 GLU A C 1
ATOM 2771 O O . GLU A 1 368 ? -10.539 -7.227 12.995 1.00 91.94 368 GLU A O 1
ATOM 2776 N N . ASP A 1 369 ? -8.661 -7.879 14.049 1.00 92.19 369 ASP A N 1
ATOM 2777 C CA . ASP A 1 369 ? -8.351 -6.596 14.693 1.00 92.19 369 ASP A CA 1
ATOM 2778 C C . ASP A 1 369 ? -7.487 -5.679 13.818 1.00 92.19 369 ASP A C 1
ATOM 2780 O O . ASP A 1 369 ? -7.091 -4.592 14.253 1.00 92.19 369 ASP A O 1
ATOM 2784 N N . ILE A 1 370 ? -7.166 -6.108 12.597 1.00 96.06 370 ILE A N 1
ATOM 2785 C CA . ILE A 1 370 ? -6.317 -5.370 11.668 1.00 96.06 370 ILE A CA 1
ATOM 2786 C C . ILE A 1 370 ? -7.177 -4.752 10.565 1.00 96.06 370 ILE A C 1
ATOM 2788 O O . ILE A 1 370 ? -8.002 -5.418 9.931 1.00 96.06 370 ILE A O 1
ATOM 2792 N N . LEU A 1 371 ? -6.936 -3.467 10.304 1.00 97.62 371 LEU A N 1
ATOM 2793 C CA . LEU A 1 371 ? -7.405 -2.791 9.100 1.00 97.62 371 LEU A CA 1
ATOM 2794 C C . LEU A 1 371 ? -6.267 -2.616 8.100 1.00 97.62 371 LEU A C 1
ATOM 2796 O O . LEU A 1 371 ? -5.159 -2.223 8.459 1.00 97.62 371 LEU A O 1
ATOM 2800 N N . LEU A 1 372 ? -6.567 -2.856 6.828 1.00 98.31 372 LEU A N 1
ATOM 2801 C CA . LEU A 1 372 ? -5.669 -2.569 5.713 1.00 98.31 372 LEU A CA 1
ATOM 2802 C C . LEU A 1 372 ? -6.276 -1.462 4.847 1.00 98.31 372 LEU A C 1
ATOM 2804 O O . LEU A 1 372 ? -7.450 -1.551 4.498 1.00 98.31 372 LEU A O 1
ATOM 2808 N N . GLY A 1 373 ? -5.496 -0.453 4.474 1.00 98.06 373 GLY A N 1
ATOM 2809 C CA . GLY A 1 373 ? -5.934 0.634 3.594 1.00 98.06 373 GLY A CA 1
ATOM 2810 C C . GLY A 1 373 ? -5.068 0.742 2.346 1.00 98.06 373 GLY A C 1
ATOM 2811 O O . GLY A 1 373 ? -3.851 0.591 2.424 1.00 98.06 373 GLY A O 1
ATOM 2812 N N . GLY A 1 374 ? -5.697 1.007 1.205 1.00 97.62 374 GLY A N 1
ATOM 2813 C CA . GLY A 1 374 ? -5.040 1.080 -0.102 1.00 97.62 374 GLY A CA 1
ATOM 2814 C C . GLY A 1 374 ? -5.981 1.591 -1.195 1.00 97.62 374 GLY A C 1
ATOM 2815 O O . GLY A 1 374 ? -7.207 1.551 -1.041 1.00 97.62 374 GLY A O 1
ATOM 2816 N N . ASP A 1 375 ? -5.440 2.034 -2.319 1.00 95.25 375 ASP A N 1
ATOM 2817 C CA . ASP A 1 375 ? -6.186 2.499 -3.488 1.00 95.25 375 ASP A CA 1
ATOM 2818 C C . ASP A 1 375 ? -6.122 1.482 -4.643 1.00 95.25 375 ASP A C 1
ATOM 2820 O O . ASP A 1 375 ? -7.096 1.310 -5.378 1.00 95.25 375 ASP A O 1
ATOM 2824 N N . ASP A 1 376 ? -5.052 0.691 -4.735 1.00 92.75 376 ASP A N 1
ATOM 2825 C CA . ASP A 1 376 ? -4.731 -0.173 -5.876 1.00 92.75 376 ASP A CA 1
ATOM 2826 C C . ASP A 1 376 ? -5.136 -1.657 -5.660 1.00 92.75 376 ASP A C 1
ATOM 2828 O O . ASP A 1 376 ? -4.475 -2.604 -6.103 1.00 92.75 376 ASP A O 1
ATOM 2832 N N . PHE A 1 377 ? -6.283 -1.913 -5.016 1.00 94.75 377 PHE A N 1
ATOM 2833 C CA . PHE A 1 377 ? -6.775 -3.281 -4.745 1.00 94.75 377 PHE A CA 1
ATOM 2834 C C . PHE A 1 377 ? -7.268 -4.057 -5.975 1.00 94.75 377 PHE A C 1
ATOM 2836 O O . PHE A 1 377 ? -7.466 -5.272 -5.895 1.00 94.75 377 PHE A O 1
ATOM 2843 N N . ALA A 1 378 ? -7.489 -3.396 -7.111 1.00 89.75 378 ALA A N 1
ATOM 2844 C CA . ALA A 1 378 ? -7.816 -4.068 -8.371 1.00 89.75 378 ALA A CA 1
ATOM 2845 C C . ALA A 1 378 ? -6.574 -4.639 -9.082 1.00 89.75 378 ALA A C 1
ATOM 2847 O O . ALA A 1 378 ? -6.707 -5.464 -9.987 1.00 89.75 378 ALA A O 1
ATOM 2848 N N . ARG A 1 379 ? -5.364 -4.206 -8.697 1.00 83.88 379 ARG A N 1
ATOM 2849 C CA . ARG A 1 379 ? -4.114 -4.562 -9.375 1.00 83.88 379 ARG A CA 1
ATOM 2850 C C . ARG A 1 379 ? -3.366 -5.658 -8.612 1.00 83.88 379 ARG A C 1
ATOM 2852 O O . ARG A 1 379 ? -3.028 -5.457 -7.442 1.00 83.88 379 ARG A O 1
ATOM 2859 N N . PRO A 1 380 ? -3.057 -6.808 -9.239 1.00 78.88 380 PRO A N 1
ATOM 2860 C CA . PRO A 1 380 ? -2.233 -7.844 -8.614 1.00 78.88 380 PRO A CA 1
ATOM 2861 C C . PRO A 1 380 ? -0.850 -7.311 -8.205 1.00 78.88 380 PRO A C 1
ATOM 2863 O O . PRO A 1 380 ? -0.215 -6.611 -8.990 1.00 78.88 380 PRO A O 1
ATOM 2866 N N . GLY A 1 381 ? -0.378 -7.657 -7.003 1.00 75.19 381 GLY A N 1
ATOM 2867 C CA . GLY A 1 381 ? 0.967 -7.307 -6.509 1.00 75.19 381 GLY A CA 1
ATOM 2868 C C . GLY A 1 381 ? 1.100 -5.930 -5.836 1.00 75.19 381 GLY A C 1
ATOM 2869 O O . GLY A 1 381 ? 2.150 -5.636 -5.272 1.00 75.19 381 GLY A O 1
ATOM 2870 N N . PHE A 1 382 ? 0.048 -5.105 -5.864 1.00 85.88 382 PHE A N 1
ATOM 2871 C CA . PHE A 1 382 ? -0.041 -3.832 -5.134 1.00 85.88 382 PHE A CA 1
ATOM 2872 C C . PHE A 1 382 ? -0.775 -4.046 -3.798 1.00 85.88 382 PHE A C 1
ATOM 2874 O O . PHE A 1 382 ? -0.473 -4.998 -3.080 1.00 85.88 382 PHE A O 1
ATOM 2881 N N . ASP A 1 383 ? -1.771 -3.227 -3.458 1.00 93.94 383 ASP A N 1
ATOM 2882 C CA . ASP A 1 383 ? -2.507 -3.347 -2.189 1.00 93.94 383 ASP A CA 1
ATOM 2883 C C . ASP A 1 383 ? -3.290 -4.654 -2.075 1.00 93.94 383 ASP A C 1
ATOM 2885 O O . ASP A 1 383 ? -3.467 -5.199 -0.985 1.00 93.94 383 ASP A O 1
ATOM 2889 N N . SER A 1 384 ? -3.671 -5.235 -3.216 1.00 93.69 384 SER A N 1
ATOM 2890 C CA . SER A 1 384 ? -4.246 -6.581 -3.266 1.00 93.69 384 SER A CA 1
ATOM 2891 C C . SER A 1 384 ? -3.343 -7.647 -2.629 1.00 93.69 384 SER A C 1
ATOM 2893 O O . SER A 1 384 ? -3.861 -8.632 -2.100 1.00 93.69 384 SER A O 1
ATOM 2895 N N . ALA A 1 385 ? -2.017 -7.457 -2.627 1.00 93.62 385 ALA A N 1
ATOM 2896 C CA . ALA A 1 385 ? -1.078 -8.352 -1.956 1.00 93.62 385 ALA A CA 1
ATOM 2897 C C . ALA A 1 385 ? -1.243 -8.296 -0.428 1.00 93.62 385 ALA A C 1
ATOM 2899 O O . ALA A 1 385 ? -1.264 -9.348 0.209 1.00 93.62 385 ALA A O 1
ATOM 2900 N N . MET A 1 386 ? -1.478 -7.109 0.152 1.00 96.75 386 MET A N 1
ATOM 2901 C CA . MET A 1 386 ? -1.752 -6.959 1.590 1.00 96.75 386 MET A CA 1
ATOM 2902 C C . MET A 1 386 ? -3.000 -7.748 1.997 1.00 96.75 386 MET A C 1
ATOM 2904 O O . MET A 1 386 ? -2.962 -8.551 2.926 1.00 96.75 386 MET A O 1
ATOM 2908 N N . ALA A 1 387 ? -4.100 -7.581 1.254 1.00 96.31 387 ALA A N 1
ATOM 2909 C CA . ALA A 1 387 ? -5.345 -8.296 1.537 1.00 96.31 387 ALA A CA 1
ATOM 2910 C C . ALA A 1 387 ? -5.217 -9.819 1.373 1.00 96.31 387 ALA A C 1
ATOM 2912 O O . ALA A 1 387 ? -5.851 -10.567 2.114 1.00 96.31 387 ALA A O 1
ATOM 2913 N N . ARG A 1 388 ? -4.406 -10.296 0.420 1.00 95.81 388 ARG A N 1
ATOM 2914 C CA . ARG A 1 388 ? -4.149 -11.735 0.233 1.00 95.81 388 ARG A CA 1
ATOM 2915 C C . ARG A 1 388 ? -3.277 -12.319 1.344 1.00 95.81 388 ARG A C 1
ATOM 2917 O O . ARG A 1 388 ? -3.507 -13.461 1.727 1.00 95.81 388 ARG A O 1
ATOM 2924 N N . ALA A 1 389 ? -2.319 -11.548 1.859 1.00 95.75 389 ALA A N 1
ATOM 2925 C CA . ALA A 1 389 ? -1.460 -11.956 2.970 1.00 95.75 389 ALA A CA 1
ATOM 2926 C C . ALA A 1 389 ? -2.232 -12.115 4.286 1.00 95.75 389 ALA A C 1
ATOM 2928 O O . ALA A 1 389 ? -1.855 -12.924 5.130 1.00 95.75 389 ALA A O 1
ATOM 2929 N N . LEU A 1 390 ? -3.318 -11.354 4.446 1.00 95.50 390 LEU A N 1
ATOM 2930 C CA . LEU A 1 390 ? -4.077 -11.273 5.688 1.00 95.50 390 LEU A CA 1
ATOM 2931 C C . LEU A 1 390 ? -5.589 -11.442 5.441 1.00 95.50 390 LEU A C 1
ATOM 2933 O O . LEU A 1 390 ? -6.365 -10.494 5.591 1.00 95.50 390 LEU A O 1
ATOM 2937 N N . PRO A 1 391 ? -6.041 -12.641 5.026 1.00 94.62 391 PRO A N 1
ATOM 2938 C CA . PRO A 1 391 ? -7.424 -12.869 4.607 1.00 94.62 391 PRO A CA 1
ATOM 2939 C C . PRO A 1 391 ? -8.459 -12.708 5.732 1.00 94.62 391 PRO A C 1
ATOM 2941 O O . PRO A 1 391 ? -9.642 -12.553 5.423 1.00 94.62 391 PRO A O 1
ATOM 2944 N N . GLY A 1 392 ? -8.041 -12.765 7.003 1.00 93.69 392 GLY A N 1
ATOM 2945 C CA . GLY A 1 392 ? -8.896 -12.533 8.170 1.00 93.69 392 GLY A CA 1
ATOM 2946 C C . GLY A 1 392 ? -9.068 -11.058 8.549 1.00 93.69 392 GLY A C 1
ATOM 2947 O O . GLY A 1 392 ? -10.020 -10.731 9.250 1.00 93.69 392 GLY A O 1
ATOM 2948 N N . ALA A 1 393 ? -8.197 -10.168 8.068 1.00 95.50 393 ALA A N 1
ATOM 2949 C CA . ALA A 1 393 ? -8.326 -8.728 8.289 1.00 95.50 393 ALA A CA 1
ATOM 2950 C C . ALA A 1 393 ? -9.406 -8.111 7.410 1.00 95.50 393 ALA A C 1
ATOM 2952 O O . ALA A 1 393 ? -9.783 -8.696 6.399 1.00 95.50 393 ALA A O 1
ATOM 2953 N N . THR A 1 394 ? -9.851 -6.900 7.741 1.00 96.31 394 THR A N 1
ATOM 2954 C CA . THR A 1 394 ? -10.688 -6.100 6.838 1.00 96.31 394 THR A CA 1
ATOM 2955 C C . THR A 1 394 ? -9.812 -5.128 6.065 1.00 96.31 394 THR A C 1
ATOM 2957 O O . THR A 1 394 ? -9.086 -4.324 6.642 1.00 96.31 394 THR A O 1
ATOM 2960 N N . ALA A 1 395 ? -9.912 -5.162 4.741 1.00 97.50 395 ALA A N 1
ATOM 2961 C CA . ALA A 1 395 ? -9.258 -4.206 3.866 1.00 97.50 395 ALA A CA 1
ATOM 2962 C C . ALA A 1 395 ? -10.285 -3.206 3.329 1.00 97.50 395 ALA A C 1
ATOM 2964 O O . ALA A 1 395 ? -11.335 -3.606 2.826 1.00 97.50 395 ALA A O 1
ATOM 2965 N N . PHE A 1 396 ? -9.994 -1.912 3.400 1.00 98.00 396 PHE A N 1
ATOM 2966 C CA . PHE A 1 396 ? -10.795 -0.871 2.775 1.00 98.00 396 PHE A CA 1
ATOM 2967 C C . PHE A 1 396 ? -10.051 -0.293 1.569 1.00 98.00 396 PHE A C 1
ATOM 2969 O O . PHE A 1 396 ? -8.878 0.061 1.648 1.00 98.00 396 PHE A O 1
ATOM 2976 N N . ALA A 1 397 ? -10.750 -0.223 0.441 1.00 98.00 397 ALA A N 1
ATOM 2977 C CA . ALA A 1 397 ? -10.235 0.307 -0.807 1.00 98.00 397 ALA A CA 1
ATOM 2978 C C . ALA A 1 397 ? -10.808 1.703 -1.056 1.00 98.00 397 ALA A C 1
ATOM 2980 O O . ALA A 1 397 ? -12.031 1.877 -1.034 1.00 98.00 397 ALA A O 1
ATOM 2981 N N . VAL A 1 398 ? -9.937 2.673 -1.329 1.00 97.06 398 VAL A N 1
ATOM 2982 C CA . VAL A 1 398 ? -10.322 4.051 -1.683 1.00 97.06 398 VAL A CA 1
ATOM 2983 C C . VAL A 1 398 ? -10.052 4.400 -3.144 1.00 97.06 398 VAL A C 1
ATOM 2985 O O . VAL A 1 398 ? -10.277 5.531 -3.542 1.00 97.06 398 VAL A O 1
ATOM 2988 N N . GLY A 1 399 ? -9.622 3.453 -3.975 1.00 93.69 399 GLY A N 1
ATOM 2989 C CA . GLY A 1 399 ? -9.397 3.710 -5.398 1.00 93.69 399 GLY A CA 1
ATOM 2990 C C . GLY A 1 399 ? -10.654 3.637 -6.272 1.00 93.69 399 GLY A C 1
ATOM 2991 O O . GLY A 1 399 ? -11.806 3.620 -5.814 1.00 93.69 399 GLY A O 1
ATOM 2992 N N . LEU A 1 400 ? -10.412 3.546 -7.582 1.00 91.06 400 LEU A N 1
ATOM 2993 C CA . LEU A 1 400 ? -11.447 3.423 -8.616 1.00 91.06 400 LEU A CA 1
ATOM 2994 C C . LEU A 1 400 ? -12.194 2.082 -8.569 1.00 91.06 400 LEU A C 1
ATOM 2996 O O . LEU A 1 400 ? -13.360 2.002 -8.957 1.00 91.06 400 LEU A O 1
ATOM 3000 N N . GLY A 1 401 ? -11.535 1.024 -8.096 1.00 93.88 401 GLY A N 1
ATOM 3001 C CA . GLY A 1 401 ? -12.097 -0.318 -8.050 1.00 93.88 401 GLY A CA 1
ATOM 3002 C C . GLY A 1 401 ? -11.312 -1.253 -7.140 1.00 93.88 401 GLY A C 1
ATOM 3003 O O . GLY A 1 401 ? -10.227 -0.930 -6.664 1.00 93.88 401 GLY A O 1
ATOM 3004 N N . ALA A 1 402 ? -11.868 -2.437 -6.910 1.00 95.88 402 ALA A N 1
ATOM 3005 C CA . ALA A 1 402 ? -11.228 -3.480 -6.119 1.00 95.88 402 ALA A CA 1
ATOM 3006 C C . ALA A 1 402 ? -11.541 -4.859 -6.701 1.00 95.88 402 ALA A C 1
ATOM 3008 O O . ALA A 1 402 ? -12.633 -5.076 -7.230 1.00 95.88 402 ALA A O 1
ATOM 3009 N N . ASP A 1 403 ? -10.595 -5.793 -6.576 1.00 94.81 403 ASP A N 1
ATOM 3010 C CA . ASP A 1 403 ? -10.772 -7.178 -7.014 1.00 94.81 403 ASP A CA 1
ATOM 3011 C C . ASP A 1 403 ? -11.959 -7.823 -6.263 1.00 94.81 403 ASP A C 1
ATOM 3013 O O . ASP A 1 403 ? -11.886 -8.030 -5.044 1.00 94.81 403 ASP A O 1
ATOM 3017 N N . PRO A 1 404 ? -13.069 -8.166 -6.951 1.00 94.94 404 PRO A N 1
ATOM 3018 C CA . PRO A 1 404 ? -14.255 -8.710 -6.296 1.00 94.94 404 PRO A CA 1
ATOM 3019 C C . PRO A 1 404 ? -13.999 -10.086 -5.667 1.00 94.94 404 PRO A C 1
ATOM 3021 O O . PRO A 1 404 ? -14.724 -10.471 -4.740 1.00 94.94 404 PRO A O 1
ATOM 3024 N N . SER A 1 405 ? -12.981 -10.823 -6.132 1.00 93.62 405 SER A N 1
ATOM 3025 C CA . SER A 1 405 ? -12.618 -12.143 -5.609 1.00 93.62 405 SER A CA 1
ATOM 3026 C C . SER A 1 405 ? -12.062 -12.084 -4.181 1.00 93.62 405 SER A C 1
ATOM 3028 O O . SER A 1 405 ? -12.198 -13.059 -3.433 1.00 93.62 405 SER A O 1
ATOM 3030 N N . LEU A 1 406 ? -11.529 -10.932 -3.760 1.00 94.69 406 LEU A N 1
ATOM 3031 C CA . LEU A 1 406 ? -10.997 -10.722 -2.418 1.00 94.69 406 LEU A CA 1
ATOM 3032 C C . LEU A 1 406 ? -12.133 -10.531 -1.409 1.00 94.69 406 LEU A C 1
ATOM 3034 O O . LEU A 1 406 ? -12.930 -9.586 -1.466 1.00 94.69 406 LEU A O 1
ATOM 3038 N N . LYS A 1 407 ? -12.240 -11.474 -0.465 1.00 93.44 407 LYS A N 1
ATOM 3039 C CA . LYS A 1 407 ? -13.370 -11.524 0.474 1.00 93.44 407 LYS A CA 1
ATOM 3040 C C . LYS A 1 407 ? -13.320 -10.470 1.570 1.00 93.44 407 LYS A C 1
ATOM 3042 O O . LYS A 1 407 ? -14.375 -10.052 2.044 1.00 93.44 407 LYS A O 1
ATOM 3047 N N . ASN A 1 408 ? -12.129 -10.014 1.900 1.00 95.38 408 ASN A N 1
ATOM 3048 C CA . ASN A 1 408 ? -11.863 -9.013 2.915 1.00 95.38 408 ASN A CA 1
ATOM 3049 C C . ASN A 1 408 ? -11.805 -7.575 2.390 1.00 95.38 408 ASN A C 1
ATOM 3051 O O . ASN A 1 408 ? -11.819 -6.659 3.200 1.00 95.38 408 ASN A O 1
ATOM 3055 N N . VAL A 1 409 ? -11.780 -7.351 1.071 1.00 96.88 409 VAL A N 1
ATOM 3056 C CA . VAL A 1 409 ? -11.677 -5.993 0.508 1.00 96.88 409 VAL A CA 1
ATOM 3057 C C . VAL A 1 409 ? -13.048 -5.348 0.321 1.00 96.88 409 VAL A C 1
ATOM 3059 O O . VAL A 1 409 ? -13.922 -5.898 -0.350 1.00 96.88 409 VAL A O 1
ATOM 3062 N N . ILE A 1 410 ? -13.236 -4.165 0.892 1.00 97.06 410 ILE A N 1
ATOM 3063 C CA . ILE A 1 410 ? -14.453 -3.360 0.820 1.00 97.06 410 ILE A CA 1
ATOM 3064 C C . ILE A 1 410 ? -14.135 -2.073 0.065 1.00 97.06 410 ILE A C 1
ATOM 3066 O O . ILE A 1 410 ? -13.332 -1.272 0.528 1.00 97.06 410 ILE A O 1
ATOM 3070 N N . LEU A 1 411 ? -14.786 -1.851 -1.076 1.00 97.75 411 LEU A N 1
ATOM 3071 C CA . LEU A 1 411 ? -14.642 -0.602 -1.819 1.00 97.75 411 LEU A CA 1
ATOM 3072 C C . LEU A 1 411 ? -15.498 0.489 -1.172 1.00 97.75 411 LEU A C 1
ATOM 3074 O O . LEU A 1 411 ? -16.721 0.358 -1.117 1.00 97.75 411 LEU A O 1
ATOM 3078 N N . LEU A 1 412 ? -14.869 1.549 -0.667 1.00 97.81 412 LEU A N 1
ATOM 3079 C CA . LEU A 1 412 ? -15.559 2.608 0.064 1.00 97.81 412 LEU A CA 1
ATOM 3080 C C . LEU A 1 412 ? -16.419 3.501 -0.860 1.00 97.81 412 LEU A C 1
ATOM 3082 O O . LEU A 1 412 ? -16.254 3.484 -2.088 1.00 97.81 412 LEU A O 1
ATOM 3086 N N . PRO A 1 413 ? -17.381 4.265 -0.294 1.00 96.56 413 PRO A N 1
ATOM 3087 C CA . PRO A 1 413 ? -18.338 5.035 -1.091 1.00 96.56 413 PRO A CA 1
ATOM 3088 C C . PRO A 1 413 ? -17.686 6.111 -1.967 1.00 96.56 413 PRO A C 1
ATOM 3090 O O . PRO A 1 413 ? -18.123 6.320 -3.098 1.00 96.56 413 PRO A O 1
ATOM 3093 N N . ARG A 1 414 ? -16.645 6.781 -1.457 1.00 94.81 414 ARG A N 1
ATOM 3094 C CA . ARG A 1 414 ? -15.900 7.831 -2.164 1.00 94.81 414 ARG A CA 1
ATOM 3095 C C . ARG A 1 414 ? -14.483 7.371 -2.487 1.00 94.81 414 ARG A C 1
ATOM 3097 O O . ARG A 1 414 ? -13.948 6.477 -1.835 1.00 94.81 414 ARG A O 1
ATOM 3104 N N . GLU A 1 415 ? -13.913 7.979 -3.515 1.00 93.62 415 GLU A N 1
ATOM 3105 C CA . GLU A 1 415 ? -12.534 7.752 -3.936 1.00 93.62 415 GLU A CA 1
ATOM 3106 C C . GLU A 1 415 ? -11.571 8.712 -3.227 1.00 93.62 415 GLU A C 1
ATOM 3108 O O . GLU A 1 415 ? -11.925 9.854 -2.923 1.00 93.62 415 GLU A O 1
ATOM 3113 N N . GLY A 1 416 ? -10.344 8.246 -3.027 1.00 91.50 416 GLY A N 1
ATOM 3114 C CA . GLY A 1 416 ? -9.199 9.040 -2.629 1.00 91.50 416 GLY A CA 1
ATOM 3115 C C . GLY A 1 416 ? -9.001 9.164 -1.118 1.00 91.50 416 GLY A C 1
ATOM 3116 O O . GLY A 1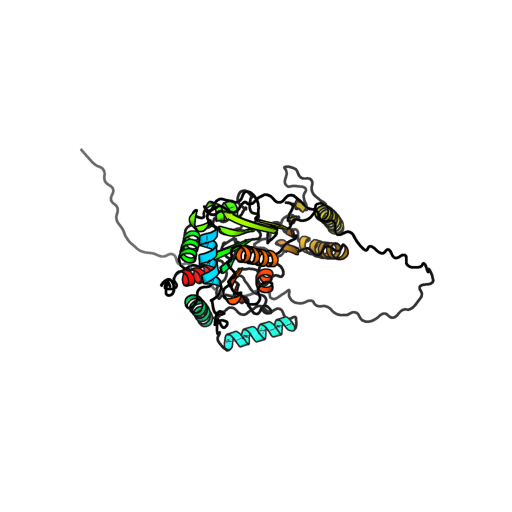 416 ? -9.782 8.650 -0.306 1.00 91.50 416 GLY A O 1
ATOM 3117 N N . PRO A 1 417 ? -7.949 9.890 -0.721 1.00 93.50 417 PRO A N 1
ATOM 3118 C CA . PRO A 1 417 ? -7.476 9.942 0.659 1.00 93.50 417 PRO A CA 1
ATOM 3119 C C . PRO A 1 417 ? -8.432 10.640 1.624 1.00 93.50 417 PRO A C 1
ATOM 3121 O O . PRO A 1 417 ? -8.389 10.372 2.822 1.00 93.50 417 PRO A O 1
ATOM 3124 N N . GLU A 1 418 ? -9.333 11.487 1.129 1.00 93.50 418 GLU A N 1
ATOM 3125 C CA . GLU A 1 418 ? -10.381 12.104 1.949 1.00 93.50 418 GLU A CA 1
ATOM 3126 C C . GLU A 1 418 ? -11.339 11.059 2.531 1.00 93.50 418 GLU A C 1
ATOM 3128 O O . GLU A 1 418 ? -11.840 11.208 3.645 1.00 93.50 418 GLU A O 1
ATOM 3133 N N . GLN A 1 419 ? -11.564 9.952 1.816 1.00 96.00 419 GLN A N 1
ATOM 3134 C CA . GLN A 1 419 ? -12.370 8.850 2.329 1.00 96.00 419 GLN A CA 1
ATOM 3135 C C . GLN A 1 419 ? -11.629 8.048 3.408 1.00 96.00 419 GLN A C 1
ATOM 3137 O O . GLN A 1 419 ? -12.261 7.596 4.366 1.00 96.00 419 GLN A O 1
ATOM 3142 N N . THR A 1 420 ? -10.305 7.898 3.288 1.00 97.38 420 THR A N 1
ATOM 3143 C CA . THR A 1 420 ? -9.457 7.353 4.361 1.00 97.38 420 THR A CA 1
ATOM 3144 C C . THR A 1 420 ? -9.513 8.262 5.584 1.00 97.38 420 THR A C 1
ATOM 3146 O O . THR A 1 420 ? -9.729 7.783 6.694 1.00 97.38 420 THR A O 1
ATOM 3149 N N . PHE A 1 421 ? -9.377 9.575 5.384 1.00 96.50 421 PHE A N 1
ATOM 3150 C CA . PHE A 1 421 ? -9.415 10.564 6.455 1.00 96.50 421 PHE A CA 1
ATOM 3151 C C . PHE A 1 421 ? -10.757 10.563 7.202 1.00 96.50 421 PHE A C 1
ATOM 3153 O O . PHE A 1 421 ? -10.762 10.531 8.430 1.00 96.50 421 PHE A O 1
ATOM 3160 N N . ASP A 1 422 ? -11.886 10.499 6.488 1.00 97.38 422 ASP A N 1
ATOM 3161 C CA . ASP A 1 422 ? -13.225 10.378 7.088 1.00 97.38 422 ASP A CA 1
ATOM 3162 C C . ASP A 1 422 ? -13.382 9.087 7.907 1.00 97.38 422 ASP A C 1
ATOM 3164 O O . ASP A 1 422 ? -13.819 9.142 9.058 1.00 97.38 422 ASP A O 1
ATOM 3168 N N . LEU A 1 423 ? -12.997 7.929 7.354 1.00 97.94 423 LEU A N 1
ATOM 3169 C CA . LEU A 1 423 ? -13.097 6.654 8.070 1.00 97.94 423 LEU A CA 1
ATOM 3170 C C . LEU A 1 423 ? -12.256 6.685 9.347 1.00 97.94 423 LEU A C 1
ATOM 3172 O O . LEU A 1 423 ? -12.776 6.446 10.434 1.00 97.94 423 LEU A O 1
ATOM 3176 N N . LEU A 1 424 ? -10.969 7.002 9.218 1.00 97.94 424 LEU A N 1
ATOM 3177 C CA . LEU A 1 424 ? -10.038 7.011 10.339 1.00 97.94 424 LEU A CA 1
ATOM 3178 C C . LEU A 1 424 ? -10.394 8.084 11.373 1.00 97.94 424 LEU A C 1
ATOM 3180 O O . LEU A 1 424 ? -10.285 7.823 12.567 1.00 97.94 424 LEU A O 1
ATOM 3184 N N . GLY A 1 425 ? -10.870 9.254 10.939 1.00 97.56 425 GLY A N 1
ATOM 3185 C CA . GLY A 1 425 ? -11.361 10.308 11.826 1.00 97.56 425 GLY A CA 1
ATOM 3186 C C . GLY A 1 425 ? -12.501 9.814 12.710 1.00 97.56 425 GLY A C 1
ATOM 3187 O O . GLY A 1 425 ? -12.429 9.935 13.928 1.00 97.56 425 GLY A O 1
ATOM 3188 N N . ARG A 1 426 ? -13.490 9.132 12.123 1.00 96.38 426 ARG A N 1
ATOM 3189 C CA . ARG A 1 426 ? -14.614 8.551 12.875 1.00 96.38 426 ARG A CA 1
ATOM 3190 C C . ARG A 1 426 ? -14.194 7.456 13.858 1.00 96.38 426 ARG A C 1
ATOM 3192 O O . ARG A 1 426 ? -14.877 7.274 14.866 1.00 96.38 426 ARG A O 1
ATOM 3199 N N . LEU A 1 427 ? -13.119 6.716 13.571 1.00 95.69 427 LEU A N 1
ATOM 3200 C CA . LEU A 1 427 ? -12.549 5.742 14.512 1.00 95.69 427 LEU A CA 1
ATOM 3201 C C . LEU A 1 427 ? -11.807 6.435 15.655 1.00 95.69 427 LEU A C 1
ATOM 3203 O O . LEU A 1 427 ? -11.962 6.044 16.806 1.00 95.69 427 LEU A O 1
ATOM 3207 N N . ALA A 1 428 ? -11.046 7.482 15.340 1.00 94.69 428 ALA A N 1
ATOM 3208 C CA . ALA A 1 428 ? -10.328 8.284 16.322 1.00 94.69 428 ALA A CA 1
ATOM 3209 C C . ALA A 1 428 ? -11.275 9.027 17.285 1.00 94.69 428 ALA A C 1
ATOM 3211 O O . ALA A 1 428 ? -10.919 9.261 18.433 1.00 94.69 428 ALA A O 1
ATOM 3212 N N . ASP A 1 429 ? -12.490 9.348 16.833 1.00 91.38 429 ASP A N 1
ATOM 3213 C CA . ASP A 1 429 ? -13.538 9.984 17.639 1.00 91.38 429 ASP A CA 1
ATOM 3214 C C . ASP A 1 429 ? -14.436 8.957 18.367 1.00 91.38 429 ASP A C 1
ATOM 3216 O O . ASP A 1 429 ? -15.525 9.285 18.860 1.00 91.38 429 ASP A O 1
ATOM 3220 N N . ALA A 1 430 ? -14.061 7.674 18.400 1.00 81.31 430 ALA A N 1
ATOM 3221 C CA . ALA A 1 430 ? -14.763 6.700 19.226 1.00 81.31 430 ALA A CA 1
ATOM 3222 C C . ALA A 1 430 ? -14.657 7.108 20.705 1.00 81.31 430 ALA A C 1
ATOM 3224 O O . ALA A 1 430 ? -13.567 7.452 21.164 1.00 81.31 430 ALA A O 1
ATOM 3225 N N . PRO A 1 431 ? -15.772 7.108 21.460 1.00 66.25 431 PRO A N 1
ATOM 3226 C CA . PRO A 1 431 ? -15.708 7.413 22.881 1.00 66.25 431 PRO A CA 1
ATOM 3227 C C . PRO A 1 431 ? -14.759 6.409 23.539 1.00 66.25 431 PRO A C 1
ATOM 3229 O O . PRO A 1 431 ? -14.831 5.217 23.241 1.00 66.25 431 PRO A O 1
ATOM 3232 N N . ALA A 1 432 ? -13.861 6.890 24.400 1.00 57.28 432 ALA A N 1
ATOM 3233 C CA . ALA A 1 432 ? -12.883 6.080 25.122 1.00 57.28 432 ALA A CA 1
ATOM 3234 C C . ALA A 1 432 ? -13.582 5.168 26.150 1.00 57.28 432 ALA A C 1
ATOM 3236 O O . ALA A 1 432 ? -13.428 5.332 27.352 1.00 57.28 432 ALA A O 1
ATOM 3237 N N . GLN A 1 433 ? -14.409 4.227 25.697 1.00 51.00 433 GLN A N 1
ATOM 3238 C CA . GLN A 1 433 ? -15.232 3.378 26.561 1.00 51.00 433 GLN A CA 1
ATOM 3239 C C . GLN A 1 433 ? -14.448 2.198 27.159 1.00 51.00 433 GLN A C 1
ATOM 3241 O O . GLN A 1 433 ? -15.024 1.399 27.888 1.00 51.00 433 GLN A O 1
ATOM 3246 N N . HIS A 1 434 ? -13.137 2.093 26.901 1.00 46.62 434 HIS A N 1
ATOM 3247 C CA . HIS A 1 434 ? -12.313 0.954 27.330 1.00 46.62 434 HIS A CA 1
ATOM 3248 C C . HIS A 1 434 ? -10.936 1.315 27.918 1.00 46.62 434 HIS A C 1
ATOM 3250 O O . HIS A 1 434 ? -10.066 0.452 27.988 1.00 46.62 434 HIS A O 1
ATOM 3256 N N . LEU A 1 435 ? -10.729 2.558 28.369 1.00 44.69 435 LEU A N 1
ATOM 3257 C CA . LEU A 1 435 ? -9.539 2.920 29.162 1.00 44.69 435 LEU A CA 1
ATOM 3258 C C . LEU A 1 435 ? -9.800 2.918 30.678 1.00 44.69 435 LEU A C 1
ATOM 3260 O O . LEU A 1 435 ? -8.969 3.412 31.435 1.00 44.69 435 LEU A O 1
ATOM 3264 N N . GLU A 1 436 ? -10.913 2.338 31.137 1.00 35.03 436 GLU A N 1
ATOM 3265 C CA . GLU A 1 436 ? -11.041 1.966 32.548 1.00 35.03 436 GLU A CA 1
ATOM 3266 C C . GLU A 1 436 ? -10.199 0.705 32.803 1.00 35.03 436 GLU A C 1
ATOM 3268 O O . GLU A 1 436 ? -10.506 -0.403 32.362 1.00 35.03 436 GLU A O 1
ATOM 3273 N N . THR A 1 437 ? -9.058 0.969 33.434 1.00 35.91 437 THR A N 1
ATOM 3274 C CA . THR A 1 437 ? -8.025 0.090 33.990 1.00 35.91 437 THR A CA 1
ATOM 3275 C C . THR A 1 437 ? -8.578 -1.165 34.686 1.00 35.91 437 THR A C 1
ATOM 3277 O O . THR A 1 437 ? -9.564 -1.046 35.413 1.00 35.91 437 THR A O 1
ATOM 3280 N N . PRO A 1 438 ? -7.923 -2.340 34.571 1.00 36.22 438 PRO A N 1
ATOM 3281 C CA . PRO A 1 438 ? -7.888 -3.309 35.665 1.00 36.22 438 PRO A CA 1
ATOM 3282 C C . PRO A 1 438 ? -7.128 -2.751 36.872 1.00 36.22 438 PRO A C 1
ATOM 3284 O O . PRO A 1 438 ? -6.080 -2.097 36.649 1.00 36.22 438 PRO A O 1
#

Secondary structure (DSSP, 8-state):
------------------------------SS------------------------------------------PPPTTHHHHHHHHHHHHTTPPPP--PPP---HHHHHHHHHHHHHHHTT----PPBPPHHHHHHHHHHHHHS--SEEEE-STTTTS-GGG-S-PPPPHHHHHHHHHHHHTT-EEEEE-SS-S--TTT-HHHHTGGGS-HHHHTT-EEEEGGGTEEEE--TT-PPPSS-SEE-PPPHHHHHHHHHHHHHHHHTTT--PPP--SSTTS-SEEEEE-SSEEEEEEPTT-TTHHHHHHHHHHHHHHTT---EEEEE-GGG-TTTTTSPPEEEEES--HHHHHHHHHHHHHHTT----GGGEEEEES-TTSTTTHHHHHHH-TTSEEEE-SS---TT-SSEEE-SS-SHHHHHHHHHHHHTS--TT----

Mean predicted aligned error: 14.15 Å